Protein AF-0000000085929217 (afdb_homodimer)

Foldseek 3Di:
DEEEEEDLDQLSLLLLQVCLVPHAYEYEEQDPVSQVVSVVRHHYDYDDLVDLVRLLVVQLVGQEYEYDDEQCSQQSNVVSCLSSVHEYEYQYNHPDQNQVCFVSQQVSWYEYEYNLFQQVRVLLLQVLLQCLVQPEFQEKEKEKEKAFPDFDPDQRGADPDDPLVVLCQQAPWAWWAAQQDTDTHRFLPDWDWDDDPPDIWIKTWGNRCRCVVPPHHYNTYTYIYTGHPNNSVVSVVCVVVCCCPPVNNVVSCVPCNVVNDDDGAIKIWMKIKTDDVQKIKIKIKIDTDDDPHGNRSLRTNQSSSLVVVVPVVDPDGGGYDYNSVLSSDPVSVVSSVVSSVVSVIDMDMDIGPD/DEEEEEDLPQLSLLLLQVCLVPHAYEYEEQDPVSQVVSVVRHHYDYDDLVDLVRLLVVQLVGQEYEYDDEQCSQQSNVVSCLSNVHEYEYQYNHPDQNQVCFVSQQVSWYEYEYNLFQQVRVLLLQVLLQCLVQPEFQEKEKEKEKAFPDFDPDQRGADPDDPLVVLCQQAPWAWWAAQQDTDTHHFLPDWDWDDDPPDIWIKTWGNRCRCVVPPHHYNTYTYIYTGHPNNSVVSVVCVVVCCCPPVNNVVSCVPCNVVNDDDGAIKIWMKIKTHDVQKIKIKIKIDTDDDPHGNRSLRTNQSSSLVVVVPVVDPDGGGYDYNSVLSSDPVSVVSSVVSSVVSVMDMDMDIGPD

Sequence (708 aa):
MEILILGAGDVGRLIAFDLSKDYEVFIGDINEKRLKLAEEFGTTLQLDASKLDQLVETMRRFDFVIGALPGRLGFTTLKAAIKAKKDMVDVSFMPEDPLRLDEDAKKVGVSIAVDAGFAPGLSNILMGRIASQLGKLDKGVINVGGLPKNPKPPLYYKVVFSPYDLIEEYTRPARIIKGGRLVTVDPLEEIKEVKIGNFEFESFINDGLRTLLTTIEADNLYENTLRWKGHLEKIKVLKELGFFRKENLDFTMKVILPLMKFESEDFSIMEVYGRSGDQEIKYFMYDEAREGFSSMARSTGYITAITARIMLKYEFEAGIIPPELFGMEEELFKYIVKEVRKRNITLEEYHKGLMEILILGAGDVGRLIAFDLSKDYEVFIGDINEKRLKLAEEFGTTLQLDASKLDQLVETMRRFDFVIGALPGRLGFTTLKAAIKAKKDMVDVSFMPEDPLRLDEDAKKVGVSIAVDAGFAPGLSNILMGRIASQLGKLDKGVINVGGLPKNPKPPLYYKVVFSPYDLIEEYTRPARIIKGGRLVTVDPLEEIKEVKIGNFEFESFINDGLRTLLTTIEADNLYENTLRWKGHLEKIKVLKELGFFRKENLDFTMKVILPLMKFESEDFSIMEVYGRSGDQEIKYFMYDEAREGFSSMARSTGYITAITARIMLKYEFEAGIIPPELFGMEEELFKYIVKEVRKRNITLEEYHKGL

Organism: NCBI:txid2866384

Nearest PDB structures (foldseek):
  3abi-assembly1_A  TM=9.905E-01  e=5.820E-55  Pyrococcus horikoshii
  3abi-assembly1_B  TM=9.768E-01  e=1.521E-53  Pyrococcus horikoshii
  5l78-assembly1_B  TM=8.069E-01  e=2.757E-27  Homo sapiens
  2axq-assembly1_A-2  TM=8.196E-01  e=1.541E-26  Saccharomyces cerevisiae
  1e5q-assembly1_B  TM=8.690E-01  e=4.812E-25  Pyricularia grisea

InterPro domains:
  IPR005097 Saccharopine dehydrogenase, NADP binding domain [PF03435] (3-111)
  IPR032095 Saccharopine dehydrogenase-like, C-terminal [PF16653] (117-344)
  IPR036291 NAD(P)-binding domain superfamily [SSF51735] (2-134)
  IPR051168 Alpha-aminoadipic semialdehyde synthase [PTHR11133] (2-347)

Radius of gyration: 34.04 Å; Cα contacts (8 Å, |Δi|>4): 1626; chains: 2; bounding box: 43×96×80 Å

Structure (mmCIF, N/CA/C/O backbone):
data_AF-0000000085929217-model_v1
#
loop_
_entity.id
_entity.type
_entity.pdbx_description
1 polymer 'Saccharopine dehydrogenase NADP-binding domain-containing protein'
#
loop_
_atom_site.group_PDB
_atom_site.id
_atom_site.type_symbol
_atom_site.label_atom_id
_atom_site.label_alt_id
_atom_site.label_comp_id
_atom_site.label_asym_id
_atom_site.label_entity_id
_atom_site.label_seq_id
_atom_site.pdbx_PDB_ins_code
_atom_site.Cartn_x
_atom_site.Cartn_y
_atom_site.Cartn_z
_atom_site.occupancy
_atom_site.B_iso_or_equiv
_atom_site.auth_seq_id
_atom_site.auth_comp_id
_atom_site.auth_asym_id
_atom_site.auth_atom_id
_atom_site.pdbx_PDB_model_num
ATOM 1 N N . MET A 1 1 ? -10.422 49.969 7.973 1 90.5 1 MET A N 1
ATOM 2 C CA . MET A 1 1 ? -9.242 49.156 7.699 1 90.5 1 MET A CA 1
ATOM 3 C C . MET A 1 1 ? -9.602 47.969 6.805 1 90.5 1 MET A C 1
ATOM 5 O O . MET A 1 1 ? -10.57 47.25 7.07 1 90.5 1 MET A O 1
ATOM 9 N N . GLU A 1 2 ? -8.867 47.875 5.723 1 97.19 2 GLU A N 1
ATOM 10 C CA . GLU A 1 2 ? -9.141 46.812 4.746 1 97.19 2 GLU A CA 1
ATOM 11 C C . GLU A 1 2 ? -8.109 45.719 4.844 1 97.19 2 GLU A C 1
ATOM 13 O O . GLU A 1 2 ? -6.906 45.938 4.711 1 97.19 2 GLU A O 1
ATOM 18 N N . ILE A 1 3 ? -8.625 44.5 5.043 1 98.44 3 ILE A N 1
ATOM 19 C CA . ILE A 1 3 ? -7.758 43.312 5.211 1 98.44 3 ILE A CA 1
ATOM 20 C C . ILE A 1 3 ? -7.906 42.375 4.016 1 98.44 3 ILE A C 1
ATOM 22 O O . ILE A 1 3 ? -9.023 42.062 3.607 1 98.44 3 ILE A O 1
ATOM 26 N N . LEU A 1 4 ? -6.77 41.969 3.475 1 98.69 4 LEU A N 1
ATOM 27 C CA . LEU A 1 4 ? -6.758 41 2.395 1 98.69 4 LEU A CA 1
ATOM 28 C C . LEU A 1 4 ? -6.406 39.594 2.922 1 98.69 4 LEU A C 1
ATOM 30 O O . LEU A 1 4 ? -5.352 39.438 3.531 1 98.69 4 LEU A O 1
ATOM 34 N N . ILE A 1 5 ? -7.281 38.688 2.699 1 98.69 5 ILE A N 1
ATOM 35 C CA . ILE A 1 5 ? -7.027 37.281 3.021 1 98.69 5 ILE A CA 1
ATOM 36 C C . ILE A 1 5 ? -6.734 36.5 1.741 1 98.69 5 ILE A C 1
ATOM 38 O O . ILE A 1 5 ? -7.551 36.469 0.817 1 98.69 5 ILE A O 1
ATOM 42 N N . LEU A 1 6 ? -5.559 35.906 1.718 1 98.44 6 LEU A N 1
ATOM 43 C CA . LEU A 1 6 ? -5.172 35.094 0.569 1 98.44 6 LEU A CA 1
ATOM 44 C C . LEU A 1 6 ? -5.535 33.656 0.793 1 98.44 6 LEU A C 1
ATOM 46 O O . LEU A 1 6 ? -4.938 32.969 1.64 1 98.44 6 LEU A O 1
ATOM 50 N N . GLY A 1 7 ? -6.457 33.156 -0.005 1 96.94 7 GLY A N 1
ATOM 51 C CA . GLY A 1 7 ? -6.957 31.797 0.136 1 96.94 7 GLY A CA 1
ATOM 52 C C . GLY A 1 7 ? -8.391 31.734 0.628 1 96.94 7 GLY A C 1
ATOM 53 O O . GLY A 1 7 ? -8.703 32.219 1.717 1 96.94 7 GLY A O 1
ATOM 54 N N . ALA A 1 8 ? -9.242 31.078 -0.178 1 96.56 8 ALA A N 1
ATOM 55 C CA . ALA A 1 8 ? -10.656 30.969 0.172 1 96.56 8 ALA A CA 1
ATOM 56 C C . ALA A 1 8 ? -11.023 29.531 0.533 1 96.56 8 ALA A C 1
ATOM 58 O O . ALA A 1 8 ? -12.156 29.094 0.323 1 96.56 8 ALA A O 1
ATOM 59 N N . GLY A 1 9 ? -10.031 28.828 1.013 1 93.44 9 GLY A N 1
ATOM 60 C CA . GLY A 1 9 ? -10.312 27.516 1.568 1 93.44 9 GLY A CA 1
ATOM 61 C C . GLY A 1 9 ? -11.023 27.578 2.908 1 93.44 9 GLY A C 1
ATOM 62 O O . GLY A 1 9 ? -11.445 28.641 3.348 1 93.44 9 GLY A O 1
ATOM 63 N N . ASP A 1 10 ? -11.086 26.438 3.561 1 92.38 10 ASP A N 1
ATOM 64 C CA . ASP A 1 10 ? -11.82 26.328 4.816 1 92.38 10 ASP A CA 1
ATOM 65 C C . ASP A 1 10 ? -11.242 27.281 5.871 1 92.38 10 ASP A C 1
ATOM 67 O O . ASP A 1 10 ? -11.984 27.969 6.562 1 92.38 10 ASP A O 1
ATOM 71 N N . VAL A 1 11 ? -9.992 27.297 5.938 1 95.25 11 VAL A N 1
ATOM 72 C CA . VAL A 1 11 ? -9.328 28.141 6.934 1 95.25 11 VAL A CA 1
ATOM 73 C C . VAL A 1 11 ? -9.492 29.609 6.562 1 95.25 11 VAL A C 1
ATOM 75 O O . VAL A 1 11 ? -9.82 30.438 7.418 1 95.25 11 VAL A O 1
ATOM 78 N N . GLY A 1 12 ? -9.258 29.891 5.316 1 96.81 12 GLY A N 1
ATOM 79 C CA . GLY A 1 12 ? -9.438 31.266 4.859 1 96.81 12 GLY A CA 1
ATOM 80 C C . GLY A 1 12 ? -10.844 31.781 5.078 1 96.81 12 GLY A C 1
ATOM 81 O O . GLY A 1 12 ? -11.031 32.938 5.5 1 96.81 12 GLY A O 1
ATOM 82 N N . ARG A 1 13 ? -11.789 31 4.852 1 96.75 13 ARG A N 1
ATOM 83 C CA . ARG A 1 13 ? -13.188 31.391 5.035 1 96.75 13 ARG A CA 1
ATOM 84 C C . ARG A 1 13 ? -13.492 31.625 6.512 1 96.75 13 ARG A C 1
ATOM 86 O O . ARG A 1 13 ? -14.227 32.562 6.852 1 96.75 13 ARG A O 1
ATOM 93 N N . LEU A 1 14 ? -12.961 30.781 7.348 1 97.38 14 LEU A N 1
ATOM 94 C CA . LEU A 1 14 ? -13.164 30.969 8.781 1 97.38 14 LEU A CA 1
ATOM 95 C C . LEU A 1 14 ? -12.562 32.281 9.242 1 97.38 14 LEU A C 1
ATOM 97 O O . LEU A 1 14 ? -13.164 33 10.039 1 97.38 14 LEU A O 1
ATOM 101 N N . ILE A 1 15 ? -11.391 32.562 8.75 1 98.44 15 ILE A N 1
ATOM 102 C CA . ILE A 1 15 ? -10.727 33.812 9.094 1 98.44 15 ILE A CA 1
ATOM 103 C C . ILE A 1 15 ? -11.586 35 8.656 1 98.44 15 ILE A C 1
ATOM 105 O O . ILE A 1 15 ? -11.797 35.938 9.422 1 98.44 15 ILE A O 1
ATOM 109 N N . ALA A 1 16 ? -12.109 34.938 7.465 1 98 16 ALA A N 1
ATOM 110 C CA . ALA A 1 16 ? -12.977 35.969 6.938 1 98 16 ALA A CA 1
ATOM 111 C C . ALA A 1 16 ? -14.234 36.125 7.785 1 98 16 ALA A C 1
ATOM 113 O O . ALA A 1 16 ? -14.633 37.25 8.125 1 98 16 ALA A O 1
ATOM 114 N N . PHE A 1 17 ? -14.805 35.031 8.148 1 97.62 17 PHE A N 1
ATOM 115 C CA . PHE A 1 17 ? -15.992 35 8.992 1 97.62 17 PHE A CA 1
ATOM 116 C C . PHE A 1 17 ? -15.742 35.719 10.312 1 97.62 17 PHE A C 1
ATOM 118 O O . PHE A 1 17 ? -16.547 36.562 10.734 1 97.62 17 PHE A O 1
ATOM 125 N N . ASP A 1 18 ? -14.641 35.406 10.859 1 97.88 18 ASP A N 1
ATOM 126 C CA . ASP A 1 18 ? -14.344 35.938 12.188 1 97.88 18 ASP A CA 1
ATOM 127 C C . ASP A 1 18 ? -13.984 37.438 12.117 1 97.88 18 ASP A C 1
ATOM 129 O O . ASP A 1 18 ? -14.445 38.219 12.938 1 97.88 18 ASP A O 1
ATOM 133 N N . LEU A 1 19 ? -13.195 37.875 11.148 1 98.06 19 LEU A N 1
ATOM 134 C CA . LEU A 1 19 ? -12.672 39.219 11.07 1 98.06 19 LEU A CA 1
ATOM 135 C C . LEU A 1 19 ? -13.711 40.156 10.484 1 98.06 19 LEU A C 1
ATOM 137 O O . LEU A 1 19 ? -13.641 41.375 10.695 1 98.06 19 LEU A O 1
ATOM 141 N N . SER A 1 20 ? -14.641 39.625 9.719 1 97 20 SER A N 1
ATOM 142 C CA . SER A 1 20 ? -15.648 40.469 9.078 1 97 20 SER A CA 1
ATOM 143 C C . SER A 1 20 ? -16.547 41.156 10.117 1 97 20 SER A C 1
ATOM 145 O O . SER A 1 20 ? -17.234 42.125 9.805 1 97 20 SER A O 1
ATOM 147 N N . LYS A 1 21 ? -16.469 40.688 11.273 1 94.5 21 LYS A N 1
ATOM 148 C CA . LYS A 1 21 ? -17.234 41.281 12.359 1 94.5 21 LYS A CA 1
ATOM 149 C C . LYS A 1 21 ? -16.672 42.656 12.75 1 94.5 21 LYS A C 1
ATOM 151 O O . LYS A 1 21 ? -17.406 43.5 13.281 1 94.5 21 LYS A O 1
ATOM 156 N N . ASP A 1 22 ? -15.398 42.906 12.492 1 94.31 22 ASP A N 1
ATOM 157 C CA . ASP A 1 22 ? -14.727 44.094 13 1 94.31 22 ASP A CA 1
ATOM 158 C C . ASP A 1 22 ? -14.07 44.875 11.867 1 94.31 22 ASP A C 1
ATOM 160 O O . ASP A 1 22 ? -13.773 46.062 12.016 1 94.31 22 ASP A O 1
ATOM 164 N N . TYR A 1 23 ? -13.844 44.188 10.75 1 96.88 23 TYR A N 1
ATOM 165 C CA . TYR A 1 23 ? -13.055 44.812 9.695 1 96.88 23 TYR A CA 1
ATOM 166 C C . TYR A 1 23 ? -13.703 44.594 8.336 1 96.88 23 TYR A C 1
ATOM 168 O O . TYR A 1 23 ? -14.617 43.781 8.195 1 96.88 23 TYR A O 1
ATOM 176 N N . GLU A 1 24 ? -13.312 45.469 7.398 1 97.69 24 GLU A N 1
ATOM 177 C CA . GLU A 1 24 ? -13.641 45.188 6.004 1 97.69 24 GLU A CA 1
ATOM 178 C C . GLU A 1 24 ? -12.703 44.125 5.414 1 97.69 24 GLU A C 1
ATOM 180 O O . GLU A 1 24 ? -11.492 44.344 5.344 1 97.69 24 GLU A O 1
ATOM 185 N N . VAL A 1 25 ? -13.297 43.062 4.926 1 98.12 25 VAL A N 1
ATOM 186 C CA . VAL A 1 25 ? -12.477 41.906 4.559 1 98.12 25 VAL A CA 1
ATOM 187 C C . VAL A 1 25 ? -12.602 41.625 3.061 1 98.12 25 VAL A C 1
ATOM 189 O O . VAL A 1 25 ? -13.695 41.719 2.498 1 98.12 25 VAL A O 1
ATOM 192 N N . PHE A 1 26 ? -11.484 41.375 2.461 1 98.44 26 PHE A N 1
ATOM 193 C CA . PHE A 1 26 ? -11.367 40.906 1.089 1 98.44 26 PHE A CA 1
ATOM 194 C C . PHE A 1 26 ? -10.727 39.531 1.055 1 98.44 26 PHE A C 1
ATOM 196 O O . PHE A 1 26 ? -9.789 39.25 1.804 1 98.44 26 PHE A O 1
ATOM 203 N N . ILE A 1 27 ? -11.266 38.656 0.164 1 98.31 27 ILE A N 1
ATOM 204 C CA . ILE A 1 27 ? -10.742 37.281 0.095 1 98.31 27 ILE A CA 1
ATOM 205 C C . ILE A 1 27 ? -10.352 36.969 -1.345 1 98.31 27 ILE A C 1
ATOM 207 O O . ILE A 1 27 ? -11.172 37.062 -2.258 1 98.31 27 ILE A O 1
ATOM 211 N N . GLY A 1 28 ? -9.086 36.562 -1.511 1 97.88 28 GLY A N 1
ATOM 212 C CA . GLY A 1 28 ? -8.57 36.219 -2.83 1 97.88 28 GLY A CA 1
ATOM 213 C C . GLY A 1 28 ? -8.305 34.719 -3 1 97.88 28 GLY A C 1
ATOM 214 O O . GLY A 1 28 ? -7.809 34.062 -2.084 1 97.88 28 GLY A O 1
ATOM 215 N N . ASP A 1 29 ? -8.68 34.219 -4.117 1 97.75 29 ASP A N 1
ATOM 216 C CA . ASP A 1 29 ? -8.422 32.844 -4.504 1 97.75 29 ASP A CA 1
ATOM 217 C C . ASP A 1 29 ? -8.453 32.688 -6.023 1 97.75 29 ASP A C 1
ATOM 219 O O . ASP A 1 29 ? -9.023 33.531 -6.727 1 97.75 29 ASP A O 1
ATOM 223 N N . ILE A 1 30 ? -7.68 31.672 -6.465 1 97.12 30 ILE A N 1
ATOM 224 C CA . ILE A 1 30 ? -7.68 31.422 -7.902 1 97.12 30 ILE A CA 1
ATOM 225 C C . ILE A 1 30 ? -8.953 30.688 -8.305 1 97.12 30 ILE A C 1
ATOM 227 O O . ILE A 1 30 ? -9.422 30.812 -9.438 1 97.12 30 ILE A O 1
ATOM 231 N N . ASN A 1 31 ? -9.586 29.969 -7.41 1 96.12 31 ASN A N 1
ATOM 232 C CA . ASN A 1 31 ? -10.727 29.094 -7.672 1 96.12 31 ASN A CA 1
ATOM 233 C C . ASN A 1 31 ? -12.047 29.844 -7.488 1 96.12 31 ASN A C 1
ATOM 235 O O . ASN A 1 31 ? -12.406 30.219 -6.371 1 96.12 31 ASN A O 1
ATOM 239 N N . GLU A 1 32 ? -12.898 29.812 -8.508 1 95.75 32 GLU A N 1
ATOM 240 C CA . GLU A 1 32 ? -14.148 30.562 -8.484 1 95.75 32 GLU A CA 1
ATOM 241 C C . GLU A 1 32 ? -15.172 29.906 -7.562 1 95.75 32 GLU A C 1
ATOM 243 O O . GLU A 1 32 ? -15.961 30.594 -6.91 1 95.75 32 GLU A O 1
ATOM 248 N N . LYS A 1 33 ? -15.141 28.672 -7.555 1 95.06 33 LYS A N 1
ATOM 249 C CA . LYS A 1 33 ? -16.094 27.953 -6.711 1 95.06 33 LYS A CA 1
ATOM 250 C C . LYS A 1 33 ? -15.844 28.25 -5.234 1 95.06 33 LYS A C 1
ATOM 252 O O . LYS A 1 33 ? -16.781 28.391 -4.457 1 95.06 33 LYS A O 1
ATOM 257 N N . ARG A 1 34 ? -14.617 28.344 -4.859 1 94.81 34 ARG A N 1
ATOM 258 C CA . ARG A 1 34 ? -14.266 28.672 -3.48 1 94.81 34 ARG A CA 1
ATOM 259 C C . ARG A 1 34 ? -14.648 30.125 -3.154 1 94.81 34 ARG A C 1
ATOM 261 O O . ARG A 1 34 ? -15.086 30.406 -2.041 1 94.81 34 ARG A O 1
ATOM 268 N N . LEU A 1 35 ? -14.461 30.969 -4.105 1 96.88 35 LEU A N 1
ATOM 269 C CA . LEU A 1 35 ? -14.797 32.375 -3.912 1 96.88 35 LEU A CA 1
ATOM 270 C C . LEU A 1 35 ? -16.297 32.562 -3.695 1 96.88 35 LEU A C 1
ATOM 272 O O . LEU A 1 35 ? -16.719 33.375 -2.898 1 96.88 35 LEU A O 1
ATOM 276 N N . LYS A 1 36 ? -17.047 31.766 -4.391 1 96.62 36 LYS A N 1
ATOM 277 C CA . LYS A 1 36 ? -18.5 31.844 -4.238 1 96.62 36 LYS A CA 1
ATOM 278 C C . LYS A 1 36 ? -18.922 31.516 -2.809 1 96.62 36 LYS A C 1
ATOM 280 O O . LYS A 1 36 ? -19.797 32.156 -2.246 1 96.62 36 LYS A O 1
ATOM 285 N N . LEU A 1 37 ? -18.266 30.578 -2.271 1 93.88 37 LEU A N 1
ATOM 286 C CA . LEU A 1 37 ? -18.578 30.156 -0.909 1 93.88 37 LEU A CA 1
ATOM 287 C C . LEU A 1 37 ? -18.141 31.219 0.098 1 93.88 37 LEU A C 1
ATOM 289 O O . LEU A 1 37 ? -18.688 31.281 1.206 1 93.88 37 LEU A O 1
ATOM 293 N N . ALA A 1 38 ? -17.203 32.062 -0.267 1 95.62 38 ALA A N 1
ATOM 294 C CA . ALA A 1 38 ? -16.609 33.031 0.641 1 95.62 38 ALA A CA 1
ATOM 295 C C . ALA A 1 38 ? -17.344 34.375 0.557 1 95.62 38 ALA A C 1
ATOM 297 O O . ALA A 1 38 ? -17.172 35.25 1.412 1 95.62 38 ALA A O 1
ATOM 298 N N . GLU A 1 39 ? -18.266 34.531 -0.315 1 95.69 39 GLU A N 1
ATOM 299 C CA . GLU A 1 39 ? -18.938 35.812 -0.592 1 95.69 39 GLU A CA 1
ATOM 300 C C . GLU A 1 39 ? -19.719 36.281 0.626 1 95.69 39 GLU A C 1
ATOM 302 O O . GLU A 1 39 ? -19.906 37.5 0.808 1 95.69 39 GLU A O 1
ATOM 307 N N . GLU A 1 40 ? -20.141 35.406 1.367 1 94.25 40 GLU A N 1
ATOM 308 C CA . GLU A 1 40 ? -20.969 35.781 2.521 1 94.25 40 GLU A CA 1
ATOM 309 C C . GLU A 1 40 ? -20.141 36.438 3.607 1 94.25 40 GLU A C 1
ATOM 311 O O . GLU A 1 40 ? -20.672 37.125 4.477 1 94.25 40 GLU A O 1
ATOM 316 N N . PHE A 1 41 ? -18.812 36.375 3.475 1 95.5 41 PHE A N 1
ATOM 317 C CA . PHE A 1 41 ? -17.984 36.844 4.582 1 95.5 41 PHE A CA 1
ATOM 318 C C . PHE A 1 41 ? -17.172 38.062 4.168 1 95.5 41 PHE A C 1
ATOM 320 O O . PHE A 1 41 ? -16.484 38.656 4.992 1 95.5 41 PHE A O 1
ATOM 327 N N . GLY A 1 42 ? -17.172 38.375 2.912 1 96 42 GLY A N 1
ATOM 328 C CA . GLY A 1 42 ? -16.375 39.5 2.438 1 96 42 GLY A CA 1
ATOM 329 C C . GLY A 1 42 ? -16.406 39.656 0.93 1 96 42 GLY A C 1
ATOM 330 O O . GLY A 1 42 ? -17.062 38.875 0.232 1 96 42 GLY A O 1
ATOM 331 N N . THR A 1 43 ? -15.758 40.719 0.499 1 97.81 43 THR A N 1
ATOM 332 C CA . THR A 1 43 ? -15.617 40.938 -0.935 1 97.81 43 THR A CA 1
ATOM 333 C C . THR A 1 43 ? -14.578 40 -1.535 1 97.81 43 THR A C 1
ATOM 335 O O . THR A 1 43 ? -13.477 39.844 -0.994 1 97.81 43 THR A O 1
ATOM 338 N N . THR A 1 44 ? -14.914 39.375 -2.68 1 98 44 THR A N 1
ATOM 339 C CA . THR A 1 44 ? -14.016 38.375 -3.252 1 98 44 THR A CA 1
ATOM 340 C C . THR A 1 44 ? -13.281 38.938 -4.461 1 98 44 THR A C 1
ATOM 342 O O . THR A 1 44 ? -13.766 39.875 -5.121 1 98 44 THR A O 1
ATOM 345 N N . LEU A 1 45 ? -12.078 38.438 -4.672 1 96.62 45 LEU A N 1
ATOM 346 C CA . LEU A 1 45 ? -11.312 38.781 -5.871 1 96.62 45 LEU A CA 1
ATOM 347 C C . LEU A 1 45 ? -10.523 37.562 -6.363 1 96.62 45 LEU A C 1
ATOM 349 O O . LEU A 1 45 ? -9.984 36.812 -5.562 1 96.62 45 LEU A O 1
ATOM 353 N N . GLN A 1 46 ? -10.562 37.375 -7.66 1 96.94 46 GLN A N 1
ATOM 354 C CA . GLN A 1 46 ? -9.797 36.25 -8.242 1 96.94 46 GLN A CA 1
ATOM 355 C C . GLN A 1 46 ? -8.328 36.625 -8.406 1 96.94 46 GLN A C 1
ATOM 357 O O . GLN A 1 46 ? -8.008 37.688 -8.984 1 96.94 46 GLN A O 1
ATOM 362 N N . LEU A 1 47 ? -7.465 35.781 -7.848 1 95.62 47 LEU A N 1
ATOM 363 C CA . LEU A 1 47 ? -6.039 36.094 -7.812 1 95.62 47 LEU A CA 1
ATOM 364 C C . LEU A 1 47 ? -5.207 34.812 -7.848 1 95.62 47 LEU A C 1
ATOM 366 O O . LEU A 1 47 ? -5.555 33.812 -7.191 1 95.62 47 LEU A O 1
ATOM 370 N N . ASP A 1 48 ? -4.168 34.906 -8.641 1 95.94 48 ASP A N 1
ATOM 371 C CA . ASP A 1 48 ? -3.18 33.844 -8.672 1 95.94 48 ASP A CA 1
ATOM 372 C C . ASP A 1 48 ? -1.961 34.188 -7.82 1 95.94 48 ASP A C 1
ATOM 374 O O . ASP A 1 48 ? -1.062 34.875 -8.281 1 95.94 48 ASP A O 1
ATOM 378 N N . ALA A 1 49 ? -1.857 33.562 -6.672 1 94.81 49 ALA A N 1
ATOM 379 C CA . ALA A 1 49 ? -0.828 33.906 -5.695 1 94.81 49 ALA A CA 1
ATOM 380 C C . ALA A 1 49 ? 0.543 33.406 -6.141 1 94.81 49 ALA A C 1
ATOM 382 O O . ALA A 1 49 ? 1.567 33.812 -5.578 1 94.81 49 ALA A O 1
ATOM 383 N N . SER A 1 50 ? 0.591 32.625 -7.16 1 94.56 50 SER A N 1
ATOM 384 C CA . SER A 1 50 ? 1.875 32.125 -7.656 1 94.56 50 SER A CA 1
ATOM 385 C C . SER A 1 50 ? 2.568 33.188 -8.516 1 94.56 50 SER A C 1
ATOM 387 O O . SER A 1 50 ? 3.762 33.062 -8.805 1 94.56 50 SER A O 1
ATOM 389 N N . LYS A 1 51 ? 1.821 34.188 -8.906 1 95.75 51 LYS A N 1
ATOM 390 C CA . LYS A 1 51 ? 2.381 35.281 -9.68 1 95.75 51 LYS A CA 1
ATOM 391 C C . LYS A 1 51 ? 2.84 36.438 -8.766 1 95.75 51 LYS A C 1
ATOM 393 O O . LYS A 1 51 ? 2.059 37.312 -8.438 1 95.75 51 LYS A O 1
ATOM 398 N N . LEU A 1 52 ? 4.105 36.5 -8.539 1 96.12 52 LEU A N 1
ATOM 399 C CA . LEU A 1 52 ? 4.695 37.344 -7.516 1 96.12 52 LEU A CA 1
ATOM 400 C C . LEU A 1 52 ? 4.359 38.812 -7.773 1 96.12 52 LEU A C 1
ATOM 402 O O . LEU A 1 52 ? 3.887 39.5 -6.879 1 96.12 52 LEU A O 1
ATOM 406 N N . ASP A 1 53 ? 4.57 39.281 -8.977 1 96.19 53 ASP A N 1
ATOM 407 C CA . ASP A 1 53 ? 4.387 40.688 -9.281 1 96.19 53 ASP A CA 1
ATOM 408 C C . ASP A 1 53 ? 2.93 41.094 -9.102 1 96.19 53 ASP A C 1
ATOM 410 O O . ASP A 1 53 ? 2.645 42.156 -8.547 1 96.19 53 ASP A O 1
ATOM 414 N N . GLN A 1 54 ? 2.115 40.281 -9.562 1 96.5 54 GLN A N 1
ATOM 415 C CA . GLN A 1 54 ? 0.691 40.562 -9.406 1 96.5 54 GLN A CA 1
ATOM 416 C C . GLN A 1 54 ? 0.286 40.531 -7.938 1 96.5 54 GLN A C 1
ATOM 418 O O . GLN A 1 54 ? -0.542 41.344 -7.508 1 96.5 54 GLN A O 1
ATOM 423 N N . LEU A 1 55 ? 0.797 39.625 -7.254 1 97.94 55 LEU A N 1
ATOM 424 C CA . LEU A 1 55 ? 0.504 39.531 -5.832 1 97.94 55 LEU A CA 1
ATOM 425 C C . LEU A 1 55 ? 0.973 40.75 -5.078 1 97.94 55 LEU A C 1
ATOM 427 O O . LEU A 1 55 ? 0.251 41.281 -4.227 1 97.94 55 LEU A O 1
ATOM 431 N N . VAL A 1 56 ? 2.158 41.25 -5.395 1 98.38 56 VAL A N 1
ATOM 432 C CA . VAL A 1 56 ? 2.727 42.438 -4.766 1 98.38 56 VAL A CA 1
ATOM 433 C C . VAL A 1 56 ? 1.826 43.656 -5.027 1 98.38 56 VAL A C 1
ATOM 435 O O . VAL A 1 56 ? 1.492 44.375 -4.105 1 98.38 56 VAL A O 1
ATOM 438 N N . GLU A 1 57 ? 1.424 43.781 -6.25 1 97.88 57 GLU A N 1
ATOM 439 C CA . GLU A 1 57 ? 0.57 44.875 -6.625 1 97.88 57 GLU A CA 1
ATOM 440 C C . GLU A 1 57 ? -0.768 44.844 -5.891 1 97.88 57 GLU A C 1
ATOM 442 O O . GLU A 1 57 ? -1.283 45.875 -5.449 1 97.88 57 GLU A O 1
ATOM 447 N N . THR A 1 58 ? -1.265 43.719 -5.816 1 98.06 58 THR A N 1
ATOM 448 C CA . THR A 1 58 ? -2.537 43.531 -5.129 1 98.06 58 THR A CA 1
ATOM 449 C C . THR A 1 58 ? -2.396 43.875 -3.645 1 98.06 58 THR A C 1
ATOM 451 O O . THR A 1 58 ? -3.223 44.594 -3.082 1 98.06 58 THR A O 1
ATOM 454 N N . MET A 1 59 ? -1.395 43.406 -2.982 1 98.38 59 MET A N 1
ATOM 455 C CA . MET A 1 59 ? -1.177 43.594 -1.553 1 98.38 59 MET A CA 1
ATOM 456 C C . MET A 1 59 ? -1.059 45.094 -1.225 1 98.38 59 MET A C 1
ATOM 458 O O . MET A 1 59 ? -1.496 45.531 -0.161 1 98.38 59 MET A O 1
ATOM 462 N N . ARG A 1 60 ? -0.547 45.844 -2.139 1 98.06 60 ARG A N 1
ATOM 463 C CA . ARG A 1 60 ? -0.31 47.281 -1.921 1 98.06 60 ARG A CA 1
ATOM 464 C C . ARG A 1 60 ? -1.622 48.031 -1.722 1 98.06 60 ARG A C 1
ATOM 466 O O . ARG A 1 60 ? -1.643 49.094 -1.128 1 98.06 60 ARG A O 1
ATOM 473 N N . ARG A 1 61 ? -2.68 47.438 -2.127 1 97.75 61 ARG A N 1
ATOM 474 C CA . ARG A 1 61 ? -3.975 48.094 -2.105 1 97.75 61 ARG A CA 1
ATOM 475 C C . ARG A 1 61 ? -4.656 47.938 -0.752 1 97.75 61 ARG A C 1
ATOM 477 O O . ARG A 1 61 ? -5.691 48.562 -0.49 1 97.75 61 ARG A O 1
ATOM 484 N N . PHE A 1 62 ? -4.078 47.219 0.138 1 98.25 62 PHE A N 1
ATOM 485 C CA . PHE A 1 62 ? -4.754 46.906 1.389 1 98.25 62 PHE A CA 1
ATOM 486 C C . PHE A 1 62 ? -3.92 47.344 2.584 1 98.25 62 PHE A C 1
ATOM 488 O O . PHE A 1 62 ? -2.74 47.688 2.439 1 98.25 62 PHE A O 1
ATOM 495 N N . ASP A 1 63 ? -4.574 47.406 3.74 1 97.44 63 ASP A N 1
ATOM 496 C CA . ASP A 1 63 ? -3.902 47.875 4.953 1 97.44 63 ASP A CA 1
ATOM 497 C C . ASP A 1 63 ? -3.145 46.719 5.629 1 97.44 63 ASP A C 1
ATOM 499 O O . ASP A 1 63 ? -2.135 46.969 6.297 1 97.44 63 ASP A O 1
ATOM 503 N N . PHE A 1 64 ? -3.631 45.562 5.484 1 97.94 64 PHE A N 1
ATOM 504 C CA . PHE A 1 64 ? -3.104 44.406 6.164 1 97.94 64 PHE A CA 1
ATOM 505 C C . PHE A 1 64 ? -3.377 43.125 5.352 1 97.94 64 PHE A C 1
ATOM 507 O O . PHE A 1 64 ? -4.375 43.062 4.629 1 97.94 64 PHE A O 1
ATOM 514 N N . VAL A 1 65 ? -2.42 42.156 5.496 1 98.75 65 VAL A N 1
ATOM 515 C CA . VAL A 1 65 ? -2.557 40.969 4.672 1 98.75 65 VAL A CA 1
ATOM 516 C C . VAL A 1 65 ? -2.49 39.719 5.555 1 98.75 65 VAL A C 1
ATOM 518 O O . VAL A 1 65 ? -1.729 39.688 6.527 1 98.75 65 VAL A O 1
ATOM 521 N N . ILE A 1 66 ? -3.34 38.719 5.199 1 98.75 66 ILE A N 1
ATOM 522 C CA . ILE A 1 66 ? -3.322 37.406 5.859 1 98.75 66 ILE A CA 1
ATOM 523 C C . ILE A 1 66 ? -3.143 36.312 4.82 1 98.75 66 ILE A C 1
ATOM 525 O O . ILE A 1 66 ? -3.873 36.25 3.828 1 98.75 66 ILE A O 1
ATOM 529 N N . GLY A 1 67 ? -2.148 35.5 5.074 1 98.19 67 GLY A N 1
ATOM 530 C CA . GLY A 1 67 ? -1.9 34.344 4.191 1 98.19 67 GLY A CA 1
ATOM 531 C C . GLY A 1 67 ? -2.484 33.062 4.703 1 98.19 67 GLY A C 1
ATOM 532 O O . GLY A 1 67 ? -2.127 32.594 5.789 1 98.19 67 GLY A O 1
ATOM 533 N N . ALA A 1 68 ? -3.344 32.438 3.951 1 96.56 68 ALA A N 1
ATOM 534 C CA . ALA A 1 68 ? -3.934 31.125 4.219 1 96.56 68 ALA A CA 1
ATOM 535 C C . ALA A 1 68 ? -3.881 30.234 2.98 1 96.56 68 ALA A C 1
ATOM 537 O O . ALA A 1 68 ? -4.902 29.688 2.559 1 96.56 68 ALA A O 1
ATOM 538 N N . LEU A 1 69 ? -2.672 30.016 2.465 1 94.88 69 LEU A N 1
ATOM 539 C CA . LEU A 1 69 ? -2.416 29.297 1.22 1 94.88 69 LEU A CA 1
ATOM 540 C C . LEU A 1 69 ? -1.691 27.984 1.486 1 94.88 69 LEU A C 1
ATOM 542 O O . LEU A 1 69 ? -1.188 27.766 2.59 1 94.88 69 LEU A O 1
ATOM 546 N N . PRO A 1 70 ? -1.698 27.141 0.474 1 91.06 70 PRO A N 1
ATOM 547 C CA . PRO A 1 70 ? -0.883 25.922 0.622 1 91.06 70 PRO A CA 1
ATOM 548 C C . PRO A 1 70 ? 0.582 26.234 0.922 1 91.06 70 PRO A C 1
ATOM 550 O O . PRO A 1 70 ? 1.094 27.281 0.508 1 91.06 70 PRO A O 1
ATOM 553 N N . GLY A 1 71 ? 1.184 25.312 1.558 1 90.31 71 GLY A N 1
ATOM 554 C CA . GLY A 1 71 ? 2.543 25.484 2.047 1 90.31 71 GLY A CA 1
ATOM 555 C C . GLY A 1 71 ? 3.52 25.891 0.961 1 90.31 71 GLY A C 1
ATOM 556 O O . GLY A 1 71 ? 4.402 26.719 1.193 1 90.31 71 GLY A O 1
ATOM 557 N N . ARG A 1 72 ? 3.34 25.359 -0.212 1 88.62 72 ARG A N 1
ATOM 558 C CA . ARG A 1 72 ? 4.281 25.594 -1.303 1 88.62 72 ARG A CA 1
ATOM 559 C C . ARG A 1 72 ? 4.309 27.062 -1.701 1 88.62 72 ARG A C 1
ATOM 561 O O . ARG A 1 72 ? 5.258 27.531 -2.338 1 88.62 72 ARG A O 1
ATOM 568 N N . LEU A 1 73 ? 3.326 27.828 -1.256 1 93.38 73 LEU A N 1
ATOM 569 C CA . LEU A 1 73 ? 3.229 29.234 -1.636 1 93.38 73 LEU A CA 1
ATOM 570 C C . LEU A 1 73 ? 3.572 30.141 -0.458 1 93.38 73 LEU A C 1
ATOM 572 O O . LEU A 1 73 ? 3.592 31.359 -0.598 1 93.38 73 LEU A O 1
ATOM 576 N N . GLY A 1 74 ? 3.855 29.547 0.655 1 94.25 74 GLY A N 1
ATOM 577 C CA . GLY A 1 74 ? 4.047 30.312 1.874 1 94.25 74 GLY A CA 1
ATOM 578 C C . GLY A 1 74 ? 5.207 31.297 1.787 1 94.25 74 GLY A C 1
ATOM 579 O O . GLY A 1 74 ? 5.031 32.5 2.021 1 94.25 74 GLY A O 1
ATOM 580 N N . PHE A 1 75 ? 6.301 30.797 1.343 1 95.31 75 PHE A N 1
ATOM 581 C CA . PHE A 1 75 ? 7.52 31.609 1.339 1 95.31 75 PHE A CA 1
ATOM 582 C C . PHE A 1 75 ? 7.426 32.719 0.309 1 95.31 75 PHE A C 1
ATOM 584 O O . PHE A 1 75 ? 7.812 33.875 0.586 1 95.31 75 PHE A O 1
ATOM 591 N N . THR A 1 76 ? 6.895 32.406 -0.782 1 95.38 76 THR A N 1
ATOM 592 C CA . THR A 1 76 ? 6.707 33.406 -1.829 1 95.38 76 THR A CA 1
ATOM 593 C C . THR A 1 76 ? 5.746 34.5 -1.37 1 95.38 76 THR A C 1
ATOM 595 O O . THR A 1 76 ? 5.914 35.656 -1.716 1 95.38 76 THR A O 1
ATOM 598 N N . THR A 1 77 ? 4.844 34.125 -0.653 1 97.56 77 THR A N 1
ATOM 599 C CA . THR A 1 77 ? 3.865 35.062 -0.138 1 97.56 77 THR A CA 1
ATOM 600 C C . THR A 1 77 ? 4.516 36.031 0.846 1 97.56 77 THR A C 1
ATOM 602 O O . THR A 1 77 ? 4.219 37.219 0.837 1 97.56 77 THR A O 1
ATOM 605 N N . LEU A 1 78 ? 5.391 35.531 1.684 1 98.19 78 LEU A N 1
ATOM 606 C CA . LEU A 1 78 ? 6.121 36.406 2.604 1 98.19 78 LEU A CA 1
ATOM 607 C C . LEU A 1 78 ? 6.984 37.406 1.841 1 98.19 78 LEU A C 1
ATOM 609 O O . LEU A 1 78 ? 7.016 38.594 2.178 1 98.19 78 LEU A O 1
ATOM 613 N N . LYS A 1 79 ? 7.605 36.906 0.841 1 98.06 79 LYS A N 1
ATOM 614 C CA . LYS A 1 79 ? 8.43 37.781 0.01 1 98.06 79 LYS A CA 1
ATOM 615 C C . LYS A 1 79 ? 7.594 38.875 -0.637 1 98.06 79 LYS A C 1
ATOM 617 O O . LYS A 1 79 ? 8.031 40.031 -0.723 1 98.06 79 LYS A O 1
ATOM 622 N N . ALA A 1 80 ? 6.477 38.469 -1.085 1 98.44 80 ALA A N 1
ATOM 623 C CA . ALA A 1 80 ? 5.574 39.438 -1.702 1 98.44 80 ALA A CA 1
ATOM 624 C C . ALA A 1 80 ? 5.172 40.531 -0.708 1 98.44 80 ALA A C 1
ATOM 626 O O . ALA A 1 80 ? 5.109 41.719 -1.062 1 98.44 80 ALA A O 1
ATOM 627 N N . ALA A 1 81 ? 4.879 40.219 0.499 1 98.62 81 ALA A N 1
ATOM 628 C CA . ALA A 1 81 ? 4.5 41.156 1.533 1 98.62 81 ALA A CA 1
ATOM 629 C C . ALA A 1 81 ? 5.637 42.156 1.812 1 98.62 81 ALA A C 1
ATOM 631 O O . ALA A 1 81 ? 5.402 43.344 1.98 1 98.62 81 ALA A O 1
ATOM 632 N N . ILE A 1 82 ? 6.832 41.625 1.864 1 98.62 82 ILE A N 1
ATOM 633 C CA . ILE A 1 82 ? 8.008 42.469 2.113 1 98.62 82 ILE A CA 1
ATOM 634 C C . ILE A 1 82 ? 8.188 43.469 0.976 1 98.62 82 ILE A C 1
ATOM 636 O O . ILE A 1 82 ? 8.375 44.656 1.219 1 98.62 82 ILE A O 1
ATOM 640 N N . LYS A 1 83 ? 8.055 42.938 -0.2 1 98.44 83 LYS A N 1
ATOM 641 C CA . LYS A 1 83 ? 8.18 43.812 -1.368 1 98.44 83 LYS A CA 1
ATOM 642 C C . LYS A 1 83 ? 7.078 44.844 -1.391 1 98.44 83 LYS A C 1
ATOM 644 O O . LYS A 1 83 ? 7.309 46 -1.812 1 98.44 83 LYS A O 1
ATOM 649 N N . ALA A 1 84 ? 5.926 44.5 -1 1 98.56 84 ALA A N 1
ATOM 650 C CA . ALA A 1 84 ? 4.781 45.406 -0.976 1 98.56 84 ALA A CA 1
ATOM 651 C C . ALA A 1 84 ? 4.824 46.312 0.255 1 98.56 84 ALA A C 1
ATOM 653 O O . ALA A 1 84 ? 4.043 47.281 0.362 1 98.56 84 ALA A O 1
ATOM 654 N N . LYS A 1 85 ? 5.703 46.062 1.191 1 98.25 85 LYS A N 1
ATOM 655 C CA . LYS A 1 85 ? 5.84 46.781 2.461 1 98.25 85 LYS A CA 1
ATOM 656 C C . LYS A 1 85 ? 4.543 46.719 3.264 1 98.25 85 LYS A C 1
ATOM 658 O O . LYS A 1 85 ? 4.043 47.75 3.707 1 98.25 85 LYS A O 1
ATOM 663 N N . LYS A 1 86 ? 4.094 45.531 3.41 1 98.12 86 LYS A N 1
ATOM 664 C CA . LYS A 1 86 ? 2.855 45.312 4.156 1 98.12 86 LYS A CA 1
ATOM 665 C C . LYS A 1 86 ? 3.064 44.312 5.301 1 98.12 86 LYS A C 1
ATOM 667 O O . LYS A 1 86 ? 3.738 43.312 5.133 1 98.12 86 LYS A O 1
ATOM 672 N N . ASP A 1 87 ? 2.535 44.688 6.492 1 98.25 87 ASP A N 1
ATOM 673 C CA . ASP A 1 87 ? 2.479 43.75 7.598 1 98.25 87 ASP A CA 1
ATOM 674 C C . ASP A 1 87 ? 1.586 42.531 7.25 1 98.25 87 ASP A C 1
ATOM 676 O O . ASP A 1 87 ? 0.646 42.688 6.465 1 98.25 87 ASP A O 1
ATOM 680 N N . MET A 1 88 ? 1.94 41.438 7.902 1 98.5 88 MET A N 1
ATOM 681 C CA . MET A 1 88 ? 1.232 40.219 7.484 1 98.5 88 MET A CA 1
ATOM 682 C C . MET A 1 88 ? 1.203 39.219 8.609 1 98.5 88 MET A C 1
ATOM 684 O O . MET A 1 88 ? 2.09 39.188 9.469 1 98.5 88 MET A O 1
ATOM 688 N N . VAL A 1 89 ? 0.146 38.406 8.609 1 98.69 89 VAL A N 1
ATOM 689 C CA . VAL A 1 89 ? 0.068 37.156 9.352 1 98.69 89 VAL A CA 1
ATOM 690 C C . VAL A 1 89 ? -0.082 35.969 8.383 1 98.69 89 VAL A C 1
ATOM 692 O O . VAL A 1 89 ? -0.835 36.062 7.41 1 98.69 89 VAL A O 1
ATOM 695 N N . ASP A 1 90 ? 0.668 34.938 8.633 1 98.44 90 ASP A N 1
ATOM 696 C CA . ASP A 1 90 ? 0.62 33.812 7.707 1 98.44 90 ASP A CA 1
ATOM 697 C C . ASP A 1 90 ? 0.45 32.5 8.461 1 98.44 90 ASP A C 1
ATOM 699 O O . ASP A 1 90 ? 1.075 32.281 9.5 1 98.44 90 ASP A O 1
ATOM 703 N N . VAL A 1 91 ? -0.437 31.656 7.922 1 96.25 91 VAL A N 1
ATOM 704 C CA . VAL A 1 91 ? -0.702 30.391 8.586 1 96.25 91 VAL A CA 1
ATOM 705 C C . VAL A 1 91 ? -0.124 29.234 7.758 1 96.25 91 VAL A C 1
ATOM 707 O O . VAL A 1 91 ? -0.028 28.109 8.234 1 96.25 91 VAL A O 1
ATOM 710 N N . SER A 1 92 ? 0.5 29.469 6.672 1 91.19 92 SER A N 1
ATOM 711 C CA . SER A 1 92 ? 0.977 28.438 5.77 1 91.19 92 SER A CA 1
ATOM 712 C C . SER A 1 92 ? 2.195 27.719 6.344 1 91.19 92 SER A C 1
ATOM 714 O O . SER A 1 92 ? 3.092 28.359 6.898 1 91.19 92 SER A O 1
ATOM 716 N N . PHE A 1 93 ? 2.15 26.375 6.211 1 90.38 93 PHE A N 1
ATOM 717 C CA . PHE A 1 93 ? 3.334 25.609 6.59 1 90.38 93 PHE A CA 1
ATOM 718 C C . PHE A 1 93 ? 4.324 25.531 5.434 1 90.38 93 PHE A C 1
ATOM 720 O O . PHE A 1 93 ? 4.293 24.594 4.641 1 90.38 93 PHE A O 1
ATOM 727 N N . MET A 1 94 ? 5.25 26.406 5.434 1 89.44 94 MET A N 1
ATOM 728 C CA . MET A 1 94 ? 6.219 26.453 4.348 1 89.44 94 MET A CA 1
ATOM 729 C C . MET A 1 94 ? 7.445 25.609 4.684 1 89.44 94 MET A C 1
ATOM 731 O O . MET A 1 94 ? 7.895 25.594 5.828 1 89.44 94 MET A O 1
ATOM 735 N N . PRO A 1 95 ? 7.988 24.953 3.672 1 85.75 95 PRO A N 1
ATOM 736 C CA . PRO A 1 95 ? 9.172 24.125 3.93 1 85.75 95 PRO A CA 1
ATOM 737 C C . PRO A 1 95 ? 10.406 24.953 4.277 1 85.75 95 PRO A C 1
ATOM 739 O O . PRO A 1 95 ? 11.273 24.484 5.02 1 85.75 95 PRO A O 1
ATOM 742 N N . GLU A 1 96 ? 10.43 26.156 3.809 1 91.06 96 GLU A N 1
ATOM 743 C CA . GLU A 1 96 ? 11.562 27.047 4.074 1 91.06 96 GLU A CA 1
ATOM 744 C C . GLU A 1 96 ? 11.508 27.609 5.492 1 91.06 96 GLU A C 1
ATOM 746 O O . GLU A 1 96 ? 10.43 27.688 6.094 1 91.06 96 GLU A O 1
ATOM 751 N N . ASP A 1 97 ? 12.648 27.938 5.969 1 92.56 97 ASP A N 1
ATOM 752 C CA . ASP A 1 97 ? 12.727 28.656 7.242 1 92.56 97 ASP A CA 1
ATOM 753 C C . ASP A 1 97 ? 12.328 30.125 7.074 1 92.56 97 ASP A C 1
ATOM 755 O O . ASP A 1 97 ? 13.031 30.891 6.43 1 92.56 97 ASP A O 1
ATOM 759 N N . PRO A 1 98 ? 11.273 30.469 7.684 1 96.12 98 PRO A N 1
ATOM 760 C CA . PRO A 1 98 ? 10.82 31.844 7.492 1 96.12 98 PRO A CA 1
ATOM 761 C C . PRO A 1 98 ? 11.789 32.875 8.07 1 96.12 98 PRO A C 1
ATOM 763 O O . PRO A 1 98 ? 11.797 34.031 7.641 1 96.12 98 PRO A O 1
ATOM 766 N N . LEU A 1 99 ? 12.594 32.5 8.992 1 96.12 99 LEU A N 1
ATOM 767 C CA . LEU A 1 99 ? 13.531 33.438 9.641 1 96.12 99 LEU A CA 1
ATOM 768 C C . LEU A 1 99 ? 14.578 33.938 8.656 1 96.12 99 LEU A C 1
ATOM 770 O O . LEU A 1 99 ? 15.25 34.938 8.906 1 96.12 99 LEU A O 1
ATOM 774 N N . ARG A 1 100 ? 14.672 33.281 7.586 1 96.75 100 ARG A N 1
ATOM 775 C CA . ARG A 1 100 ? 15.602 33.688 6.539 1 96.75 100 ARG A CA 1
ATOM 776 C C . ARG A 1 100 ? 15.203 35.031 5.961 1 96.75 100 ARG A C 1
ATOM 778 O O . ARG A 1 100 ? 16.016 35.719 5.348 1 96.75 100 ARG A O 1
ATOM 785 N N . LEU A 1 101 ? 14 35.438 6.168 1 97.88 101 LEU A N 1
ATOM 786 C CA . LEU A 1 101 ? 13.5 36.688 5.605 1 97.88 101 LEU A CA 1
ATOM 787 C C . LEU A 1 101 ? 13.469 37.781 6.668 1 97.88 101 LEU A C 1
ATOM 789 O O . LEU A 1 101 ? 12.945 38.875 6.422 1 97.88 101 LEU A O 1
ATOM 793 N N . ASP A 1 102 ? 14.016 37.531 7.832 1 98.06 102 ASP A N 1
ATOM 794 C CA . ASP A 1 102 ? 13.93 38.438 8.961 1 98.06 102 ASP A CA 1
ATOM 795 C C . ASP A 1 102 ? 14.602 39.781 8.633 1 98.06 102 ASP A C 1
ATOM 797 O O . ASP A 1 102 ? 14.016 40.844 8.836 1 98.06 102 ASP A O 1
ATOM 801 N N . GLU A 1 103 ? 15.805 39.75 8.125 1 98.25 103 GLU A N 1
ATOM 802 C CA . GLU A 1 103 ? 16.547 40.969 7.809 1 98.25 103 GLU A CA 1
ATOM 803 C C . GLU A 1 103 ? 15.859 41.75 6.707 1 98.25 103 GLU A C 1
ATOM 805 O O . GLU A 1 103 ? 15.836 43 6.742 1 98.25 103 GLU A O 1
ATOM 810 N N . ASP A 1 104 ? 15.375 41.031 5.754 1 98.44 104 ASP A N 1
ATOM 811 C CA . ASP A 1 104 ? 14.656 41.719 4.672 1 98.44 104 ASP A CA 1
ATOM 812 C C . ASP A 1 104 ? 13.438 42.469 5.199 1 98.44 104 ASP A C 1
ATOM 814 O O . ASP A 1 104 ? 13.148 43.594 4.77 1 98.44 104 ASP A O 1
ATOM 818 N N . ALA A 1 105 ? 12.719 41.812 6.059 1 98.62 105 ALA A N 1
ATOM 819 C CA . ALA A 1 105 ? 11.547 42.469 6.664 1 98.62 105 ALA A CA 1
ATOM 820 C C . ALA A 1 105 ? 11.945 43.688 7.48 1 98.62 105 ALA A C 1
ATOM 822 O O . ALA A 1 105 ? 11.289 44.719 7.402 1 98.62 105 ALA A O 1
ATOM 823 N N . LYS A 1 106 ? 13.008 43.562 8.219 1 98.44 106 LYS A N 1
ATOM 824 C CA . LYS A 1 106 ? 13.5 44.688 9.039 1 98.44 106 LYS A CA 1
ATOM 825 C C . LYS A 1 106 ? 13.906 45.875 8.172 1 98.44 106 LYS A C 1
ATOM 827 O O . LYS A 1 106 ? 13.602 47 8.508 1 98.44 106 LYS A O 1
ATOM 832 N N . LYS A 1 107 ? 14.531 45.594 7.164 1 98.25 107 LYS A N 1
ATOM 833 C CA . LYS A 1 107 ? 15.047 46.625 6.27 1 98.25 107 LYS A CA 1
ATOM 834 C C . LYS A 1 107 ? 13.914 47.5 5.746 1 98.25 107 LYS A C 1
ATOM 836 O O . LYS A 1 107 ? 14.102 48.688 5.543 1 98.25 107 LYS A O 1
ATOM 841 N N . VAL A 1 108 ? 12.812 46.906 5.547 1 97.88 108 VAL A N 1
ATOM 842 C CA . VAL A 1 108 ? 11.742 47.656 4.93 1 97.88 108 VAL A CA 1
ATOM 843 C C . VAL A 1 108 ? 10.719 48.062 5.988 1 97.88 108 VAL A C 1
ATOM 845 O O . VAL A 1 108 ? 9.711 48.719 5.68 1 97.88 108 VAL A O 1
ATOM 848 N N . GLY A 1 109 ? 10.867 47.625 7.219 1 97.62 109 GLY A N 1
ATOM 849 C CA . GLY A 1 109 ? 10.07 48.094 8.344 1 97.62 109 GLY A CA 1
ATOM 850 C C . GLY A 1 109 ? 8.734 47.375 8.461 1 97.62 109 GLY A C 1
ATOM 851 O O . GLY A 1 109 ? 7.734 47.969 8.852 1 97.62 109 GLY A O 1
ATOM 852 N N . VAL A 1 110 ? 8.688 46.156 8.078 1 97.69 110 VAL A N 1
ATOM 853 C CA . VAL A 1 110 ? 7.418 45.438 8.156 1 97.69 110 VAL A CA 1
ATOM 854 C C . VAL A 1 110 ? 7.52 44.312 9.195 1 97.69 110 VAL A C 1
ATOM 856 O O . VAL A 1 110 ? 8.602 43.781 9.438 1 97.69 110 VAL A O 1
ATOM 859 N N . SER A 1 111 ? 6.391 43.969 9.812 1 98.31 111 SER A N 1
ATOM 860 C CA . SER A 1 111 ? 6.266 42.906 10.773 1 98.31 111 SER A CA 1
ATOM 861 C C . SER A 1 111 ? 5.426 41.75 10.211 1 98.31 111 SER A C 1
ATOM 863 O O . SER A 1 111 ? 4.297 41.969 9.766 1 98.31 111 SER A O 1
ATOM 865 N N . ILE A 1 112 ? 6.004 40.594 10.266 1 98.69 112 ILE A N 1
ATOM 866 C CA . ILE A 1 112 ? 5.297 39.438 9.719 1 98.69 112 ILE A CA 1
ATOM 867 C C . ILE A 1 112 ? 5.258 38.312 10.766 1 98.69 112 ILE A C 1
ATOM 869 O O . ILE A 1 112 ? 6.297 37.75 11.133 1 98.69 112 ILE A O 1
ATOM 873 N N . ALA A 1 113 ? 4.059 38 11.234 1 98.56 113 ALA A N 1
ATOM 874 C CA . ALA A 1 113 ? 3.869 36.844 12.094 1 98.56 113 ALA A CA 1
ATOM 875 C C . ALA A 1 113 ? 3.674 35.562 11.273 1 98.56 113 ALA A C 1
ATOM 877 O O . ALA A 1 113 ? 2.781 35.5 10.422 1 98.56 113 ALA A O 1
ATOM 878 N N . VAL A 1 114 ? 4.48 34.594 11.555 1 98.12 114 VAL A N 1
ATOM 879 C CA . VAL A 1 114 ? 4.426 33.375 10.766 1 98.12 114 VAL A CA 1
ATOM 880 C C . VAL A 1 114 ? 3.859 32.25 11.617 1 98.12 114 VAL A C 1
ATOM 882 O O . VAL A 1 114 ? 3.701 32.375 12.836 1 98.12 114 VAL A O 1
ATOM 885 N N . ASP A 1 115 ? 3.486 31.188 11.016 1 97.38 115 ASP A N 1
ATOM 886 C CA . ASP A 1 115 ? 3.027 29.984 11.688 1 97.38 115 ASP A CA 1
ATOM 887 C C . ASP A 1 115 ? 1.914 30.297 12.688 1 97.38 115 ASP A C 1
ATOM 889 O O . ASP A 1 115 ? 1.955 29.844 13.836 1 97.38 115 ASP A O 1
ATOM 893 N N . ALA A 1 116 ? 1.013 31.125 12.18 1 97.75 116 ALA A N 1
ATOM 894 C CA . ALA A 1 116 ? -0.047 31.578 13.07 1 97.75 116 ALA A CA 1
ATOM 895 C C . ALA A 1 116 ? -1.288 30.703 12.961 1 97.75 116 ALA A C 1
ATOM 897 O O . ALA A 1 116 ? -2.395 31.203 12.742 1 97.75 116 ALA A O 1
ATOM 898 N N . GLY A 1 117 ? -1.115 29.422 13.18 1 97.38 117 GLY A N 1
ATOM 899 C CA . GLY A 1 117 ? -2.223 28.484 13.07 1 97.38 117 GLY A CA 1
ATOM 900 C C . GLY A 1 117 ? -2.381 27.609 14.297 1 97.38 117 GLY A C 1
ATOM 901 O O . GLY A 1 117 ? -2.266 28.078 15.43 1 97.38 117 GLY A O 1
ATOM 902 N N . PHE A 1 118 ? -2.828 26.344 13.984 1 97.12 118 PHE A N 1
ATOM 903 C CA . PHE A 1 118 ? -3.055 25.328 15.016 1 97.12 118 PHE A CA 1
ATOM 904 C C . PHE A 1 118 ? -1.733 24.734 15.492 1 97.12 118 PHE A C 1
ATOM 906 O O . PHE A 1 118 ? -1.274 25.031 16.594 1 97.12 118 PHE A O 1
ATOM 913 N N . ALA A 1 119 ? -1.122 24.062 14.641 1 97 119 ALA A N 1
ATOM 914 C CA . ALA A 1 119 ? 0.211 23.484 14.828 1 97 119 ALA A CA 1
ATOM 915 C C . ALA A 1 119 ? 0.963 23.406 13.508 1 97 119 ALA A C 1
ATOM 917 O O . ALA A 1 119 ? 0.711 22.5 12.695 1 97 119 ALA A O 1
ATOM 918 N N . PRO A 1 120 ? 1.918 24.297 13.266 1 96.94 120 PRO A N 1
ATOM 919 C CA . PRO A 1 120 ? 2.43 25.266 14.234 1 96.94 120 PRO A CA 1
ATOM 920 C C . PRO A 1 120 ? 1.459 26.422 14.477 1 96.94 120 PRO A C 1
ATOM 922 O O . PRO A 1 120 ? 0.573 26.672 13.656 1 96.94 120 PRO A O 1
ATOM 925 N N . GLY A 1 121 ? 1.618 27.109 15.523 1 98.31 121 GLY A N 1
ATOM 926 C CA . GLY A 1 121 ? 0.797 28.25 15.922 1 98.31 121 GLY A CA 1
ATOM 927 C C . GLY A 1 121 ? 0.511 28.281 17.406 1 98.31 121 GLY A C 1
ATOM 928 O O . GLY A 1 121 ? 1.361 28.688 18.203 1 98.31 121 GLY A O 1
ATOM 929 N N . LEU A 1 122 ? -0.715 27.797 17.688 1 98.81 122 LEU A N 1
ATOM 930 C CA . LEU A 1 122 ? -1.054 27.719 19.109 1 98.81 122 LEU A CA 1
ATOM 931 C C . LEU A 1 122 ? -0.07 26.812 19.844 1 98.81 122 LEU A C 1
ATOM 933 O O . LEU A 1 122 ? 0.288 27.094 21 1 98.81 122 LEU A O 1
ATOM 937 N N . SER A 1 123 ? 0.345 25.734 19.219 1 98.81 123 SER A N 1
ATOM 938 C CA . SER A 1 123 ? 1.34 24.844 19.797 1 98.81 123 SER A CA 1
ATOM 939 C C . SER A 1 123 ? 2.604 25.594 20.188 1 98.81 123 SER A C 1
ATOM 941 O O . SER A 1 123 ? 3.129 25.406 21.297 1 98.81 123 SER A O 1
ATOM 943 N N . ASN A 1 124 ? 3.059 26.453 19.312 1 98.69 124 ASN A N 1
ATOM 944 C CA . ASN A 1 124 ? 4.246 27.266 19.562 1 98.69 124 ASN A CA 1
ATOM 945 C C . ASN A 1 124 ? 4.02 28.266 20.703 1 98.69 124 ASN A C 1
ATOM 947 O O . ASN A 1 124 ? 4.902 28.469 21.531 1 98.69 124 ASN A O 1
ATOM 951 N N . ILE A 1 125 ? 2.879 28.891 20.656 1 98.81 125 ILE A N 1
ATOM 952 C CA . ILE A 1 125 ? 2.533 29.875 21.688 1 98.81 125 ILE A CA 1
ATOM 953 C C . ILE A 1 125 ? 2.562 29.219 23.062 1 98.81 125 ILE A C 1
ATOM 955 O O . ILE A 1 125 ? 3.162 29.766 24 1 98.81 125 ILE A O 1
ATOM 959 N N . LEU A 1 126 ? 1.955 28.062 23.172 1 98.88 126 LEU A N 1
ATOM 960 C CA . LEU A 1 126 ? 1.9 27.344 24.453 1 98.88 126 LEU A CA 1
ATOM 961 C C . LEU A 1 126 ? 3.295 26.922 24.891 1 98.88 126 LEU A C 1
ATOM 963 O O . LEU A 1 126 ? 3.643 27.047 26.062 1 98.88 126 LEU A O 1
ATOM 967 N N . MET A 1 127 ? 4.09 26.438 23.984 1 98.88 127 MET A N 1
ATOM 968 C CA . MET A 1 127 ? 5.457 26.031 24.312 1 98.88 127 MET A CA 1
ATOM 969 C C . MET A 1 127 ? 6.277 27.25 24.75 1 98.88 127 MET A C 1
ATOM 971 O O . MET A 1 127 ? 7.098 27.141 25.672 1 98.88 127 MET A O 1
ATOM 975 N N . GLY A 1 128 ? 6.105 28.375 24.047 1 98.75 128 GLY A N 1
ATOM 976 C CA . GLY A 1 128 ? 6.75 29.609 24.469 1 98.75 128 GLY A CA 1
ATOM 977 C C . GLY A 1 128 ? 6.406 30.016 25.891 1 98.75 128 GLY A C 1
ATOM 978 O O . GLY A 1 128 ? 7.277 30.438 26.656 1 98.75 128 GLY A O 1
ATOM 979 N N . ARG A 1 129 ? 5.121 29.891 26.219 1 98.62 129 ARG A N 1
ATOM 980 C CA . ARG A 1 129 ? 4.688 30.203 27.578 1 98.62 129 ARG A CA 1
ATOM 981 C C . ARG A 1 129 ? 5.375 29.281 28.594 1 98.62 129 ARG A C 1
ATOM 983 O O . ARG A 1 129 ? 5.855 29.75 29.641 1 98.62 129 ARG A O 1
ATOM 990 N N . ILE A 1 130 ? 5.422 28 28.312 1 98.69 130 ILE A N 1
ATOM 991 C CA . ILE A 1 130 ? 6.051 27.016 29.188 1 98.69 130 ILE A CA 1
ATOM 992 C C . ILE A 1 130 ? 7.523 27.375 29.391 1 98.69 130 ILE A C 1
ATOM 994 O O . ILE A 1 130 ? 8.008 27.422 30.516 1 98.69 130 ILE A O 1
ATOM 998 N N . ALA A 1 131 ? 8.211 27.672 28.344 1 98.31 131 ALA A N 1
ATOM 999 C CA . ALA A 1 131 ? 9.641 27.984 28.391 1 98.31 131 ALA A CA 1
ATOM 1000 C C . ALA A 1 131 ? 9.891 29.266 29.172 1 98.31 131 ALA A C 1
ATOM 1002 O O . ALA A 1 131 ? 10.906 29.391 29.859 1 98.31 131 ALA A O 1
ATOM 1003 N N . SER A 1 132 ? 9 30.219 29.016 1 97.88 132 SER A N 1
ATOM 1004 C CA . SER A 1 132 ? 9.156 31.484 29.734 1 97.88 132 SER A CA 1
ATOM 1005 C C . SER A 1 132 ? 9.055 31.297 31.234 1 97.88 132 SER A C 1
ATOM 1007 O O . SER A 1 132 ? 9.648 32.031 32 1 97.88 132 SER A O 1
ATOM 1009 N N . GLN A 1 133 ? 8.375 30.312 31.656 1 97.31 133 GLN A N 1
ATOM 1010 C CA . GLN A 1 133 ? 8.148 30.078 33.062 1 97.31 133 GLN A CA 1
ATOM 1011 C C . GLN A 1 133 ? 9.195 29.109 33.625 1 97.31 133 GLN A C 1
ATOM 1013 O O . GLN A 1 133 ? 9.656 29.281 34.781 1 97.31 133 GLN A O 1
ATOM 1018 N N . LEU A 1 134 ? 9.609 28.156 32.812 1 97.56 134 LEU A N 1
ATOM 1019 C CA . LEU A 1 134 ? 10.438 27.078 33.344 1 97.56 134 LEU A CA 1
ATOM 1020 C C . LEU A 1 134 ? 11.898 27.266 32.938 1 97.56 134 LEU A C 1
ATOM 1022 O O . LEU A 1 134 ? 12.789 26.641 33.5 1 97.56 134 LEU A O 1
ATOM 1026 N N . GLY A 1 135 ? 12.109 28.141 31.984 1 97 135 GLY A N 1
ATOM 1027 C CA . GLY A 1 135 ? 13.453 28.266 31.438 1 97 135 GLY A CA 1
ATOM 1028 C C . GLY A 1 135 ? 13.82 27.141 30.484 1 97 135 GLY A C 1
ATOM 1029 O O . GLY A 1 135 ? 13.039 26.797 29.594 1 97 135 GLY A O 1
ATOM 1030 N N . LYS A 1 136 ? 15.094 26.719 30.641 1 97.94 136 LYS A N 1
ATOM 1031 C CA . LYS A 1 136 ? 15.539 25.594 29.797 1 97.94 136 LYS A CA 1
ATOM 1032 C C . LYS A 1 136 ? 14.766 24.328 30.125 1 97.94 136 LYS A C 1
ATOM 1034 O O . LYS A 1 136 ? 14.594 23.984 31.297 1 97.94 136 LYS A O 1
ATOM 1039 N N . LEU A 1 137 ? 14.43 23.594 29.078 1 98.69 137 LEU A N 1
ATOM 1040 C CA . LEU A 1 137 ? 13.602 22.406 29.266 1 98.69 137 LEU A CA 1
ATOM 1041 C C . LEU A 1 137 ? 14.445 21.141 29.156 1 98.69 137 LEU A C 1
ATOM 1043 O O . LEU A 1 137 ? 15.305 21.031 28.281 1 98.69 137 LEU A O 1
ATOM 1047 N N . ASP A 1 138 ? 14.156 20.219 30.125 1 98.75 138 ASP A N 1
ATOM 1048 C CA . ASP A 1 138 ? 14.672 18.859 29.906 1 98.75 138 ASP A CA 1
ATOM 1049 C C . ASP A 1 138 ? 13.938 18.172 28.766 1 98.75 138 ASP A C 1
ATOM 1051 O O . ASP A 1 138 ? 14.555 17.469 27.969 1 98.75 138 ASP A O 1
ATOM 1055 N N . LYS A 1 139 ? 12.68 18.406 28.812 1 98.69 139 LYS A N 1
ATOM 1056 C CA . LYS A 1 139 ? 11.836 17.766 27.797 1 98.69 139 LYS A CA 1
ATOM 1057 C C . LYS A 1 139 ? 10.648 18.656 27.438 1 98.69 139 LYS A C 1
ATOM 1059 O O . LYS A 1 139 ? 9.977 19.188 28.328 1 98.69 139 LYS A O 1
ATOM 1064 N N . GLY A 1 140 ? 10.406 18.922 26.188 1 98.81 140 GLY A N 1
ATOM 1065 C CA . GLY A 1 140 ? 9.227 19.562 25.609 1 98.81 140 GLY A CA 1
ATOM 1066 C C . GLY A 1 140 ? 8.562 18.719 24.547 1 98.81 140 GLY A C 1
ATOM 1067 O O . GLY A 1 140 ? 9.219 18.25 23.609 1 98.81 140 GLY A O 1
ATOM 1068 N N . VAL A 1 141 ? 7.246 18.484 24.672 1 98.81 141 VAL A N 1
ATOM 1069 C CA . VAL A 1 141 ? 6.543 17.609 23.75 1 98.81 141 VAL A CA 1
ATOM 1070 C C . VAL A 1 141 ? 5.234 18.266 23.312 1 98.81 141 VAL A C 1
ATOM 1072 O O . VAL A 1 141 ? 4.523 18.859 24.125 1 98.81 141 VAL A O 1
ATOM 1075 N N . ILE A 1 142 ? 5.016 18.234 22.031 1 98.88 142 ILE A N 1
ATOM 1076 C CA . ILE A 1 142 ? 3.74 18.641 21.438 1 98.88 142 ILE A CA 1
ATOM 1077 C C . ILE A 1 142 ? 3.057 17.422 20.812 1 98.88 142 ILE A C 1
ATOM 1079 O O . ILE A 1 142 ? 3.643 16.734 19.984 1 98.88 142 ILE A O 1
ATOM 1083 N N . ASN A 1 143 ? 1.906 17.078 21.266 1 98.75 143 ASN A N 1
ATOM 1084 C CA . ASN A 1 143 ? 1.019 16.109 20.641 1 98.75 143 ASN A CA 1
ATOM 1085 C C . ASN A 1 143 ? -0.182 16.797 19.984 1 98.75 143 ASN A C 1
ATOM 1087 O O . ASN A 1 143 ? -0.942 17.5 20.656 1 98.75 143 ASN A O 1
ATOM 1091 N N . VAL A 1 144 ? -0.336 16.562 18.734 1 98.44 144 VAL A N 1
ATOM 1092 C CA . VAL A 1 144 ? -1.39 17.297 18.047 1 98.44 144 VAL A CA 1
ATOM 1093 C C . VAL A 1 144 ? -2.088 16.375 17.047 1 98.44 144 VAL A C 1
ATOM 1095 O O . VAL A 1 144 ? -1.462 15.484 16.469 1 98.44 144 VAL A O 1
ATOM 1098 N N . GLY A 1 145 ? -3.418 16.609 16.859 1 97.56 145 GLY A N 1
ATOM 1099 C CA . GLY A 1 145 ? -4.152 15.812 15.891 1 97.56 145 GLY A CA 1
ATOM 1100 C C . GLY A 1 145 ? -5.453 16.469 15.453 1 97.56 145 GLY A C 1
ATOM 1101 O O . GLY A 1 145 ? -6.141 17.094 16.266 1 97.56 145 GLY A O 1
ATOM 1102 N N . GLY A 1 146 ? -5.727 16.516 14.242 1 96.88 146 GLY A N 1
ATOM 1103 C CA . GLY A 1 146 ? -7.035 16.703 13.633 1 96.88 146 GLY A CA 1
ATOM 1104 C C . GLY A 1 146 ? -7.609 15.43 13.047 1 96.88 146 GLY A C 1
ATOM 1105 O O . GLY A 1 146 ? -7.074 14.891 12.07 1 96.88 146 GLY A O 1
ATOM 1106 N N . LEU A 1 147 ? -8.695 14.938 13.617 1 97.56 147 LEU A N 1
ATOM 1107 C CA . LEU A 1 147 ? -9.141 13.586 13.312 1 97.56 147 LEU A CA 1
ATOM 1108 C C . LEU A 1 147 ? -10.648 13.547 13.094 1 97.56 147 LEU A C 1
ATOM 1110 O O . LEU A 1 147 ? -11.383 14.383 13.633 1 97.56 147 LEU A O 1
ATOM 1114 N N . PRO A 1 148 ? -11.102 12.57 12.297 1 97.5 148 PRO A N 1
ATOM 1115 C CA . PRO A 1 148 ? -12.555 12.352 12.234 1 97.5 148 PRO A CA 1
ATOM 1116 C C . PRO A 1 148 ? -13.117 11.75 13.516 1 97.5 148 PRO A C 1
ATOM 1118 O O . PRO A 1 148 ? -12.477 10.891 14.133 1 97.5 148 PRO A O 1
ATOM 1121 N N . LYS A 1 149 ? -14.25 12.211 13.883 1 97.06 149 LYS A N 1
ATOM 1122 C CA . LYS A 1 149 ? -14.93 11.641 15.047 1 97.06 149 LYS A CA 1
ATOM 1123 C C . LYS A 1 149 ? -15.328 10.195 14.797 1 97.06 149 LYS A C 1
ATOM 1125 O O . LYS A 1 149 ? -15.336 9.375 15.719 1 97.06 149 LYS A O 1
ATOM 1130 N N . ASN A 1 150 ? -15.703 10.016 13.539 1 96.44 150 ASN A N 1
ATOM 1131 C CA . ASN A 1 150 ? -16.109 8.68 13.117 1 96.44 150 ASN A CA 1
ATOM 1132 C C . ASN A 1 150 ? -15.195 8.125 12.031 1 96.44 150 ASN A C 1
ATOM 1134 O O . ASN A 1 150 ? -15.555 8.117 10.852 1 96.44 150 ASN A O 1
ATOM 1138 N N . PRO A 1 151 ? -14.039 7.566 12.516 1 96.94 151 PRO A N 1
ATOM 1139 C CA . PRO A 1 151 ? -13.117 7.027 11.508 1 96.94 151 PRO A CA 1
ATOM 1140 C C . PRO A 1 151 ? -13.688 5.805 10.789 1 96.94 151 PRO A C 1
ATOM 1142 O O . PRO A 1 151 ? -14.406 5.008 11.383 1 96.94 151 PRO A O 1
ATOM 1145 N N . LYS A 1 152 ? -13.359 5.711 9.539 1 96.81 152 LYS A N 1
ATOM 1146 C CA . LYS A 1 152 ? -13.812 4.586 8.734 1 96.81 152 LYS A CA 1
ATOM 1147 C C . LYS A 1 152 ? -12.641 3.855 8.094 1 96.81 152 LYS A C 1
ATOM 1149 O O . LYS A 1 152 ? -11.672 4.484 7.664 1 96.81 152 LYS A O 1
ATOM 1154 N N . PRO A 1 153 ? -12.789 2.533 8.055 1 95.62 153 PRO A N 1
ATOM 1155 C CA . PRO A 1 153 ? -11.789 1.795 7.273 1 95.62 153 PRO A CA 1
ATOM 1156 C C . PRO A 1 153 ? -11.828 2.137 5.785 1 95.62 153 PRO A C 1
ATOM 1158 O O . PRO A 1 153 ? -12.844 2.635 5.289 1 95.62 153 PRO A O 1
ATOM 1161 N N . PRO A 1 154 ? -10.758 1.974 5.117 1 96.69 154 PRO A N 1
ATOM 1162 C CA . PRO A 1 154 ? -9.547 1.281 5.562 1 96.69 154 PRO A CA 1
ATOM 1163 C C . PRO A 1 154 ? -8.5 2.234 6.133 1 96.69 154 PRO A C 1
ATOM 1165 O O . PRO A 1 154 ? -7.535 1.792 6.766 1 96.69 154 PRO A O 1
ATOM 1168 N N . LEU A 1 155 ? -8.602 3.525 5.988 1 97.69 155 LEU A N 1
ATOM 1169 C CA . LEU A 1 155 ? -7.516 4.426 6.348 1 97.69 155 LEU A CA 1
ATOM 1170 C C . LEU A 1 155 ? -7.801 5.129 7.668 1 97.69 155 LEU A C 1
ATOM 1172 O O . LEU A 1 155 ? -6.902 5.723 8.273 1 97.69 155 LEU A O 1
ATOM 1176 N N . TYR A 1 156 ? -8.992 5.117 8.094 1 97.19 156 TYR A N 1
ATOM 1177 C CA . TYR A 1 156 ? -9.391 5.641 9.391 1 97.19 156 TYR A CA 1
ATOM 1178 C C . TYR A 1 156 ? -9.016 7.113 9.531 1 97.19 156 TYR A C 1
ATOM 1180 O O . TYR A 1 156 ? -8.711 7.582 10.625 1 97.19 156 TYR A O 1
ATOM 1188 N N . TYR A 1 157 ? -8.898 7.805 8.414 1 97.06 157 TYR A N 1
ATOM 1189 C CA . TYR A 1 157 ? -8.578 9.227 8.398 1 97.06 157 TYR A CA 1
ATOM 1190 C C . TYR A 1 157 ? -9.398 9.961 7.348 1 97.06 157 TYR A C 1
ATOM 1192 O O . TYR A 1 157 ? -9.664 9.43 6.27 1 97.06 157 TYR A O 1
ATOM 1200 N N . LYS A 1 158 ? -9.766 11.086 7.75 1 95.56 158 LYS A N 1
ATOM 1201 C CA . LYS A 1 158 ? -10.453 12.008 6.848 1 95.56 158 LYS A CA 1
ATOM 1202 C C . LYS A 1 158 ? -9.625 13.266 6.621 1 95.56 158 LYS A C 1
ATOM 1204 O O . LYS A 1 158 ? -9.133 13.875 7.574 1 95.56 158 LYS A O 1
ATOM 1209 N N . VAL A 1 159 ? -9.531 13.625 5.395 1 90.88 159 VAL A N 1
ATOM 1210 C CA . VAL A 1 159 ? -8.727 14.797 5.078 1 90.88 159 VAL A CA 1
ATOM 1211 C C . VAL A 1 159 ? -9.422 16.062 5.582 1 90.88 159 VAL A C 1
ATOM 1213 O O . VAL A 1 159 ? -10.57 16.344 5.211 1 90.88 159 VAL A O 1
ATOM 1216 N N . VAL A 1 160 ? -8.711 16.719 6.363 1 83.69 160 VAL A N 1
ATOM 1217 C CA . VAL A 1 160 ? -9.312 17.906 6.965 1 83.69 160 VAL A CA 1
ATOM 1218 C C . VAL A 1 160 ? -8.516 19.141 6.559 1 83.69 160 VAL A C 1
ATOM 1220 O O . VAL A 1 160 ? -8.844 20.25 6.969 1 83.69 160 VAL A O 1
ATOM 1223 N N . PHE A 1 161 ? -7.508 18.969 5.832 1 81 161 PHE A N 1
ATOM 1224 C CA . PHE A 1 161 ? -6.699 20.031 5.262 1 81 161 PHE A CA 1
ATOM 1225 C C . PHE A 1 161 ? -6.109 19.609 3.92 1 81 161 PHE A C 1
ATOM 1227 O O . PHE A 1 161 ? -6.656 18.734 3.246 1 81 161 PHE A O 1
ATOM 1234 N N . SER A 1 162 ? -5.027 20.359 3.531 1 80.5 162 SER A N 1
ATOM 1235 C CA . SER A 1 162 ? -4.449 20.047 2.23 1 80.5 162 SER A CA 1
ATOM 1236 C C . SER A 1 162 ? -3.98 18.594 2.178 1 80.5 162 SER A C 1
ATOM 1238 O O . SER A 1 162 ? -3.117 18.188 2.957 1 80.5 162 SER A O 1
ATOM 1240 N N . PRO A 1 163 ? -4.473 17.844 1.129 1 87.81 163 PRO A N 1
ATOM 1241 C CA . PRO A 1 163 ? -4.07 16.438 1.03 1 87.81 163 PRO A CA 1
ATOM 1242 C C . PRO A 1 163 ? -2.58 16.266 0.751 1 87.81 163 PRO A C 1
ATOM 1244 O O . PRO A 1 163 ? -1.964 15.32 1.234 1 87.81 163 PRO A O 1
ATOM 1247 N N . TYR A 1 164 ? -2.047 17.172 0.037 1 86.38 164 TYR A N 1
ATOM 1248 C CA . TYR A 1 164 ? -0.627 17.062 -0.283 1 86.38 164 TYR A CA 1
ATOM 1249 C C . TYR A 1 164 ? 0.232 17.406 0.926 1 86.38 164 TYR A C 1
ATOM 1251 O O . TYR A 1 164 ? 1.271 16.781 1.159 1 86.38 164 TYR A O 1
ATOM 1259 N N . ASP A 1 165 ? -0.225 18.344 1.659 1 88.19 165 ASP A N 1
ATOM 1260 C CA . ASP A 1 165 ? 0.475 18.656 2.9 1 88.19 165 ASP A CA 1
ATOM 1261 C C . ASP A 1 165 ? 0.4 17.5 3.885 1 88.19 165 ASP A C 1
ATOM 1263 O O . ASP A 1 165 ? 1.341 17.25 4.645 1 88.19 165 ASP A O 1
ATOM 1267 N N . LEU A 1 166 ? -0.712 16.828 3.771 1 92.06 166 LEU A N 1
ATOM 1268 C CA . LEU A 1 166 ? -0.899 15.648 4.605 1 92.06 166 LEU A CA 1
ATOM 1269 C C . LEU A 1 166 ? 0.166 14.602 4.309 1 92.06 166 LEU A C 1
ATOM 1271 O O . LEU A 1 166 ? 0.82 14.094 5.223 1 92.06 166 LEU A O 1
ATOM 1275 N N . ILE A 1 167 ? 0.335 14.336 3.041 1 95 167 ILE A N 1
ATOM 1276 C CA . ILE A 1 167 ? 1.308 13.32 2.652 1 95 167 ILE A CA 1
ATOM 1277 C C . ILE A 1 167 ? 2.719 13.805 2.973 1 95 167 ILE A C 1
ATOM 1279 O O . ILE A 1 167 ? 3.576 13.016 3.375 1 95 167 ILE A O 1
ATOM 1283 N N . GLU A 1 168 ? 2.959 15.086 2.844 1 92.44 168 GLU A N 1
ATOM 1284 C CA . GLU A 1 168 ? 4.266 15.656 3.158 1 92.44 168 GLU A CA 1
ATOM 1285 C C . GLU A 1 168 ? 4.613 15.461 4.633 1 92.44 168 GLU A C 1
ATOM 1287 O O . GLU A 1 168 ? 5.781 15.281 4.98 1 92.44 168 GLU A O 1
ATOM 1292 N N . GLU A 1 169 ? 3.645 15.523 5.426 1 93.88 169 GLU A N 1
ATOM 1293 C CA . GLU A 1 169 ? 3.875 15.32 6.852 1 93.88 169 GLU A CA 1
ATOM 1294 C C . GLU A 1 169 ? 4.473 13.938 7.121 1 93.88 169 GLU A C 1
ATOM 1296 O O . GLU A 1 169 ? 5.27 13.773 8.039 1 93.88 169 GLU A O 1
ATOM 1301 N N . TYR A 1 170 ? 4.062 12.977 6.297 1 97.12 170 TYR A N 1
ATOM 1302 C CA . TYR A 1 170 ? 4.508 11.602 6.484 1 97.12 170 TYR A CA 1
ATOM 1303 C C . TYR A 1 170 ? 5.895 11.391 5.883 1 97.12 170 TYR A C 1
ATOM 1305 O O . TYR A 1 170 ? 6.574 10.414 6.199 1 97.12 170 TYR A O 1
ATOM 1313 N N . THR A 1 171 ? 6.289 12.266 4.961 1 96 171 THR A N 1
ATOM 1314 C CA . THR A 1 171 ? 7.453 11.938 4.145 1 96 171 THR A CA 1
ATOM 1315 C C . THR A 1 171 ? 8.602 12.891 4.438 1 96 171 THR A C 1
ATOM 1317 O O . THR A 1 171 ? 9.773 12.523 4.312 1 96 171 THR A O 1
ATOM 1320 N N . ARG A 1 172 ? 8.32 14.094 4.852 1 93.56 172 ARG A N 1
ATOM 1321 C CA . ARG A 1 172 ? 9.359 15.078 5.141 1 93.56 172 ARG A CA 1
ATOM 1322 C C . ARG A 1 172 ? 10.141 14.695 6.395 1 93.56 172 ARG A C 1
ATOM 1324 O O . ARG A 1 172 ? 9.555 14.445 7.445 1 93.56 172 ARG A O 1
ATOM 1331 N N . PRO A 1 173 ? 11.492 14.633 6.238 1 96.31 173 PRO A N 1
ATOM 1332 C CA . PRO A 1 173 ? 12.266 14.391 7.457 1 96.31 173 PRO A CA 1
ATOM 1333 C C . PRO A 1 173 ? 11.945 15.391 8.57 1 96.31 173 PRO A C 1
ATOM 1335 O O . PRO A 1 173 ? 11.797 16.578 8.297 1 96.31 173 PRO A O 1
ATOM 1338 N N . ALA A 1 174 ? 11.844 14.883 9.734 1 97.38 174 ALA A N 1
ATOM 1339 C CA . ALA A 1 174 ? 11.445 15.711 10.867 1 97.38 174 ALA A CA 1
ATOM 1340 C C . ALA A 1 174 ? 12.664 16.219 11.625 1 97.38 174 ALA A C 1
ATOM 1342 O O . ALA A 1 174 ? 13.539 15.445 12.016 1 97.38 174 ALA A O 1
ATOM 1343 N N . ARG A 1 175 ? 12.781 17.547 11.82 1 97.62 175 ARG A N 1
ATOM 1344 C CA . ARG A 1 175 ? 13.828 18.156 12.633 1 97.62 175 ARG A CA 1
ATOM 1345 C C . ARG A 1 175 ? 13.391 18.281 14.086 1 97.62 175 ARG A C 1
ATOM 1347 O O . ARG A 1 175 ? 12.344 18.859 14.383 1 97.62 175 ARG A O 1
ATOM 1354 N N . ILE A 1 176 ? 14.234 17.719 15.008 1 98.38 176 ILE A N 1
ATOM 1355 C CA . ILE A 1 176 ? 13.914 17.734 16.438 1 98.38 176 ILE A CA 1
ATOM 1356 C C . ILE A 1 176 ? 15.18 18 17.25 1 98.38 176 ILE A C 1
ATOM 1358 O O . ILE A 1 176 ? 16.281 18.062 16.688 1 98.38 176 ILE A O 1
ATOM 1362 N N . ILE A 1 177 ? 14.969 18.297 18.531 1 98.62 177 ILE A N 1
ATOM 1363 C CA . ILE A 1 177 ? 16.109 18.391 19.438 1 98.62 177 ILE A CA 1
ATOM 1364 C C . ILE A 1 177 ? 16.203 17.125 20.281 1 98.62 177 ILE A C 1
ATOM 1366 O O . ILE A 1 177 ? 15.234 16.75 20.953 1 98.62 177 ILE A O 1
ATOM 1370 N N . LYS A 1 178 ? 17.25 16.453 20.172 1 98.25 178 LYS A N 1
ATOM 1371 C CA . LYS A 1 178 ? 17.562 15.266 20.969 1 98.25 178 LYS A CA 1
ATOM 1372 C C . LYS A 1 178 ? 18.922 15.391 21.641 1 98.25 178 LYS A C 1
ATOM 1374 O O . LYS A 1 178 ? 19.938 15.555 20.969 1 98.25 178 LYS A O 1
ATOM 1379 N N . GLY A 1 179 ? 18.984 15.289 22.953 1 97.75 179 GLY A N 1
ATOM 1380 C CA . GLY A 1 179 ? 20.234 15.469 23.672 1 97.75 179 GLY A CA 1
ATOM 1381 C C . GLY A 1 179 ? 20.844 16.844 23.469 1 97.75 179 GLY A C 1
ATOM 1382 O O . GLY A 1 179 ? 22.062 16.969 23.344 1 97.75 179 GLY A O 1
ATOM 1383 N N . GLY A 1 180 ? 20.078 17.703 23.281 1 97.62 180 GLY A N 1
ATOM 1384 C CA . GLY A 1 180 ? 20.531 19.078 23.125 1 97.62 180 GLY A CA 1
ATOM 1385 C C . GLY A 1 180 ? 21.031 19.391 21.734 1 97.62 180 GLY A C 1
ATOM 1386 O O . GLY A 1 180 ? 21.516 20.5 21.469 1 97.62 180 GLY A O 1
ATOM 1387 N N . ARG A 1 181 ? 20.859 18.438 20.875 1 97.75 181 ARG A N 1
ATOM 1388 C CA . ARG A 1 181 ? 21.359 18.625 19.516 1 97.75 181 ARG A CA 1
ATOM 1389 C C . ARG A 1 181 ? 20.234 18.531 18.484 1 97.75 181 ARG A C 1
ATOM 1391 O O . ARG A 1 181 ? 19.312 17.734 18.656 1 97.75 181 ARG A O 1
ATOM 1398 N N . LEU A 1 182 ? 20.328 19.312 17.438 1 97.81 182 LEU A N 1
ATOM 1399 C CA . LEU A 1 182 ? 19.406 19.234 16.312 1 97.81 182 LEU A CA 1
ATOM 1400 C C . LEU A 1 182 ? 19.641 17.953 15.516 1 97.81 182 LEU A C 1
ATOM 1402 O O . LEU A 1 182 ? 20.75 17.688 15.062 1 97.81 182 LEU A O 1
ATOM 1406 N N . VAL A 1 183 ? 18.625 17.125 15.422 1 97.81 183 VAL A N 1
ATOM 1407 C CA . VAL A 1 183 ? 18.719 15.883 14.664 1 97.81 183 VAL A CA 1
ATOM 1408 C C . VAL A 1 183 ? 17.547 15.781 13.695 1 97.81 183 VAL A C 1
ATOM 1410 O O . VAL A 1 183 ? 16.5 16.375 13.922 1 97.81 183 VAL A O 1
ATOM 1413 N N . THR A 1 184 ? 17.781 15.109 12.641 1 97.75 184 THR A N 1
ATOM 1414 C CA . THR A 1 184 ? 16.734 14.82 11.656 1 97.75 184 THR A CA 1
ATOM 1415 C C . THR A 1 184 ? 16.359 13.344 11.695 1 97.75 184 THR A C 1
ATOM 1417 O O . THR A 1 184 ? 17.219 12.469 11.695 1 97.75 184 THR A O 1
ATOM 1420 N N . VAL A 1 185 ? 15.016 13.062 11.75 1 97.69 185 VAL A N 1
ATOM 1421 C CA . VAL A 1 185 ? 14.57 11.68 11.836 1 97.69 185 VAL A CA 1
ATOM 1422 C C . VAL A 1 185 ? 13.516 11.406 10.766 1 97.69 185 VAL A C 1
ATOM 1424 O O . VAL A 1 185 ? 12.891 12.344 10.25 1 97.69 185 VAL A O 1
ATOM 1427 N N . ASP A 1 186 ? 13.352 10.133 10.422 1 97.25 186 ASP A N 1
ATOM 1428 C CA . ASP A 1 186 ? 12.25 9.703 9.57 1 97.25 186 ASP A CA 1
ATOM 1429 C C . ASP A 1 186 ? 10.938 9.656 10.352 1 97.25 186 ASP A C 1
ATOM 1431 O O . ASP A 1 186 ? 10.836 8.945 11.359 1 97.25 186 ASP A O 1
ATOM 1435 N N . PRO A 1 187 ? 9.953 10.336 9.898 1 97.44 187 PRO A N 1
ATOM 1436 C CA . PRO A 1 187 ? 8.703 10.43 10.656 1 97.44 187 PRO A CA 1
ATOM 1437 C C . PRO A 1 187 ? 8.102 9.062 10.961 1 97.44 187 PRO A C 1
ATOM 1439 O O . PRO A 1 187 ? 7.516 8.867 12.031 1 97.44 187 PRO A O 1
ATOM 1442 N N . LEU A 1 188 ? 8.234 8.102 10.102 1 96.94 188 LEU A N 1
ATOM 1443 C CA . LEU A 1 188 ? 7.535 6.832 10.281 1 96.94 188 LEU A CA 1
ATOM 1444 C C . LEU A 1 188 ? 8.492 5.746 10.766 1 96.94 188 LEU A C 1
ATOM 1446 O O . LEU A 1 188 ? 8.148 4.562 10.758 1 96.94 188 LEU A O 1
ATOM 1450 N N . GLU A 1 189 ? 9.641 6.203 11.164 1 93.69 189 GLU A N 1
ATOM 1451 C CA . GLU A 1 189 ? 10.594 5.234 11.695 1 93.69 189 GLU A CA 1
ATOM 1452 C C . GLU A 1 189 ? 10.078 4.598 12.984 1 93.69 189 GLU A C 1
ATOM 1454 O O . GLU A 1 189 ? 10.219 3.391 13.188 1 93.69 189 GLU A O 1
ATOM 1459 N N . GLU A 1 190 ? 9.508 5.422 13.805 1 93.56 190 GLU A N 1
ATOM 1460 C CA . GLU A 1 190 ? 8.945 4.934 15.062 1 93.56 190 GLU A CA 1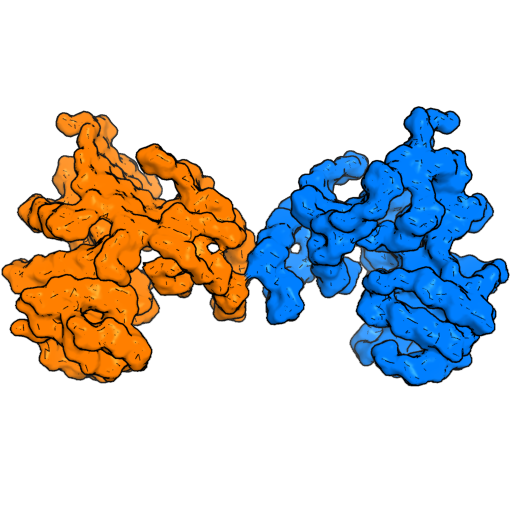
ATOM 1461 C C . GLU A 1 190 ? 7.496 5.379 15.234 1 93.56 190 GLU A C 1
ATOM 1463 O O . GLU A 1 190 ? 7.203 6.574 15.195 1 93.56 190 GLU A O 1
ATOM 1468 N N . ILE A 1 191 ? 6.59 4.395 15.344 1 97.06 191 ILE A N 1
ATOM 1469 C CA . ILE A 1 191 ? 5.18 4.637 15.641 1 97.06 191 ILE A CA 1
ATOM 1470 C C . ILE A 1 191 ? 4.898 4.285 17.094 1 97.06 191 ILE A C 1
ATOM 1472 O O . ILE A 1 191 ? 5.25 3.197 17.562 1 97.06 191 ILE A O 1
ATOM 1476 N N . LYS A 1 192 ? 4.324 5.242 17.812 1 97.5 192 LYS A N 1
ATOM 1477 C CA . LYS A 1 192 ? 4.074 5.027 19.234 1 97.5 192 LYS A CA 1
ATOM 1478 C C . LYS A 1 192 ? 2.594 5.184 19.562 1 97.5 192 LYS A C 1
ATOM 1480 O O . LYS A 1 192 ? 1.89 5.969 18.922 1 97.5 192 LYS A O 1
ATOM 1485 N N . GLU A 1 193 ? 2.17 4.418 20.562 1 97.62 193 GLU A N 1
ATOM 1486 C CA . GLU A 1 193 ? 0.833 4.613 21.125 1 97.62 193 GLU A CA 1
ATOM 1487 C C . GLU A 1 193 ? 0.815 5.75 22.141 1 97.62 193 GLU A C 1
ATOM 1489 O O . GLU A 1 193 ? 1.749 5.895 22.922 1 97.62 193 GLU A O 1
ATOM 1494 N N . VAL A 1 194 ? -0.197 6.57 22.062 1 97.5 194 VAL A N 1
ATOM 1495 C CA . VAL A 1 194 ? -0.332 7.715 22.969 1 97.5 194 VAL A CA 1
ATOM 1496 C C . VAL A 1 194 ? -1.755 7.773 23.516 1 97.5 194 VAL A C 1
ATOM 1498 O O . VAL A 1 194 ? -2.725 7.633 22.766 1 97.5 194 VAL A O 1
ATOM 1501 N N . LYS A 1 195 ? -1.771 7.949 24.766 1 97.06 195 LYS A N 1
ATOM 1502 C CA . LYS A 1 195 ? -3.064 8.133 25.422 1 97.06 195 LYS A CA 1
ATOM 1503 C C . LYS A 1 195 ? -3.236 9.57 25.906 1 97.06 195 LYS A C 1
ATOM 1505 O O . LYS A 1 195 ? -2.361 10.109 26.594 1 97.06 195 LYS A O 1
ATOM 1510 N N . ILE A 1 196 ? -4.285 10.258 25.547 1 96.88 196 ILE A N 1
ATOM 1511 C CA . ILE A 1 196 ? -4.664 11.586 26 1 96.88 196 ILE A CA 1
ATOM 1512 C C . ILE A 1 196 ? -6.105 11.562 26.516 1 96.88 196 ILE A C 1
ATOM 1514 O O . ILE A 1 196 ? -7.047 11.484 25.719 1 96.88 196 ILE A O 1
ATOM 1518 N N . GLY A 1 197 ? -6.242 11.711 27.766 1 93.44 197 GLY A N 1
ATOM 1519 C CA . GLY A 1 197 ? -7.562 11.5 28.328 1 93.44 197 GLY A CA 1
ATOM 1520 C C . GLY A 1 197 ? -8.133 10.125 28.047 1 93.44 197 GLY A C 1
ATOM 1521 O O . GLY A 1 197 ? -7.488 9.109 28.312 1 93.44 197 GLY A O 1
ATOM 1522 N N . ASN A 1 198 ? -9.281 10.133 27.328 1 94.12 198 ASN A N 1
ATOM 1523 C CA . ASN A 1 198 ? -9.938 8.875 27 1 94.12 198 ASN A CA 1
ATOM 1524 C C . ASN A 1 198 ? -9.641 8.438 25.578 1 94.12 198 ASN A C 1
ATOM 1526 O O . ASN A 1 198 ? -10.188 7.445 25.094 1 94.12 198 ASN A O 1
ATOM 1530 N N . PHE A 1 199 ? -8.734 9.164 25 1 97.06 199 PHE A N 1
ATOM 1531 C CA . PHE A 1 199 ? -8.406 8.844 23.625 1 97.06 199 PHE A CA 1
ATOM 1532 C C . PHE A 1 199 ? -7.145 7.992 23.547 1 97.06 199 PHE A C 1
ATOM 1534 O O . PHE A 1 199 ? -6.203 8.203 24.312 1 97.06 199 PHE A O 1
ATOM 1541 N N . GLU A 1 200 ? -7.199 7.004 22.688 1 97.81 200 GLU A N 1
ATOM 1542 C CA . GLU A 1 200 ? -6.023 6.207 22.359 1 97.81 200 GLU A CA 1
ATOM 1543 C C . GLU A 1 200 ? -5.633 6.391 20.891 1 97.81 200 GLU A C 1
ATOM 1545 O O . GLU A 1 200 ? -6.402 6.055 19.984 1 97.81 200 GLU A O 1
ATOM 1550 N N . PHE A 1 201 ? -4.402 6.891 20.703 1 98.5 201 PHE A N 1
ATOM 1551 C CA . PHE A 1 201 ? -3.934 7.215 19.359 1 98.5 201 PHE A CA 1
ATOM 1552 C C . PHE A 1 201 ? -2.639 6.477 19.047 1 98.5 201 PHE A C 1
ATOM 1554 O O . PHE A 1 201 ? -2.004 5.918 19.938 1 98.5 201 PHE A O 1
ATOM 1561 N N . GLU A 1 202 ? -2.359 6.328 17.797 1 98.56 202 GLU A N 1
ATOM 1562 C CA . GLU A 1 202 ? -0.977 6.18 17.344 1 98.56 202 GLU A CA 1
ATOM 1563 C C . GLU A 1 202 ? -0.383 7.52 16.922 1 98.56 202 GLU A C 1
ATOM 1565 O O . GLU A 1 202 ? -1.118 8.461 16.609 1 98.56 202 GLU A O 1
ATOM 1570 N N . SER A 1 203 ? 0.929 7.578 17.047 1 98.56 203 SER A N 1
ATOM 1571 C CA . SER A 1 203 ? 1.565 8.859 16.766 1 98.56 203 SER A CA 1
ATOM 1572 C C . SER A 1 203 ? 2.881 8.672 16.016 1 98.56 203 SER A C 1
ATOM 1574 O O . SER A 1 203 ? 3.434 7.57 15.992 1 98.56 203 SER A O 1
ATOM 1576 N N . PHE A 1 204 ? 3.27 9.711 15.312 1 98.44 204 PHE A N 1
ATOM 1577 C CA . PHE A 1 204 ? 4.566 9.789 14.656 1 98.44 204 PHE A CA 1
ATOM 1578 C C . PHE A 1 204 ? 5.164 11.18 14.797 1 98.44 204 PHE A C 1
ATOM 1580 O O . PHE A 1 204 ? 4.434 12.164 14.945 1 98.44 204 PHE A O 1
ATOM 1587 N N . ILE A 1 205 ? 6.531 11.289 14.797 1 98.31 205 ILE A N 1
ATOM 1588 C CA . ILE A 1 205 ? 7.242 12.562 14.922 1 98.31 205 ILE A CA 1
ATOM 1589 C C . ILE A 1 205 ? 7.168 13.328 13.602 1 98.31 205 ILE A C 1
ATOM 1591 O O . ILE A 1 205 ? 7.445 12.773 12.539 1 98.31 205 ILE A O 1
ATOM 1595 N N . ASN A 1 206 ? 6.727 14.562 13.695 1 97.12 206 ASN A N 1
ATOM 1596 C CA . ASN A 1 206 ? 6.641 15.375 12.492 1 97.12 206 ASN A CA 1
ATOM 1597 C C . ASN A 1 206 ? 7.598 16.562 12.539 1 97.12 206 ASN A C 1
ATOM 1599 O O . ASN A 1 206 ? 8.336 16.734 13.516 1 97.12 206 ASN A O 1
ATOM 1603 N N . ASP A 1 207 ? 7.668 17.359 11.492 1 96.56 207 ASP A N 1
ATOM 1604 C CA . ASP A 1 207 ? 8.586 18.484 11.367 1 96.56 207 ASP A CA 1
ATOM 1605 C C . ASP A 1 207 ? 7.906 19.781 11.789 1 96.56 207 ASP A C 1
ATOM 1607 O O . ASP A 1 207 ? 8.203 20.859 11.242 1 96.56 207 ASP A O 1
ATOM 1611 N N . GLY A 1 208 ? 7.066 19.781 12.758 1 96.25 208 GLY A N 1
ATOM 1612 C CA . GLY A 1 208 ? 6.188 20.891 13.062 1 96.25 208 GLY A CA 1
ATOM 1613 C C . GLY A 1 208 ? 6.793 21.875 14.047 1 96.25 208 GLY A C 1
ATOM 1614 O O . GLY A 1 208 ? 6.199 22.922 14.336 1 96.25 208 GLY A O 1
ATOM 1615 N N . LEU A 1 209 ? 8 21.641 14.531 1 97.25 209 LEU A N 1
ATOM 1616 C CA . LEU A 1 209 ? 8.578 22.516 15.547 1 97.25 209 LEU A CA 1
ATOM 1617 C C . LEU A 1 209 ? 8.906 23.891 14.953 1 97.25 209 LEU A C 1
ATOM 1619 O O . LEU A 1 209 ? 8.812 24.906 15.641 1 97.25 209 LEU A O 1
ATOM 1623 N N . ARG A 1 210 ? 9.391 23.922 13.742 1 95.44 210 ARG A N 1
ATOM 1624 C CA . ARG A 1 210 ? 9.648 25.156 13.008 1 95.44 210 ARG A CA 1
ATOM 1625 C C . ARG A 1 210 ? 10.547 26.094 13.82 1 95.44 210 ARG A C 1
ATOM 1627 O O . ARG A 1 210 ? 11.688 25.75 14.133 1 95.44 210 ARG A O 1
ATOM 1634 N N . THR A 1 211 ? 10.094 27.234 14.133 1 96.5 211 THR A N 1
ATOM 1635 C CA . THR A 1 211 ? 10.898 28.266 14.781 1 96.5 211 THR A CA 1
ATOM 1636 C C . THR A 1 211 ? 11.297 27.828 16.188 1 96.5 211 THR A C 1
ATOM 1638 O O . THR A 1 211 ? 12.258 28.344 16.766 1 96.5 211 THR A O 1
ATOM 1641 N N . LEU A 1 212 ? 10.625 26.906 16.781 1 97.88 212 LEU A N 1
ATOM 1642 C CA . LEU A 1 212 ? 10.93 26.438 18.125 1 97.88 212 LEU A CA 1
ATOM 1643 C C . LEU A 1 212 ? 12.328 25.828 18.188 1 97.88 212 LEU A C 1
ATOM 1645 O O . LEU A 1 212 ? 12.953 25.812 19.25 1 97.88 212 LEU A O 1
ATOM 1649 N N . LEU A 1 213 ? 12.773 25.344 17.094 1 97.19 213 LEU A N 1
ATOM 1650 C CA . LEU A 1 213 ? 14.094 24.734 17.016 1 97.19 213 LEU A CA 1
ATOM 1651 C C . LEU A 1 213 ? 15.188 25.734 17.375 1 97.19 213 LEU A C 1
ATOM 1653 O O . LEU A 1 213 ? 16.234 25.359 17.906 1 97.19 213 LEU A O 1
ATOM 1657 N N . THR A 1 214 ? 14.883 26.984 17.109 1 95.06 214 THR A N 1
ATOM 1658 C CA . THR A 1 214 ? 15.867 28.047 17.297 1 95.06 214 THR A CA 1
ATOM 1659 C C . THR A 1 214 ? 15.57 28.844 18.547 1 95.06 214 THR A C 1
ATOM 1661 O O . THR A 1 214 ? 16.484 29.344 19.219 1 95.06 214 THR A O 1
ATOM 1664 N N . THR A 1 215 ? 14.328 28.922 18.984 1 96.19 215 THR A N 1
ATOM 1665 C CA . THR A 1 215 ? 13.93 29.891 19.984 1 96.19 215 THR A CA 1
ATOM 1666 C C . THR A 1 215 ? 13.836 29.25 21.359 1 96.19 215 THR A C 1
ATOM 1668 O O . THR A 1 215 ? 13.812 29.938 22.375 1 96.19 215 THR A O 1
ATOM 1671 N N . ILE A 1 216 ? 13.711 27.953 21.406 1 97.69 216 ILE A N 1
ATOM 1672 C CA . ILE A 1 216 ? 13.523 27.266 22.688 1 97.69 216 ILE A CA 1
ATOM 1673 C C . ILE A 1 216 ? 14.766 26.438 23.016 1 97.69 216 ILE A C 1
ATOM 1675 O O . ILE A 1 216 ? 15.242 25.656 22.203 1 97.69 216 ILE A O 1
ATOM 1679 N N . GLU A 1 217 ? 15.312 26.688 24.188 1 97.94 217 GLU A N 1
ATOM 1680 C CA . GLU A 1 217 ? 16.406 25.859 24.672 1 97.94 217 GLU A CA 1
ATOM 1681 C C . GLU A 1 217 ? 15.875 24.594 25.359 1 97.94 217 GLU A C 1
ATOM 1683 O O . GLU A 1 217 ? 15.141 24.672 26.344 1 97.94 217 GLU A O 1
ATOM 1688 N N . ALA A 1 218 ? 16.203 23.406 24.812 1 98.62 218 ALA A N 1
ATOM 1689 C CA . ALA A 1 218 ? 15.727 22.141 25.375 1 98.62 218 ALA A CA 1
ATOM 1690 C C . ALA A 1 218 ? 16.703 21.016 25.094 1 98.62 218 ALA A C 1
ATOM 1692 O O . ALA A 1 218 ? 17.422 21.031 24.094 1 98.62 218 ALA A O 1
ATOM 1693 N N . ASP A 1 219 ? 16.734 20.047 25.969 1 98.75 219 ASP A N 1
ATOM 1694 C CA . ASP A 1 219 ? 17.516 18.828 25.719 1 98.75 219 ASP A CA 1
ATOM 1695 C C . ASP A 1 219 ? 16.781 17.891 24.766 1 98.75 219 ASP A C 1
ATOM 1697 O O . ASP A 1 219 ? 17.406 17.25 23.922 1 98.75 219 ASP A O 1
ATOM 1701 N N . ASN A 1 220 ? 15.516 17.797 24.969 1 98.75 220 ASN A N 1
ATOM 1702 C CA . ASN A 1 220 ? 14.648 17.016 24.094 1 98.75 220 ASN A CA 1
ATOM 1703 C C . ASN A 1 220 ? 13.391 17.797 23.719 1 98.75 220 ASN A C 1
ATOM 1705 O O . ASN A 1 220 ? 12.633 18.219 24.594 1 98.75 220 ASN A O 1
ATOM 1709 N N . LEU A 1 221 ? 13.164 18 22.453 1 98.88 221 LEU A N 1
ATOM 1710 C CA . LEU A 1 221 ? 12.023 18.75 21.938 1 98.88 221 LEU A CA 1
ATOM 1711 C C . LEU A 1 221 ? 11.508 18.125 20.641 1 98.88 221 LEU A C 1
ATOM 1713 O O . LEU A 1 221 ? 12.258 17.969 19.672 1 98.88 221 LEU A O 1
ATOM 1717 N N . TYR A 1 222 ? 10.211 17.703 20.641 1 98.62 222 TYR A N 1
ATOM 1718 C CA . TYR A 1 222 ? 9.664 17.125 19.422 1 98.62 222 TYR A CA 1
ATOM 1719 C C . TYR A 1 222 ? 8.148 17.266 19.375 1 98.62 222 TYR A C 1
ATOM 1721 O O . TYR A 1 222 ? 7.523 17.594 20.391 1 98.62 222 TYR A O 1
ATOM 1729 N N . GLU A 1 223 ? 7.613 17.156 18.219 1 98.62 223 GLU A N 1
ATOM 1730 C CA . GLU A 1 223 ? 6.172 17.203 17.984 1 98.62 223 GLU A CA 1
ATOM 1731 C C . GLU A 1 223 ? 5.672 15.906 17.359 1 98.62 223 GLU A C 1
ATOM 1733 O O . GLU A 1 223 ? 6.301 15.375 16.438 1 98.62 223 GLU A O 1
ATOM 1738 N N . ASN A 1 224 ? 4.594 15.414 17.938 1 98.5 224 ASN A N 1
ATOM 1739 C CA . ASN A 1 224 ? 3.938 14.227 17.422 1 98.5 224 ASN A CA 1
ATOM 1740 C C . ASN A 1 224 ? 2.592 14.555 16.781 1 98.5 224 ASN A C 1
ATOM 1742 O O . ASN A 1 224 ? 1.818 15.344 17.328 1 98.5 224 ASN A O 1
ATOM 1746 N N . THR A 1 225 ? 2.395 13.914 15.617 1 98.31 225 THR A N 1
ATOM 1747 C CA . THR A 1 225 ? 1.055 13.93 15.039 1 98.31 225 THR A CA 1
ATOM 1748 C C . THR A 1 225 ? 0.269 12.695 15.469 1 98.31 225 THR A C 1
ATOM 1750 O O . THR A 1 225 ? 0.794 11.578 15.438 1 98.31 225 THR A O 1
ATOM 1753 N N . LEU A 1 226 ? -0.967 12.93 15.844 1 98.5 226 LEU A N 1
ATOM 1754 C CA . LEU A 1 226 ? -1.829 11.852 16.328 1 98.5 226 LEU A CA 1
ATOM 1755 C C . LEU A 1 226 ? -2.705 11.312 15.195 1 98.5 226 LEU A C 1
ATOM 1757 O O . LEU A 1 226 ? -3.207 12.086 14.375 1 98.5 226 LEU A O 1
ATOM 1761 N N . ARG A 1 227 ? -2.869 10 15.172 1 98.5 227 ARG A N 1
ATOM 1762 C CA . ARG A 1 227 ? -3.752 9.305 14.234 1 98.5 227 ARG A CA 1
ATOM 1763 C C . ARG A 1 227 ? -4.52 8.188 14.938 1 98.5 227 ARG A C 1
ATOM 1765 O O . ARG A 1 227 ? -4.098 7.703 15.984 1 98.5 227 ARG A O 1
ATOM 1772 N N . TRP A 1 228 ? -5.723 7.895 14.359 1 98.12 228 TRP A N 1
ATOM 1773 C CA . TRP A 1 228 ? -6.41 6.699 14.836 1 98.12 228 TRP A CA 1
ATOM 1774 C C . TRP A 1 228 ? -5.594 5.445 14.531 1 98.12 228 TRP A C 1
ATOM 1776 O O . TRP A 1 228 ? -4.906 5.375 13.516 1 98.12 228 TRP A O 1
ATOM 1786 N N . LYS A 1 229 ? -5.758 4.504 15.445 1 97.25 229 LYS A N 1
ATOM 1787 C CA . LYS A 1 229 ? -5.027 3.25 15.281 1 97.25 229 LYS A CA 1
ATOM 1788 C C . LYS A 1 229 ? -5.355 2.596 13.938 1 97.25 229 LYS A C 1
ATOM 1790 O O . LYS A 1 229 ? -6.516 2.553 13.531 1 97.25 229 LYS A O 1
ATOM 1795 N N . GLY A 1 230 ? -4.305 2.102 13.266 1 96.19 230 GLY A N 1
ATOM 1796 C CA . GLY A 1 230 ? -4.488 1.397 12.008 1 96.19 230 GLY A CA 1
ATOM 1797 C C . GLY A 1 230 ? -4.152 2.246 10.797 1 96.19 230 GLY A C 1
ATOM 1798 O O . GLY A 1 230 ? -3.963 1.722 9.695 1 96.19 230 GLY A O 1
ATOM 1799 N N . HIS A 1 231 ? -4.059 3.508 10.961 1 98.12 231 HIS A N 1
ATOM 1800 C CA . HIS A 1 231 ? -3.781 4.418 9.852 1 98.12 231 HIS A CA 1
ATOM 1801 C C . HIS A 1 231 ? -2.311 4.371 9.453 1 98.12 231 HIS A C 1
ATOM 1803 O O . HIS A 1 231 ? -1.985 4.223 8.273 1 98.12 231 HIS A O 1
ATOM 1809 N N . LEU A 1 232 ? -1.44 4.434 10.367 1 98.25 232 LEU A N 1
ATOM 1810 C CA . LEU A 1 232 ? -0.031 4.688 10.094 1 98.25 232 LEU A CA 1
ATOM 1811 C C . LEU A 1 232 ? 0.634 3.455 9.492 1 98.25 232 LEU A C 1
ATOM 1813 O O . LEU A 1 232 ? 1.571 3.576 8.695 1 98.25 232 LEU A O 1
ATOM 1817 N N . GLU A 1 233 ? 0.141 2.32 9.844 1 96.38 233 GLU A N 1
ATOM 1818 C CA . GLU A 1 233 ? 0.69 1.109 9.242 1 96.38 233 GLU A CA 1
ATOM 1819 C C . GLU A 1 233 ? 0.499 1.111 7.727 1 96.38 233 GLU A C 1
ATOM 1821 O O . GLU A 1 233 ? 1.401 0.724 6.98 1 96.38 233 GLU A O 1
ATOM 1826 N N . LYS A 1 234 ? -0.647 1.486 7.316 1 97.88 234 LYS A N 1
ATOM 1827 C CA . LYS A 1 234 ? -0.952 1.521 5.887 1 97.88 234 LYS A CA 1
ATOM 1828 C C . LYS A 1 234 ? -0.126 2.588 5.176 1 97.88 234 LYS A C 1
ATOM 1830 O O . LYS A 1 234 ? 0.404 2.348 4.09 1 97.88 234 LYS A O 1
ATOM 1835 N N . ILE A 1 235 ? -0.006 3.691 5.832 1 98.31 235 ILE A N 1
ATOM 1836 C CA . ILE A 1 235 ? 0.762 4.789 5.254 1 98.31 235 ILE A CA 1
ATOM 1837 C C . ILE A 1 235 ? 2.232 4.391 5.152 1 98.31 235 ILE A C 1
ATOM 1839 O O . ILE A 1 235 ? 2.904 4.715 4.168 1 98.31 235 ILE A O 1
ATOM 1843 N N . LYS A 1 236 ? 2.699 3.754 6.145 1 97.81 236 LYS A N 1
ATOM 1844 C CA . LYS A 1 236 ? 4.09 3.303 6.156 1 97.81 236 LYS A CA 1
ATOM 1845 C C . LYS A 1 236 ? 4.367 2.355 4.992 1 97.81 236 LYS A C 1
ATOM 1847 O O . LYS A 1 236 ? 5.398 2.469 4.328 1 97.81 236 LYS A O 1
ATOM 1852 N N . VAL A 1 237 ? 3.457 1.488 4.723 1 97.81 237 VAL A N 1
ATOM 1853 C CA . VAL A 1 237 ? 3.607 0.541 3.623 1 97.81 237 VAL A CA 1
ATOM 1854 C C . VAL A 1 237 ? 3.678 1.294 2.297 1 97.81 237 VAL A C 1
ATOM 1856 O O . VAL A 1 237 ? 4.555 1.03 1.472 1 97.81 237 VAL A O 1
ATOM 1859 N N . LEU A 1 238 ? 2.781 2.205 2.086 1 98.5 238 LEU A N 1
ATOM 1860 C CA . LEU A 1 238 ? 2.768 2.982 0.851 1 98.5 238 LEU A CA 1
ATOM 1861 C C . LEU A 1 238 ? 4.074 3.75 0.678 1 98.5 238 LEU A C 1
ATOM 1863 O O . LEU A 1 238 ? 4.621 3.812 -0.425 1 98.5 238 LEU A O 1
ATOM 1867 N N . LYS A 1 239 ? 4.535 4.289 1.77 1 98 239 LYS A N 1
ATOM 1868 C CA . LYS A 1 239 ? 5.793 5.027 1.727 1 98 239 LYS A CA 1
ATOM 1869 C C . LYS A 1 239 ? 6.957 4.109 1.366 1 98 239 LYS A C 1
ATOM 1871 O O . LYS A 1 239 ? 7.75 4.426 0.477 1 98 239 LYS A O 1
ATOM 1876 N N . GLU A 1 240 ? 7.039 2.986 1.996 1 96.94 240 GLU A N 1
ATOM 1877 C CA . GLU A 1 240 ? 8.133 2.037 1.799 1 96.94 240 GLU A CA 1
ATOM 1878 C C . GLU A 1 240 ? 8.164 1.528 0.361 1 96.94 240 GLU A C 1
ATOM 1880 O O . GLU A 1 240 ? 9.242 1.296 -0.194 1 96.94 240 GLU A O 1
ATOM 1885 N N . LEU A 1 241 ? 7.02 1.384 -0.228 1 98.12 241 LEU A N 1
ATOM 1886 C CA . LEU A 1 241 ? 6.938 0.797 -1.562 1 98.12 241 LEU A CA 1
ATOM 1887 C C . LEU A 1 241 ? 7.141 1.86 -2.635 1 98.12 241 LEU A C 1
ATOM 1889 O O . LEU A 1 241 ? 7.199 1.543 -3.826 1 98.12 241 LEU A O 1
ATOM 1893 N N . GLY A 1 242 ? 7.156 3.123 -2.24 1 97.44 242 GLY A N 1
ATOM 1894 C CA . GLY A 1 242 ? 7.5 4.176 -3.184 1 97.44 242 GLY A CA 1
ATOM 1895 C C . GLY A 1 242 ? 6.289 4.883 -3.758 1 97.44 242 GLY A C 1
ATOM 1896 O O . GLY A 1 242 ? 6.402 5.641 -4.723 1 97.44 242 GLY A O 1
ATOM 1897 N N . PHE A 1 243 ? 5.176 4.656 -3.17 1 98.31 243 PHE A N 1
ATOM 1898 C CA . PHE A 1 243 ? 3.947 5.238 -3.705 1 98.31 243 PHE A CA 1
ATOM 1899 C C . PHE A 1 243 ? 3.912 6.742 -3.473 1 98.31 243 PHE A C 1
ATOM 1901 O O . PHE A 1 243 ? 3.156 7.461 -4.133 1 98.31 243 PHE A O 1
ATOM 1908 N N . PHE A 1 244 ? 4.746 7.27 -2.541 1 97.75 244 PHE A N 1
ATOM 1909 C CA . PHE A 1 244 ? 4.727 8.703 -2.248 1 97.75 244 PHE A CA 1
ATOM 1910 C C . PHE A 1 244 ? 5.883 9.414 -2.939 1 97.75 244 PHE A C 1
ATOM 1912 O O . PHE A 1 244 ? 6.113 10.602 -2.713 1 97.75 244 PHE A O 1
ATOM 1919 N N . ARG A 1 245 ? 6.621 8.703 -3.748 1 96.5 245 ARG A N 1
ATOM 1920 C CA . ARG A 1 245 ? 7.617 9.367 -4.578 1 96.5 245 ARG A CA 1
ATOM 1921 C C . ARG A 1 245 ? 6.961 10.344 -5.551 1 96.5 245 ARG A C 1
ATOM 1923 O O . ARG A 1 245 ? 5.82 10.141 -5.969 1 96.5 245 ARG A O 1
ATOM 1930 N N . LYS A 1 246 ? 7.68 11.359 -5.898 1 94.81 246 LYS A N 1
ATOM 1931 C CA . LYS A 1 246 ? 7.156 12.461 -6.707 1 94.81 246 LYS A CA 1
ATOM 1932 C C . LYS A 1 246 ? 6.5 11.938 -7.98 1 94.81 246 LYS A C 1
ATOM 1934 O O . LYS A 1 246 ? 5.402 12.367 -8.336 1 94.81 246 LYS A O 1
ATOM 1939 N N . GLU A 1 247 ? 7.098 10.969 -8.641 1 96.31 247 GLU A N 1
ATOM 1940 C CA . GLU A 1 247 ? 6.633 10.453 -9.922 1 96.31 247 GLU A CA 1
ATOM 1941 C C . GLU A 1 247 ? 5.367 9.617 -9.758 1 96.31 247 GLU A C 1
ATOM 1943 O O . GLU A 1 247 ? 4.641 9.383 -10.727 1 96.31 247 GLU A O 1
ATOM 1948 N N . ASN A 1 248 ? 5.082 9.172 -8.539 1 97.62 248 ASN A N 1
ATOM 1949 C CA . ASN A 1 248 ? 3.953 8.273 -8.305 1 97.62 248 ASN A CA 1
ATOM 1950 C C . ASN A 1 248 ? 2.85 8.961 -7.5 1 97.62 248 ASN A C 1
ATOM 1952 O O . ASN A 1 248 ? 1.741 8.438 -7.387 1 97.62 248 ASN A O 1
ATOM 1956 N N . LEU A 1 249 ? 3.076 10.125 -7.012 1 96.88 249 LEU A N 1
ATOM 1957 C CA . LEU A 1 249 ? 2.26 10.75 -5.977 1 96.88 249 LEU A CA 1
ATOM 1958 C C . LEU A 1 249 ? 0.863 11.062 -6.504 1 96.88 249 LEU A C 1
ATOM 1960 O O . LEU A 1 249 ? -0.134 10.766 -5.844 1 96.88 249 LEU A O 1
ATOM 1964 N N . ASP A 1 250 ? 0.768 11.648 -7.605 1 96.06 250 ASP A N 1
ATOM 1965 C CA . ASP A 1 250 ? -0.529 12.055 -8.141 1 96.06 250 ASP A CA 1
ATOM 1966 C C . ASP A 1 250 ? -1.456 10.852 -8.305 1 96.06 250 ASP A C 1
ATOM 1968 O O . ASP A 1 250 ? -2.631 10.914 -7.934 1 96.06 250 ASP A O 1
ATOM 1972 N N . PHE A 1 251 ? -0.96 9.805 -8.82 1 96.31 251 PHE A N 1
ATOM 1973 C CA . PHE A 1 251 ? -1.774 8.609 -8.992 1 96.31 251 PHE A CA 1
ATOM 1974 C C . PHE A 1 251 ? -2.139 8 -7.645 1 96.31 251 PHE A C 1
ATOM 1976 O O . PHE A 1 251 ? -3.268 7.555 -7.441 1 96.31 251 PHE A O 1
ATOM 1983 N N . THR A 1 252 ? -1.142 7.957 -6.836 1 97.75 252 THR A N 1
ATOM 1984 C CA . THR A 1 252 ? -1.406 7.441 -5.5 1 97.75 252 THR A CA 1
ATOM 1985 C C . THR A 1 252 ? -2.559 8.195 -4.844 1 97.75 252 THR A C 1
ATOM 1987 O O . THR A 1 252 ? -3.459 7.59 -4.266 1 97.75 252 THR A O 1
ATOM 1990 N N . MET A 1 253 ? -2.504 9.477 -5.023 1 96.75 253 MET A N 1
ATOM 1991 C CA . MET A 1 253 ? -3.545 10.312 -4.434 1 96.75 253 MET A CA 1
ATOM 1992 C C . MET A 1 253 ? -4.902 10.016 -5.066 1 96.75 253 MET A C 1
ATOM 1994 O O . MET A 1 253 ? -5.93 10.055 -4.387 1 96.75 253 MET A O 1
ATOM 1998 N N . LYS A 1 254 ? -4.914 9.742 -6.293 1 96.12 254 LYS A N 1
ATOM 1999 C CA . LYS A 1 254 ? -6.156 9.383 -6.973 1 96.12 254 LYS A CA 1
ATOM 2000 C C . LYS A 1 254 ? -6.781 8.141 -6.348 1 96.12 254 LYS A C 1
ATOM 2002 O O . LYS A 1 254 ? -8.008 8.023 -6.277 1 96.12 254 LYS A O 1
ATOM 2007 N N . VAL A 1 255 ? -5.965 7.289 -5.906 1 97.31 255 VAL A N 1
ATOM 2008 C CA . VAL A 1 255 ? -6.445 6.02 -5.367 1 97.31 255 VAL A CA 1
ATOM 2009 C C . VAL A 1 255 ? -6.891 6.207 -3.918 1 97.31 255 VAL A C 1
ATOM 2011 O O . VAL A 1 255 ? -7.961 5.734 -3.525 1 97.31 255 VAL A O 1
ATOM 2014 N N . ILE A 1 256 ? -6.137 6.973 -3.096 1 97.44 256 ILE A N 1
ATOM 2015 C CA . ILE A 1 256 ? -6.383 6.895 -1.659 1 97.44 256 ILE A CA 1
ATOM 2016 C C . ILE A 1 256 ? -7.238 8.078 -1.217 1 97.44 256 ILE A C 1
ATOM 2018 O O . ILE A 1 256 ? -7.871 8.031 -0.16 1 97.44 256 ILE A O 1
ATOM 2022 N N . LEU A 1 257 ? -7.293 9.156 -1.96 1 96.75 257 LEU A N 1
ATOM 2023 C CA . LEU A 1 257 ? -8.023 10.344 -1.52 1 96.75 257 LEU A CA 1
ATOM 2024 C C . LEU A 1 257 ? -9.508 10.039 -1.354 1 96.75 257 LEU A C 1
ATOM 2026 O O . LEU A 1 257 ? -10.125 10.445 -0.366 1 96.75 257 LEU A O 1
ATOM 2030 N N . PRO A 1 258 ? -10.125 9.258 -2.33 1 96.19 258 PRO A N 1
ATOM 2031 C CA . PRO A 1 258 ? -11.547 8.93 -2.158 1 96.19 258 PRO A CA 1
ATOM 2032 C C . PRO A 1 258 ? -11.82 8.156 -0.872 1 96.19 258 PRO A C 1
ATOM 2034 O O . PRO A 1 258 ? -12.906 8.258 -0.303 1 96.19 258 PRO A O 1
ATOM 2037 N N . LEU A 1 259 ? -10.844 7.465 -0.403 1 97.19 259 LEU A N 1
ATOM 2038 C CA . LEU A 1 259 ? -10.992 6.668 0.81 1 97.19 259 LEU A CA 1
ATOM 2039 C C . LEU A 1 259 ? -11 7.555 2.049 1 97.19 259 LEU A C 1
ATOM 2041 O O . LEU A 1 259 ? -11.391 7.117 3.131 1 97.19 259 LEU A O 1
ATOM 2045 N N . MET A 1 260 ? -10.562 8.789 1.853 1 96.88 260 MET A N 1
ATOM 2046 C CA . MET A 1 260 ? -10.453 9.719 2.973 1 96.88 260 MET A CA 1
ATOM 2047 C C . MET A 1 260 ? -11.469 10.852 2.842 1 96.88 260 MET A C 1
ATOM 2049 O O . MET A 1 260 ? -11.305 11.914 3.447 1 96.88 260 MET A O 1
ATOM 2053 N N . LYS A 1 261 ? -12.398 10.633 1.956 1 94 261 LYS A N 1
ATOM 2054 C CA . LYS A 1 261 ? -13.523 11.555 1.793 1 94 261 LYS A CA 1
ATOM 2055 C C . LYS A 1 261 ? -14.836 10.891 2.184 1 94 261 LYS A C 1
ATOM 2057 O O . LYS A 1 261 ? -15.438 10.164 1.385 1 94 261 LYS A O 1
ATOM 2062 N N . PHE A 1 262 ? -15.258 11.078 3.361 1 93.69 262 PHE A N 1
ATOM 2063 C CA . PHE A 1 262 ? -16.5 10.516 3.875 1 93.69 262 PHE A CA 1
ATOM 2064 C C . PHE A 1 262 ? -17.141 11.445 4.902 1 93.69 262 PHE A C 1
ATOM 2066 O O . PHE A 1 262 ? -16.516 12.422 5.328 1 93.69 262 PHE A O 1
ATOM 2073 N N . GLU A 1 263 ? -18.344 11.195 5.195 1 92.06 263 GLU A N 1
ATOM 2074 C CA . GLU A 1 263 ? -19.078 12.055 6.125 1 92.06 263 GLU A CA 1
ATOM 2075 C C . GLU A 1 263 ? -18.688 11.758 7.57 1 92.06 263 GLU A C 1
ATOM 2077 O O . GLU A 1 263 ? -18.859 10.641 8.055 1 92.06 263 GLU A O 1
ATOM 2082 N N . SER A 1 264 ? -18.125 12.766 8.172 1 93.44 264 SER A N 1
ATOM 2083 C CA . SER A 1 264 ? -17.766 12.758 9.586 1 93.44 264 SER A CA 1
ATOM 2084 C C . SER A 1 264 ? -17.375 14.148 10.062 1 93.44 264 SER A C 1
ATOM 2086 O O . SER A 1 264 ? -16.656 14.867 9.367 1 93.44 264 SER A O 1
ATOM 2088 N N . GLU A 1 265 ? -17.875 14.477 11.18 1 95.5 265 GLU A N 1
ATOM 2089 C CA . GLU A 1 265 ? -17.297 15.656 11.82 1 95.5 265 GLU A CA 1
ATOM 2090 C C . GLU A 1 265 ? -15.883 15.383 12.297 1 95.5 265 GLU A C 1
ATOM 2092 O O . GLU A 1 265 ? -15.477 14.227 12.438 1 95.5 265 GLU A O 1
ATOM 2097 N N . ASP A 1 266 ? -15.211 16.469 12.391 1 97.25 266 ASP A N 1
ATOM 2098 C CA . ASP A 1 266 ? -13.844 16.312 12.891 1 97.25 266 ASP A CA 1
ATOM 2099 C C . ASP A 1 266 ? -13.695 16.953 14.266 1 97.25 266 ASP A C 1
ATOM 2101 O O . ASP A 1 266 ? -14.586 17.672 14.727 1 97.25 266 ASP A O 1
ATOM 2105 N N . PHE A 1 267 ? -12.641 16.531 14.922 1 98 267 PHE A N 1
ATOM 2106 C CA . PHE A 1 267 ? -12.219 17.219 16.141 1 98 267 PHE A CA 1
ATOM 2107 C C . PHE A 1 267 ? -10.719 17.484 16.125 1 98 267 PHE A C 1
ATOM 2109 O O . PHE A 1 267 ? -9.969 16.828 15.398 1 98 267 PHE A O 1
ATOM 2116 N N . SER A 1 268 ? -10.359 18.531 16.797 1 98.19 268 SER A N 1
ATOM 2117 C CA . SER A 1 268 ? -8.953 18.891 16.969 1 98.19 268 SER A CA 1
ATOM 2118 C C . SER A 1 268 ? -8.523 18.75 18.438 1 98.19 268 SER A C 1
ATOM 2120 O O . SER A 1 268 ? -9.258 19.125 19.344 1 98.19 268 SER A O 1
ATOM 2122 N N . ILE A 1 269 ? -7.371 18.141 18.609 1 98.62 269 ILE A N 1
ATOM 2123 C CA . ILE A 1 269 ? -6.875 17.859 19.953 1 98.62 269 ILE A CA 1
ATOM 2124 C C . ILE A 1 269 ? -5.387 18.188 20.031 1 98.62 269 ILE A C 1
ATOM 2126 O O . ILE A 1 269 ? -4.641 17.969 19.078 1 98.62 269 ILE A O 1
ATOM 2130 N N . MET A 1 270 ? -4.969 18.781 21.156 1 98.69 270 MET A N 1
ATOM 2131 C CA . MET A 1 270 ? -3.572 19.156 21.344 1 98.69 270 MET A CA 1
ATOM 2132 C C . MET A 1 270 ? -3.182 19.047 22.812 1 98.69 270 MET A C 1
ATOM 2134 O O . MET A 1 270 ? -3.957 19.406 23.703 1 98.69 270 MET A O 1
ATOM 2138 N N . GLU A 1 271 ? -2.104 18.438 23.031 1 98.81 271 GLU A N 1
ATOM 2139 C CA . GLU A 1 271 ? -1.449 18.453 24.328 1 98.81 271 GLU A CA 1
ATOM 2140 C C . GLU A 1 271 ? -0.01 18.953 24.219 1 98.81 271 GLU A C 1
ATOM 2142 O O . GLU A 1 271 ? 0.78 18.406 23.453 1 98.81 271 GLU A O 1
ATOM 2147 N N . VAL A 1 272 ? 0.328 20.031 24.922 1 98.81 272 VAL A N 1
ATOM 2148 C CA . VAL A 1 272 ? 1.684 20.578 24.969 1 98.81 272 VAL A CA 1
ATOM 2149 C C . VAL A 1 272 ? 2.209 20.531 26.406 1 98.81 272 VAL A C 1
ATOM 2151 O O . VAL A 1 272 ? 1.567 21.047 27.328 1 98.81 272 VAL A O 1
ATOM 2154 N N . TYR A 1 273 ? 3.391 19.922 26.578 1 98.38 273 TYR A N 1
ATOM 2155 C CA . TYR A 1 273 ? 3.922 19.938 27.938 1 98.38 273 TYR A CA 1
ATOM 2156 C C . TYR A 1 273 ? 5.438 20.109 27.922 1 98.38 273 TYR A C 1
ATOM 2158 O O . TYR A 1 273 ? 6.094 19.797 26.922 1 98.38 273 TYR A O 1
ATOM 2166 N N . GLY A 1 274 ? 5.945 20.703 28.969 1 98.56 274 GLY A N 1
ATOM 2167 C CA . GLY A 1 274 ? 7.363 20.906 29.219 1 98.56 274 GLY A CA 1
ATOM 2168 C C . GLY A 1 274 ? 7.758 20.578 30.656 1 98.56 274 GLY A C 1
ATOM 2169 O O . GLY A 1 274 ? 6.977 20.781 31.578 1 98.56 274 GLY A O 1
ATOM 2170 N N . ARG A 1 275 ? 8.961 20 30.719 1 98.38 275 ARG A N 1
ATOM 2171 C CA . ARG A 1 275 ? 9.5 19.625 32.031 1 98.38 275 ARG A CA 1
ATOM 2172 C C . ARG A 1 275 ? 10.891 20.234 32.25 1 98.38 275 ARG A C 1
ATOM 2174 O O . ARG A 1 275 ? 11.688 20.297 31.297 1 98.38 275 ARG A O 1
ATOM 2181 N N . SER A 1 276 ? 11.156 20.703 33.375 1 97.88 276 SER A N 1
ATOM 2182 C CA . SER A 1 276 ? 12.453 21.141 33.875 1 97.88 276 SER A CA 1
ATOM 2183 C C . SER A 1 276 ? 12.656 20.719 35.344 1 97.88 276 SER A C 1
ATOM 2185 O O . SER A 1 276 ? 11.977 21.234 36.25 1 97.88 276 SER A O 1
ATOM 2187 N N . GLY A 1 277 ? 13.586 19.797 35.594 1 96.38 277 GLY A N 1
ATOM 2188 C CA . GLY A 1 277 ? 13.672 19.219 36.938 1 96.38 277 GLY A CA 1
ATOM 2189 C C . GLY A 1 277 ? 12.391 18.531 37.375 1 96.38 277 GLY A C 1
ATOM 2190 O O . GLY A 1 277 ? 11.859 17.688 36.656 1 96.38 277 GLY A O 1
ATOM 2191 N N . ASP A 1 278 ? 11.898 18.984 38.531 1 96 278 ASP A N 1
ATOM 2192 C CA . ASP A 1 278 ? 10.688 18.375 39.094 1 96 278 ASP A CA 1
ATOM 2193 C C . ASP A 1 278 ? 9.445 19.156 38.688 1 96 278 ASP A C 1
ATOM 2195 O O . ASP A 1 278 ? 8.328 18.781 39.031 1 96 278 ASP A O 1
ATOM 2199 N N . GLN A 1 279 ? 9.609 20.156 37.844 1 97.81 279 GLN A N 1
ATOM 2200 C CA . GLN A 1 279 ? 8.492 21 37.438 1 97.81 279 GLN A CA 1
ATOM 2201 C C . GLN A 1 279 ? 7.957 20.594 36.062 1 97.81 279 GLN A C 1
ATOM 2203 O O . GLN A 1 279 ? 8.727 20.203 35.188 1 97.81 279 GLN A O 1
ATOM 2208 N N . GLU A 1 280 ? 6.676 20.578 35.969 1 98.19 280 GLU A N 1
ATOM 2209 C CA . GLU A 1 280 ? 6.008 20.297 34.719 1 98.19 280 GLU A CA 1
ATOM 2210 C C . GLU A 1 280 ? 4.816 21.234 34.5 1 98.19 280 GLU A C 1
ATOM 2212 O O . GLU A 1 280 ? 4.059 21.5 35.438 1 98.19 280 GLU A O 1
ATOM 2217 N N . ILE A 1 281 ? 4.711 21.797 33.312 1 98.56 281 ILE A N 1
ATOM 2218 C CA . ILE A 1 281 ? 3.531 22.531 32.875 1 98.56 281 ILE A CA 1
ATOM 2219 C C . ILE A 1 281 ? 2.92 21.844 31.656 1 98.56 281 ILE A C 1
ATOM 2221 O O . ILE A 1 281 ? 3.637 21.438 30.734 1 98.56 281 ILE A O 1
ATOM 2225 N N . LYS A 1 282 ? 1.586 21.672 31.656 1 98.38 282 LYS A N 1
ATOM 2226 C CA . LYS A 1 282 ? 0.868 21.016 30.562 1 98.38 282 LYS A CA 1
ATOM 2227 C C . LYS A 1 282 ? -0.366 21.812 30.156 1 98.38 282 LYS A C 1
ATOM 2229 O O . LYS A 1 282 ? -1.094 22.328 31.016 1 98.38 282 LYS A O 1
ATOM 2234 N N . TYR A 1 283 ? -0.509 21.953 28.859 1 98.62 283 TYR A N 1
ATOM 2235 C CA . TYR A 1 283 ? -1.717 22.547 28.281 1 98.62 283 TYR A CA 1
ATOM 2236 C C . TYR A 1 283 ? -2.482 21.516 27.453 1 98.62 283 TYR A C 1
ATOM 2238 O O . TYR A 1 283 ? -1.88 20.688 26.781 1 98.62 283 TYR A O 1
ATOM 2246 N N . PHE A 1 284 ? -3.805 21.594 27.578 1 98.56 284 PHE A N 1
ATOM 2247 C CA . PHE A 1 284 ? -4.703 20.734 26.828 1 98.56 284 PHE A CA 1
ATOM 2248 C C . PHE A 1 284 ? -5.715 21.562 26.031 1 98.56 284 PHE A C 1
ATOM 2250 O O . PHE A 1 284 ? -6.371 22.438 26.594 1 98.56 284 PHE A O 1
ATOM 2257 N N . MET A 1 285 ? -5.844 21.297 24.75 1 98.62 285 MET A N 1
ATOM 2258 C CA . MET A 1 285 ? -6.797 21.984 23.875 1 98.62 285 MET A CA 1
ATOM 2259 C C . MET A 1 285 ? -7.691 20.984 23.156 1 98.62 285 MET A C 1
ATOM 2261 O O . MET A 1 285 ? -7.215 19.953 22.688 1 98.62 285 MET A O 1
ATOM 2265 N N . TYR A 1 286 ? -8.953 21.25 23.047 1 98.56 286 TYR A N 1
ATO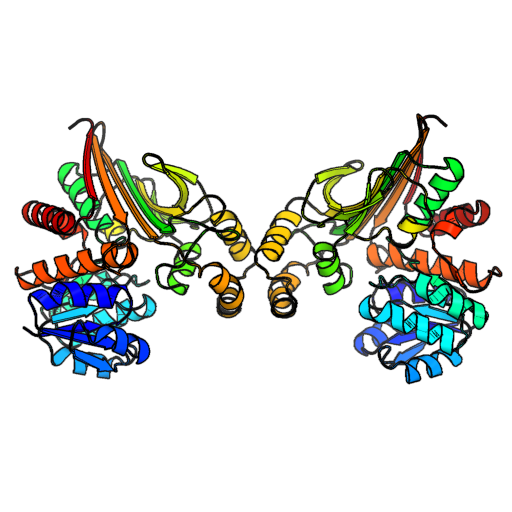M 2266 C CA . TYR A 1 286 ? -9.922 20.406 22.359 1 98.56 286 TYR A CA 1
ATOM 2267 C C . TYR A 1 286 ? -10.992 21.234 21.672 1 98.56 286 TYR A C 1
ATOM 2269 O O . TYR A 1 286 ? -11.484 22.219 22.25 1 98.56 286 TYR A O 1
ATOM 2277 N N . ASP A 1 287 ? -11.25 20.922 20.453 1 98.44 287 ASP A N 1
ATOM 2278 C CA . ASP A 1 287 ? -12.305 21.594 19.703 1 98.44 287 ASP A CA 1
ATOM 2279 C C . ASP A 1 287 ? -13.062 20.625 18.812 1 98.44 287 ASP A C 1
ATOM 2281 O O . ASP A 1 287 ? -12.516 19.578 18.422 1 98.44 287 ASP A O 1
ATOM 2285 N N . GLU A 1 288 ? -14.297 20.938 18.562 1 98.06 288 GLU A N 1
ATOM 2286 C CA . GLU A 1 288 ? -15.125 20.188 17.625 1 98.06 288 GLU A CA 1
ATOM 2287 C C . GLU A 1 288 ? -15.734 21.109 16.562 1 98.06 288 GLU A C 1
ATOM 2289 O O . GLU A 1 288 ? -15.758 22.328 16.734 1 98.06 288 GLU A O 1
ATOM 2294 N N . ALA A 1 289 ? -16.203 20.453 15.523 1 97 289 ALA A N 1
ATOM 2295 C CA . ALA A 1 289 ? -16.891 21.219 14.477 1 97 289 ALA A CA 1
ATOM 2296 C C . ALA A 1 289 ? -18.109 21.938 15.031 1 97 289 ALA A C 1
ATOM 2298 O O . ALA A 1 289 ? -18.828 21.391 15.867 1 97 289 ALA A O 1
ATOM 2299 N N . ARG A 1 290 ? -18.25 23.156 14.547 1 95.12 290 ARG A N 1
ATOM 2300 C CA . ARG A 1 290 ? -19.359 23.984 15.008 1 95.12 290 ARG A CA 1
ATOM 2301 C C . ARG A 1 290 ? -19.703 25.062 13.984 1 95.12 290 ARG A C 1
ATOM 2303 O O . ARG A 1 290 ? -18.828 25.562 13.289 1 95.12 290 ARG A O 1
ATOM 2310 N N . GLU A 1 291 ? -20.953 25.391 13.867 1 90.62 291 GLU A N 1
ATOM 2311 C CA . GLU A 1 291 ? -21.453 26.531 13.094 1 90.62 291 GLU A CA 1
ATOM 2312 C C . GLU A 1 291 ? -21.078 26.406 11.625 1 90.62 291 GLU A C 1
ATOM 2314 O O . GLU A 1 291 ? -20.719 27.391 10.984 1 90.62 291 GLU A O 1
ATOM 2319 N N . GLY A 1 292 ? -20.969 25.25 11.164 1 91 292 GLY A N 1
ATOM 2320 C CA . GLY A 1 292 ? -20.734 25.016 9.742 1 91 292 GLY A CA 1
ATOM 2321 C C . GLY A 1 292 ? -19.266 24.938 9.391 1 91 292 GLY A C 1
ATOM 2322 O O . GLY A 1 292 ? -18.906 24.766 8.227 1 91 292 GLY A O 1
ATOM 2323 N N . PHE A 1 293 ? -18.406 25.078 10.398 1 95.06 293 PHE A N 1
ATOM 2324 C CA . PHE A 1 293 ? -16.969 24.984 10.164 1 95.06 293 PHE A CA 1
ATOM 2325 C C . PHE A 1 293 ? -16.391 23.734 10.805 1 95.06 293 PHE A C 1
ATOM 2327 O O . PHE A 1 293 ? -16.828 23.328 11.891 1 95.06 293 PHE A O 1
ATOM 2334 N N . SER A 1 294 ? -15.43 23.109 10.117 1 96.19 294 SER A N 1
ATOM 2335 C CA . SER A 1 294 ? -14.695 22 10.711 1 96.19 294 SER A CA 1
ATOM 2336 C C . SER A 1 294 ? -13.891 22.438 11.93 1 96.19 294 SER A C 1
ATOM 2338 O O . SER A 1 294 ? -13.609 23.625 12.086 1 96.19 294 SER A O 1
ATOM 2340 N N . SER A 1 295 ? -13.625 21.5 12.789 1 97.62 295 SER A N 1
ATOM 2341 C CA . SER A 1 295 ? -12.773 21.797 13.938 1 97.62 295 SER A CA 1
ATOM 2342 C C . SER A 1 295 ? -11.406 22.312 13.492 1 97.62 295 SER A C 1
ATOM 2344 O O . SER A 1 295 ? -10.852 23.234 14.094 1 97.62 295 SER A O 1
ATOM 2346 N N . MET A 1 296 ? -10.922 21.703 12.477 1 96.25 296 MET A N 1
ATOM 2347 C CA . MET A 1 296 ? -9.617 22.109 11.969 1 96.25 296 MET A CA 1
ATOM 2348 C C . MET A 1 296 ? -9.641 23.562 11.5 1 96.25 296 MET A C 1
ATOM 2350 O O . MET A 1 296 ? -8.734 24.328 11.812 1 96.25 296 MET A O 1
ATOM 2354 N N . ALA A 1 297 ? -10.641 23.906 10.742 1 96.25 297 ALA A N 1
ATOM 2355 C CA . ALA A 1 297 ? -10.781 25.281 10.312 1 96.25 297 ALA A CA 1
ATOM 2356 C C . ALA A 1 297 ? -10.883 26.234 11.508 1 96.25 297 ALA A C 1
ATOM 2358 O O . ALA A 1 297 ? -10.266 27.297 11.516 1 96.25 297 ALA A O 1
ATOM 2359 N N . ARG A 1 298 ? -11.594 25.812 12.5 1 98.06 298 ARG A N 1
ATOM 2360 C CA . ARG A 1 298 ? -11.781 26.625 13.703 1 98.06 298 ARG A CA 1
ATOM 2361 C C . ARG A 1 298 ? -10.477 26.781 14.469 1 98.06 298 ARG A C 1
ATOM 2363 O O . ARG A 1 298 ? -10.047 27.891 14.766 1 98.06 298 ARG A O 1
ATOM 2370 N N . SER A 1 299 ? -9.859 25.656 14.727 1 97.88 299 SER A N 1
ATOM 2371 C CA . SER A 1 299 ? -8.648 25.641 15.555 1 97.88 299 SER A CA 1
ATOM 2372 C C . SER A 1 299 ? -7.512 26.406 14.875 1 97.88 299 SER A C 1
ATOM 2374 O O . SER A 1 299 ? -6.664 26.984 15.555 1 97.88 299 SER A O 1
ATOM 2376 N N . THR A 1 300 ? -7.484 26.391 13.586 1 97.56 300 THR A N 1
ATOM 2377 C CA . THR A 1 300 ? -6.445 27.078 12.828 1 97.56 300 THR A CA 1
ATOM 2378 C C . THR A 1 300 ? -6.832 28.547 12.586 1 97.56 300 THR A C 1
ATOM 2380 O O . THR A 1 300 ? -6.098 29.453 12.977 1 97.56 300 THR A O 1
ATOM 2383 N N . GLY A 1 301 ? -7.992 28.75 12.086 1 97.94 301 GLY A N 1
ATOM 2384 C CA . GLY A 1 301 ? -8.43 30.062 11.648 1 97.94 301 GLY A CA 1
ATOM 2385 C C . GLY A 1 301 ? -8.586 31.047 12.789 1 97.94 301 GLY A C 1
ATOM 2386 O O . GLY A 1 301 ? -8.266 32.219 12.641 1 97.94 301 GLY A O 1
ATOM 2387 N N . TYR A 1 302 ? -9.109 30.641 13.875 1 98.56 302 TYR A N 1
ATOM 2388 C CA . TYR A 1 302 ? -9.305 31.547 15 1 98.56 302 TYR A CA 1
ATOM 2389 C C . TYR A 1 302 ? -7.977 32.031 15.555 1 98.56 302 TYR A C 1
ATOM 2391 O O . TYR A 1 302 ? -7.848 33.188 15.969 1 98.56 302 TYR A O 1
ATOM 2399 N N . ILE A 1 303 ? -7.016 31.125 15.57 1 98.62 303 ILE A N 1
ATOM 2400 C CA . ILE A 1 303 ? -5.703 31.547 16.047 1 98.62 303 ILE A CA 1
ATOM 2401 C C . ILE A 1 303 ? -5.113 32.594 15.109 1 98.62 303 ILE A C 1
ATOM 2403 O O . ILE A 1 303 ? -4.523 33.562 15.562 1 98.62 303 ILE A O 1
ATOM 2407 N N . THR A 1 304 ? -5.277 32.344 13.852 1 98.69 304 THR A N 1
ATOM 2408 C CA . THR A 1 304 ? -4.801 33.312 12.859 1 98.69 304 THR A CA 1
ATOM 2409 C C . THR A 1 304 ? -5.488 34.656 13.031 1 98.69 304 THR A C 1
ATOM 2411 O O . THR A 1 304 ? -4.828 35.688 13.031 1 98.69 304 THR A O 1
ATOM 2414 N N . ALA A 1 305 ? -6.762 34.688 13.195 1 98.69 305 ALA A N 1
ATOM 2415 C CA . ALA A 1 305 ? -7.543 35.906 13.352 1 98.69 305 ALA A CA 1
ATOM 2416 C C . ALA A 1 305 ? -7.16 36.625 14.633 1 98.69 305 ALA A C 1
ATOM 2418 O O . ALA A 1 305 ? -7.043 37.875 14.641 1 98.69 305 ALA A O 1
ATOM 2419 N N . ILE A 1 306 ? -7 35.875 15.68 1 98.56 306 ILE A N 1
ATOM 2420 C CA . ILE A 1 306 ? -6.598 36.469 16.953 1 98.56 306 ILE A CA 1
ATOM 2421 C C . ILE A 1 306 ? -5.227 37.125 16.812 1 98.56 306 ILE A C 1
ATOM 2423 O O . ILE A 1 306 ? -5.02 38.25 17.281 1 98.56 306 ILE A O 1
ATOM 2427 N N . THR A 1 307 ? -4.324 36.406 16.156 1 98.5 307 THR A N 1
ATOM 2428 C CA . THR A 1 307 ? -2.986 36.938 15.914 1 98.5 307 THR A CA 1
ATOM 2429 C C . THR A 1 307 ? -3.055 38.219 15.07 1 98.5 307 THR A C 1
ATOM 2431 O O . THR A 1 307 ? -2.342 39.188 15.336 1 98.5 307 THR A O 1
ATOM 2434 N N . ALA A 1 308 ? -3.883 38.25 14.086 1 98.31 308 ALA A N 1
ATOM 2435 C CA . ALA A 1 308 ? -4.066 39.438 13.258 1 98.31 308 ALA A CA 1
ATOM 2436 C C . ALA A 1 308 ? -4.555 40.594 14.086 1 98.31 308 ALA A C 1
ATOM 2438 O O . ALA A 1 308 ? -4.047 41.719 13.945 1 98.31 308 ALA A O 1
ATOM 2439 N N . ARG A 1 309 ? -5.508 40.406 14.992 1 97.88 309 ARG A N 1
ATOM 2440 C CA . ARG A 1 309 ? -6.016 41.469 15.859 1 97.88 309 ARG A CA 1
ATOM 2441 C C . ARG A 1 309 ? -4.914 42 16.766 1 97.88 309 ARG A C 1
ATOM 2443 O O . ARG A 1 309 ? -4.844 43.219 16.984 1 97.88 309 ARG A O 1
ATOM 2450 N N . ILE A 1 310 ? -4.098 41.094 17.219 1 97.81 310 ILE A N 1
ATOM 2451 C CA . ILE A 1 310 ? -2.984 41.531 18.062 1 97.81 310 ILE A CA 1
ATOM 2452 C C . ILE A 1 310 ? -2.029 42.406 17.266 1 97.81 310 ILE A C 1
ATOM 2454 O O . ILE A 1 310 ? -1.615 43.469 17.734 1 97.81 310 ILE A O 1
ATOM 2458 N N . MET A 1 311 ? -1.729 42 16.078 1 97.06 311 MET A N 1
ATOM 2459 C CA . MET A 1 311 ? -0.79 42.75 15.234 1 97.06 311 MET A CA 1
ATOM 2460 C C . MET A 1 311 ? -1.358 44.094 14.844 1 97.06 311 MET A C 1
ATOM 2462 O O . MET A 1 311 ? -0.608 45.062 14.641 1 97.06 311 MET A O 1
ATOM 2466 N N . LEU A 1 312 ? -2.668 44.188 14.734 1 95.88 312 LEU A N 1
ATOM 2467 C CA . LEU A 1 312 ? -3.332 45.438 14.352 1 95.88 312 LEU A CA 1
ATOM 2468 C C . LEU A 1 312 ? -3.471 46.375 15.547 1 95.88 312 LEU A C 1
ATOM 2470 O O . LEU A 1 312 ? -3.537 47.594 15.383 1 95.88 312 LEU A O 1
ATOM 2474 N N . LYS A 1 313 ? -3.504 45.812 16.703 1 94.81 313 LYS A N 1
ATOM 2475 C CA . LYS A 1 313 ? -3.729 46.562 17.922 1 94.81 313 LYS A CA 1
ATOM 2476 C C . LYS A 1 313 ? -2.416 47.094 18.484 1 94.81 313 LYS A C 1
ATOM 2478 O O . LYS A 1 313 ? -2.375 48.219 19.031 1 94.81 313 LYS A O 1
ATOM 2483 N N . TYR A 1 314 ? -1.387 46.281 18.359 1 93.5 314 TYR A N 1
ATOM 2484 C CA . TYR A 1 314 ? -0.117 46.625 18.984 1 93.5 314 TYR A CA 1
ATOM 2485 C C . TYR A 1 314 ? 0.957 46.875 17.938 1 93.5 314 TYR A C 1
ATOM 2487 O O . TYR A 1 314 ? 0.84 46.406 16.797 1 93.5 314 TYR A O 1
ATOM 2495 N N . GLU A 1 315 ? 1.925 47.688 18.375 1 90.81 315 GLU A N 1
ATOM 2496 C CA . GLU A 1 315 ? 3.092 47.906 17.516 1 90.81 315 GLU A CA 1
ATOM 2497 C C . GLU A 1 315 ? 4.18 46.875 17.812 1 90.81 315 GLU A C 1
ATOM 2499 O O . GLU A 1 315 ? 4.504 46.625 18.969 1 90.81 315 GLU A O 1
ATOM 2504 N N . PHE A 1 316 ? 4.641 46.25 16.781 1 94.44 316 PHE A N 1
ATOM 2505 C CA . PHE A 1 316 ? 5.723 45.281 16.906 1 94.44 316 PHE A CA 1
ATOM 2506 C C . PHE A 1 316 ? 6.969 45.781 16.172 1 94.44 316 PHE A C 1
ATOM 2508 O O . PHE A 1 316 ? 6.871 46.562 15.227 1 94.44 316 PHE A O 1
ATOM 2515 N N . GLU A 1 317 ? 8.086 45.312 16.672 1 95.06 317 GLU A N 1
ATOM 2516 C CA . GLU A 1 317 ? 9.312 45.562 15.922 1 95.06 317 GLU A CA 1
ATOM 2517 C C . GLU A 1 317 ? 9.289 44.875 14.57 1 95.06 317 GLU A C 1
ATOM 2519 O O . GLU A 1 317 ? 8.773 43.75 14.445 1 95.06 317 GLU A O 1
ATOM 2524 N N . ALA A 1 318 ? 9.93 45.562 13.602 1 97.88 318 ALA A N 1
ATOM 2525 C CA . ALA A 1 318 ? 9.977 45 12.258 1 97.88 318 ALA A CA 1
ATOM 2526 C C . ALA A 1 318 ? 10.758 43.688 12.25 1 97.88 318 ALA A C 1
ATOM 2528 O O . ALA A 1 318 ? 11.734 43.531 12.992 1 97.88 318 ALA A O 1
ATOM 2529 N N . GLY A 1 319 ? 10.328 42.719 11.375 1 98.44 319 GLY A N 1
ATOM 2530 C CA . GLY A 1 319 ? 10.961 41.406 11.258 1 98.44 319 GLY A CA 1
ATOM 2531 C C . GLY A 1 319 ? 9.969 40.281 11.258 1 98.44 319 GLY A C 1
ATOM 2532 O O . GLY A 1 319 ? 8.758 40.5 11.18 1 98.44 319 GLY A O 1
ATOM 2533 N N . ILE A 1 320 ? 10.531 39.094 11.227 1 98.38 320 ILE A N 1
ATOM 2534 C CA . ILE A 1 320 ? 9.719 37.906 11.359 1 98.38 320 ILE A CA 1
ATOM 2535 C C . ILE A 1 320 ? 9.398 37.656 12.828 1 98.38 320 ILE A C 1
ATOM 2537 O O . ILE A 1 320 ? 10.289 37.688 13.68 1 98.38 320 ILE A O 1
ATOM 2541 N N . ILE A 1 321 ? 8.133 37.469 13.094 1 98.25 321 ILE A N 1
ATOM 2542 C CA . ILE A 1 321 ? 7.691 37.25 14.469 1 98.25 321 ILE A CA 1
ATOM 2543 C C . ILE A 1 321 ? 7.258 35.812 14.664 1 98.25 321 ILE A C 1
ATOM 2545 O O . ILE A 1 321 ? 6.16 35.438 14.25 1 98.25 321 ILE A O 1
ATOM 2549 N N . PRO A 1 322 ? 8.047 35.031 15.383 1 97.81 322 PRO A N 1
ATOM 2550 C CA . PRO A 1 322 ? 7.637 33.656 15.719 1 97.81 322 PRO A CA 1
ATOM 2551 C C . PRO A 1 322 ? 6.484 33.625 16.719 1 97.81 322 PRO A C 1
ATOM 2553 O O . PRO A 1 322 ? 6.418 34.469 17.625 1 97.81 322 PRO A O 1
ATOM 2556 N N . PRO A 1 323 ? 5.645 32.594 16.562 1 97.94 323 PRO A N 1
ATOM 2557 C CA . PRO A 1 323 ? 4.449 32.562 17.406 1 97.94 323 PRO A CA 1
ATOM 2558 C C . PRO A 1 323 ? 4.781 32.406 18.891 1 97.94 323 PRO A C 1
ATOM 2560 O O . PRO A 1 323 ? 4.039 32.906 19.75 1 97.94 323 PRO A O 1
ATOM 2563 N N . GLU A 1 324 ? 5.891 31.75 19.219 1 98.19 324 GLU A N 1
ATOM 2564 C CA . GLU A 1 324 ? 6.219 31.516 20.625 1 98.19 324 GLU A CA 1
ATOM 2565 C C . GLU A 1 324 ? 6.5 32.844 21.344 1 98.19 324 GLU A C 1
ATOM 2567 O O . GLU A 1 324 ? 6.391 32.906 22.578 1 98.19 324 GLU A O 1
ATOM 2572 N N . LEU A 1 325 ? 6.805 33.875 20.625 1 97 325 LEU A N 1
ATOM 2573 C CA . LEU A 1 325 ? 7.039 35.156 21.25 1 97 325 LEU A CA 1
ATOM 2574 C C . LEU A 1 325 ? 5.754 35.688 21.875 1 97 325 LEU A C 1
ATOM 2576 O O . LEU A 1 325 ? 5.801 36.375 22.906 1 97 325 LEU A O 1
ATOM 2580 N N . PHE A 1 326 ? 4.645 35.406 21.281 1 97.88 326 PHE A N 1
ATOM 2581 C CA . PHE A 1 326 ? 3.365 35.812 21.859 1 97.88 326 PHE A CA 1
ATOM 2582 C C . PHE A 1 326 ? 3.129 35.094 23.172 1 97.88 326 PHE A C 1
ATOM 2584 O O . PHE A 1 326 ? 2.531 35.656 24.094 1 97.88 326 PHE A O 1
ATOM 2591 N N . GLY A 1 327 ? 3.564 33.875 23.312 1 97.88 327 GLY A N 1
ATOM 2592 C CA . GLY A 1 327 ? 3.422 33.094 24.516 1 97.88 327 GLY A CA 1
ATOM 2593 C C . GLY A 1 327 ? 4.348 33.531 25.641 1 97.88 327 GLY A C 1
ATOM 2594 O O . GLY A 1 327 ? 4.02 33.406 26.812 1 97.88 327 GLY A O 1
ATOM 2595 N N . MET A 1 328 ? 5.469 34.125 25.266 1 97.5 328 MET A N 1
ATOM 2596 C CA . MET A 1 328 ? 6.48 34.531 26.234 1 97.5 328 MET A CA 1
ATOM 2597 C C . MET A 1 328 ? 6.082 35.812 26.922 1 97.5 328 MET A C 1
ATOM 2599 O O . MET A 1 328 ? 6.57 36.125 28.016 1 97.5 328 MET A O 1
ATOM 2603 N N . GLU A 1 329 ? 5.219 36.562 26.266 1 96.81 329 GLU A N 1
ATOM 2604 C CA . GLU A 1 329 ? 4.676 37.781 26.859 1 96.81 329 GLU A CA 1
ATOM 2605 C C . GLU A 1 329 ? 3.375 37.5 27.609 1 96.81 329 GLU A C 1
ATOM 2607 O O . GLU A 1 329 ? 2.35 37.188 26.984 1 96.81 329 GLU A O 1
ATOM 2612 N N . GLU A 1 330 ? 3.367 37.688 28.828 1 97 330 GLU A N 1
ATOM 2613 C CA . GLU A 1 330 ? 2.303 37.219 29.719 1 97 330 GLU A CA 1
ATOM 2614 C C . GLU A 1 330 ? 0.961 37.844 29.344 1 97 330 GLU A C 1
ATOM 2616 O O . GLU A 1 330 ? -0.058 37.156 29.297 1 97 330 GLU A O 1
ATOM 2621 N N . GLU A 1 331 ? 0.926 39.094 29.141 1 96.62 331 GLU A N 1
ATOM 2622 C CA . GLU A 1 331 ? -0.331 39.781 28.844 1 96.62 331 GLU A CA 1
ATOM 2623 C C . GLU A 1 331 ? -0.906 39.344 27.5 1 96.62 331 GLU A C 1
ATOM 2625 O O . GLU A 1 331 ? -2.119 39.156 27.375 1 96.62 331 GLU A O 1
ATOM 2630 N N . LEU A 1 332 ? -0.026 39.219 26.562 1 97.5 332 LEU A N 1
ATOM 2631 C CA . LEU A 1 332 ? -0.474 38.719 25.266 1 97.5 332 LEU A CA 1
ATOM 2632 C C . LEU A 1 332 ? -1 37.281 25.375 1 97.5 332 LEU A C 1
ATOM 2634 O O . LEU A 1 332 ? -2.018 36.969 24.766 1 97.5 332 LEU A O 1
ATOM 2638 N N . PHE A 1 333 ? -0.292 36.5 26.109 1 98.06 333 PHE A N 1
ATOM 2639 C CA . PHE A 1 333 ? -0.703 35.125 26.297 1 98.06 333 PHE A CA 1
ATOM 2640 C C . PHE A 1 333 ? -2.088 35.031 26.938 1 98.06 333 PHE A C 1
ATOM 2642 O O . PHE A 1 333 ? -2.951 34.281 26.469 1 98.06 333 PHE A O 1
ATOM 2649 N N . LYS A 1 334 ? -2.266 35.781 27.984 1 97.94 334 LYS A N 1
ATOM 2650 C CA . LYS A 1 334 ? -3.557 35.781 28.672 1 97.94 334 LYS A CA 1
ATOM 2651 C C . LYS A 1 334 ? -4.668 36.219 27.719 1 97.94 334 LYS A C 1
ATOM 2653 O O . LYS A 1 334 ? -5.773 35.688 27.766 1 97.94 334 LYS A O 1
ATOM 2658 N N . TYR A 1 335 ? -4.355 37.219 26.938 1 98 335 TYR A N 1
ATOM 2659 C CA . TYR A 1 335 ? -5.32 37.688 25.953 1 98 335 TYR A CA 1
ATOM 2660 C C . TYR A 1 335 ? -5.684 36.594 24.969 1 98 335 TYR A C 1
ATOM 2662 O O . TYR A 1 335 ? -6.859 36.375 24.672 1 98 335 TYR A O 1
ATOM 2670 N N . ILE A 1 336 ? -4.715 35.875 24.453 1 98.5 336 ILE A N 1
ATOM 2671 C CA . ILE A 1 336 ? -4.93 34.812 23.484 1 98.5 336 ILE A CA 1
ATOM 2672 C C . ILE A 1 336 ? -5.785 33.719 24.094 1 98.5 336 ILE A C 1
ATOM 2674 O O . ILE A 1 336 ? -6.754 33.25 23.484 1 98.5 336 ILE A O 1
ATOM 2678 N N . VAL A 1 337 ? -5.473 33.281 25.312 1 98.56 337 VAL A N 1
ATOM 2679 C CA . VAL A 1 337 ? -6.219 32.25 26.016 1 98.56 337 VAL A CA 1
ATOM 2680 C C . VAL A 1 337 ? -7.68 32.656 26.156 1 98.56 337 VAL A C 1
ATOM 2682 O O . VAL A 1 337 ? -8.594 31.875 25.891 1 98.56 337 VAL A O 1
ATOM 2685 N N . LYS A 1 338 ? -7.84 33.875 26.562 1 98.38 338 LYS A N 1
ATOM 2686 C CA . LYS A 1 338 ? -9.188 34.406 26.734 1 98.38 338 LYS A CA 1
ATOM 2687 C C . LYS A 1 338 ? -9.969 34.375 25.422 1 98.38 338 LYS A C 1
ATOM 2689 O O . LYS A 1 338 ? -11.125 33.938 25.391 1 98.38 338 LYS A O 1
ATOM 2694 N N . GLU A 1 339 ? -9.398 34.875 24.344 1 98.25 339 GLU A N 1
ATOM 2695 C CA . GLU A 1 339 ? -10.062 34.938 23.047 1 98.25 339 GLU A CA 1
ATOM 2696 C C . GLU A 1 339 ? -10.359 33.531 22.5 1 98.25 339 GLU A C 1
ATOM 2698 O O . GLU A 1 339 ? -11.383 33.344 21.859 1 98.25 339 GLU A O 1
ATOM 2703 N N . VAL A 1 340 ? -9.414 32.594 22.734 1 98.5 340 VAL A N 1
ATOM 2704 C CA . VAL A 1 340 ? -9.625 31.219 22.312 1 98.5 340 VAL A CA 1
ATOM 2705 C C . VAL A 1 340 ? -10.836 30.625 23.031 1 98.5 340 VAL A C 1
ATOM 2707 O O . VAL A 1 340 ? -11.711 30.031 22.391 1 98.5 340 VAL A O 1
ATOM 2710 N N . ARG A 1 341 ? -10.914 30.828 24.297 1 98.25 341 ARG A N 1
ATOM 2711 C CA . ARG A 1 341 ? -12.016 30.312 25.109 1 98.25 341 ARG A CA 1
ATOM 2712 C C . ARG A 1 341 ? -13.336 30.969 24.719 1 98.25 341 ARG A C 1
ATOM 2714 O O . ARG A 1 341 ? -14.375 30.312 24.703 1 98.25 341 ARG A O 1
ATOM 2721 N N . LYS A 1 342 ? -13.289 32.188 24.391 1 97.69 342 LYS A N 1
ATOM 2722 C CA . LYS A 1 342 ? -14.484 32.938 23.969 1 97.69 342 LYS A CA 1
ATOM 2723 C C . LYS A 1 342 ? -15.102 32.312 22.719 1 97.69 342 LYS A C 1
ATOM 2725 O O . LYS A 1 342 ? -16.297 32.469 22.484 1 97.69 342 LYS A O 1
ATOM 2730 N N . ARG A 1 343 ? -14.359 31.641 22.016 1 97.44 343 ARG A N 1
ATOM 2731 C CA . ARG A 1 343 ? -14.805 31.031 20.766 1 97.44 343 ARG A CA 1
ATOM 2732 C C . ARG A 1 343 ? -15.172 29.562 20.984 1 97.44 343 ARG A C 1
ATOM 2734 O O . ARG A 1 343 ? -15.266 28.797 20.031 1 97.44 343 ARG A O 1
ATOM 2741 N N . ASN A 1 344 ? -15.312 29.172 22.172 1 97.31 344 ASN A N 1
ATOM 2742 C CA . ASN A 1 344 ? -15.789 27.875 22.625 1 97.31 344 ASN A CA 1
ATOM 2743 C C . ASN A 1 344 ? -14.789 26.766 22.297 1 97.31 344 ASN A C 1
ATOM 2745 O O . ASN A 1 344 ? -15.172 25.656 21.906 1 97.31 344 ASN A O 1
ATOM 2749 N N . ILE A 1 345 ? -13.586 27.062 22.297 1 98.44 345 ILE A N 1
ATOM 2750 C CA . ILE A 1 345 ? -12.508 26.078 22.234 1 98.44 345 ILE A CA 1
ATOM 2751 C C . ILE A 1 345 ? -11.953 25.844 23.641 1 98.44 345 ILE A C 1
ATOM 2753 O O . ILE A 1 345 ? -11.633 26.797 24.359 1 98.44 345 ILE A O 1
ATOM 2757 N N . THR A 1 346 ? -11.953 24.562 23.969 1 98.31 346 THR A N 1
ATOM 2758 C CA . THR A 1 346 ? -11.43 24.203 25.281 1 98.31 346 THR A CA 1
ATOM 2759 C C . THR A 1 346 ? -9.914 24.406 25.344 1 98.31 346 THR A C 1
ATOM 2761 O O . THR A 1 346 ? -9.188 23.953 24.453 1 98.31 346 THR A O 1
ATOM 2764 N N . LEU A 1 347 ? -9.414 25.109 26.328 1 98.5 347 LEU A N 1
ATOM 2765 C CA . LEU A 1 347 ? -7.996 25.297 26.609 1 98.5 347 LEU A CA 1
ATOM 2766 C C . LEU A 1 347 ? -7.734 25.281 28.109 1 98.5 347 LEU A C 1
ATOM 2768 O O . LEU A 1 347 ? -8.094 26.234 28.812 1 98.5 347 LEU A O 1
ATOM 2772 N N . GLU A 1 348 ? -7.094 24.203 28.562 1 97.88 348 GLU A N 1
ATOM 2773 C CA . GLU A 1 348 ? -6.879 24 29.984 1 97.88 348 GLU A CA 1
ATOM 2774 C C . GLU A 1 348 ? -5.391 23.953 30.328 1 97.88 348 GLU A C 1
ATOM 2776 O O . GLU A 1 348 ? -4.562 23.641 29.453 1 97.88 348 GLU A O 1
ATOM 2781 N N . GLU A 1 349 ? -5.105 24.312 31.531 1 97.19 349 GLU A N 1
ATOM 2782 C CA . GLU A 1 349 ? -3.73 24.359 32.031 1 97.19 349 GLU A CA 1
ATOM 2783 C C . GLU A 1 349 ? -3.562 23.516 33.281 1 97.19 349 GLU A C 1
ATOM 2785 O O . GLU A 1 349 ? -4.43 23.516 34.156 1 97.19 349 GLU A O 1
ATOM 2790 N N . TYR A 1 350 ? -2.447 22.703 33.25 1 95.94 350 TYR A N 1
ATOM 2791 C CA . TYR A 1 350 ? -2.088 21.891 34.375 1 95.94 350 TYR A CA 1
ATOM 2792 C C . TYR A 1 350 ? -0.643 22.125 34.812 1 95.94 350 TYR A C 1
ATOM 2794 O O . TYR A 1 350 ? 0.219 22.391 33.969 1 95.94 350 TYR A O 1
ATOM 2802 N N . HIS A 1 351 ? -0.368 22.047 36.125 1 94.19 351 HIS A N 1
ATOM 2803 C CA . HIS A 1 351 ? 0.973 22.25 36.688 1 94.19 351 HIS A CA 1
ATOM 2804 C C . HIS A 1 351 ? 1.348 21.125 37.656 1 94.19 351 HIS A C 1
ATOM 2806 O O . HIS A 1 351 ? 0.489 20.609 38.344 1 94.19 351 HIS A O 1
ATOM 2812 N N . LYS A 1 352 ? 2.543 20.766 37.59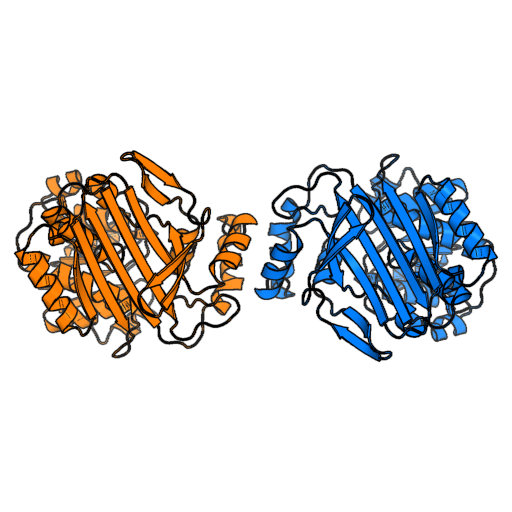4 1 86.31 352 LYS A N 1
ATOM 2813 C CA . LYS A 1 352 ? 3.125 19.875 38.562 1 86.31 352 LYS A CA 1
ATOM 2814 C C . LYS A 1 352 ? 4.465 20.406 39.062 1 86.31 352 LYS A C 1
ATOM 2816 O O . LYS A 1 352 ? 5.344 20.734 38.281 1 86.31 352 LYS A O 1
ATOM 2821 N N . GLY A 1 353 ? 4.586 20.438 40.406 1 78.81 353 GLY A N 1
ATOM 2822 C CA . GLY A 1 353 ? 5.836 20.812 41.031 1 78.81 353 GLY A CA 1
ATOM 2823 C C . GLY A 1 353 ? 6.082 22.312 41 1 78.81 353 GLY A C 1
ATOM 2824 O O . GLY A 1 353 ? 7.234 22.75 40.969 1 78.81 353 GLY A O 1
ATOM 2825 N N . LEU A 1 354 ? 5.191 23.078 40.688 1 72.81 354 LEU A N 1
ATOM 2826 C CA . LEU A 1 354 ? 5.379 24.516 40.688 1 72.81 354 LEU A CA 1
ATOM 2827 C C . LEU A 1 354 ? 5.008 25.125 42.062 1 72.81 354 LEU A C 1
ATOM 2829 O O . LEU A 1 354 ? 4.148 24.594 42.75 1 72.81 354 LEU A O 1
ATOM 2833 N N . MET B 1 1 ? 7.305 -36.719 -35.562 1 90.56 1 MET B N 1
ATOM 2834 C CA . MET B 1 1 ? 6.18 -36.094 -34.875 1 90.56 1 MET B CA 1
ATOM 2835 C C . MET B 1 1 ? 6.488 -34.625 -34.562 1 90.56 1 MET B C 1
ATOM 2837 O O . MET B 1 1 ? 7.555 -34.312 -34.031 1 90.56 1 MET B O 1
ATOM 2841 N N . GLU B 1 2 ? 5.578 -33.781 -35.031 1 97.25 2 GLU B N 1
ATOM 2842 C CA . GLU B 1 2 ? 5.777 -32.344 -34.875 1 97.25 2 GLU B CA 1
ATOM 2843 C C . GLU B 1 2 ? 4.895 -31.781 -33.75 1 97.25 2 GLU B C 1
ATOM 2845 O O . GLU B 1 2 ? 3.668 -31.922 -33.812 1 97.25 2 GLU B O 1
ATOM 2850 N N . ILE B 1 3 ? 5.57 -31.141 -32.781 1 98.44 3 ILE B N 1
ATOM 2851 C CA . ILE B 1 3 ? 4.867 -30.609 -31.625 1 98.44 3 ILE B CA 1
ATOM 2852 C C . ILE B 1 3 ? 4.898 -29.078 -31.672 1 98.44 3 ILE B C 1
ATOM 2854 O O . ILE B 1 3 ? 5.961 -28.484 -31.859 1 98.44 3 ILE B O 1
ATOM 2858 N N . LEU B 1 4 ? 3.725 -28.469 -31.484 1 98.69 4 LEU B N 1
ATOM 2859 C CA . LEU B 1 4 ? 3.625 -27.016 -31.391 1 98.69 4 LEU B CA 1
ATOM 2860 C C . LEU B 1 4 ? 3.5 -26.578 -29.938 1 98.69 4 LEU B C 1
ATOM 2862 O O . LEU B 1 4 ? 2.582 -27 -29.234 1 98.69 4 LEU B O 1
ATOM 2866 N N . ILE B 1 5 ? 4.434 -25.766 -29.5 1 98.69 5 ILE B N 1
ATOM 2867 C CA . ILE B 1 5 ? 4.375 -25.156 -28.188 1 98.69 5 ILE B CA 1
ATOM 2868 C C . ILE B 1 5 ? 3.941 -23.688 -28.312 1 98.69 5 ILE B C 1
ATOM 2870 O O . ILE B 1 5 ? 4.582 -22.906 -29.016 1 98.69 5 ILE B O 1
ATOM 2874 N N . LEU B 1 6 ? 2.834 -23.375 -27.656 1 98.38 6 LEU B N 1
ATOM 2875 C CA . LEU B 1 6 ? 2.334 -22 -27.656 1 98.38 6 LEU B CA 1
ATOM 2876 C C . LEU B 1 6 ? 2.867 -21.234 -26.453 1 98.38 6 LEU B C 1
ATOM 2878 O O . LEU B 1 6 ? 2.502 -21.516 -25.312 1 98.38 6 LEU B O 1
ATOM 2882 N N . GLY B 1 7 ? 3.67 -20.234 -26.734 1 96.94 7 GLY B N 1
ATOM 2883 C CA . GLY B 1 7 ? 4.309 -19.453 -25.703 1 96.94 7 GLY B CA 1
ATOM 2884 C C . GLY B 1 7 ? 5.805 -19.688 -25.609 1 96.94 7 GLY B C 1
ATOM 2885 O O . GLY B 1 7 ? 6.25 -20.812 -25.375 1 96.94 7 GLY B O 1
ATOM 2886 N N . ALA B 1 8 ? 6.574 -18.594 -25.75 1 96.5 8 ALA B N 1
ATOM 2887 C CA . ALA B 1 8 ? 8.031 -18.688 -25.703 1 96.5 8 ALA B CA 1
ATOM 2888 C C . ALA B 1 8 ? 8.586 -18.031 -24.453 1 96.5 8 ALA B C 1
ATOM 2890 O O . ALA B 1 8 ? 9.695 -17.5 -24.453 1 96.5 8 ALA B O 1
ATOM 2891 N N . GLY B 1 9 ? 7.77 -18.016 -23.422 1 93.38 9 GLY B N 1
ATOM 2892 C CA . GLY B 1 9 ? 8.266 -17.594 -22.125 1 93.38 9 GLY B CA 1
ATOM 2893 C C . GLY B 1 9 ? 9.18 -18.609 -21.484 1 93.38 9 GLY B C 1
ATOM 2894 O O . GLY B 1 9 ? 9.578 -19.594 -22.109 1 93.38 9 GLY B O 1
ATOM 2895 N N . ASP B 1 10 ? 9.453 -18.406 -20.219 1 92.25 10 ASP B N 1
ATOM 2896 C CA . ASP B 1 10 ? 10.398 -19.25 -19.5 1 92.25 10 ASP B CA 1
ATOM 2897 C C . ASP B 1 10 ? 9.93 -20.703 -19.484 1 92.25 10 ASP B C 1
ATOM 2899 O O . ASP B 1 10 ? 10.711 -21.625 -19.734 1 92.25 10 ASP B O 1
ATOM 2903 N N . VAL B 1 11 ? 8.719 -20.875 -19.234 1 95.19 11 VAL B N 1
ATOM 2904 C CA . VAL B 1 11 ? 8.156 -22.219 -19.156 1 95.19 11 VAL B CA 1
ATOM 2905 C C . VAL B 1 11 ? 8.117 -22.844 -20.547 1 95.19 11 VAL B C 1
ATOM 2907 O O . VAL B 1 11 ? 8.516 -24 -20.719 1 95.19 11 VAL B O 1
ATOM 2910 N N . GLY B 1 12 ? 7.637 -22.078 -21.484 1 96.81 12 GLY B N 1
ATOM 2911 C CA . GLY B 1 12 ? 7.605 -22.578 -22.844 1 96.81 12 GLY B CA 1
ATOM 2912 C C . GLY B 1 12 ? 8.977 -22.969 -23.375 1 96.81 12 GLY B C 1
ATOM 2913 O O . GLY B 1 12 ? 9.125 -24 -24.016 1 96.81 12 GLY B O 1
ATOM 2914 N N . ARG B 1 13 ? 9.945 -22.234 -23.078 1 96.75 13 ARG B N 1
ATOM 2915 C CA . ARG B 1 13 ? 11.305 -22.516 -23.516 1 96.75 13 ARG B CA 1
ATOM 2916 C C . ARG B 1 13 ? 11.836 -23.781 -22.859 1 96.75 13 ARG B C 1
ATOM 2918 O O . ARG B 1 13 ? 12.531 -24.578 -23.5 1 96.75 13 ARG B O 1
ATOM 2925 N N . LEU B 1 14 ? 11.531 -23.938 -21.594 1 97.38 14 LEU B N 1
ATOM 2926 C CA . LEU B 1 14 ? 11.953 -25.156 -20.891 1 97.38 14 LEU B CA 1
ATOM 2927 C C . LEU B 1 14 ? 11.312 -26.391 -21.531 1 97.38 14 LEU B C 1
ATOM 2929 O O . LEU B 1 14 ? 11.977 -27.422 -21.703 1 97.38 14 LEU B O 1
ATOM 2933 N N . ILE B 1 15 ? 10.039 -26.281 -21.844 1 98.38 15 ILE B N 1
ATOM 2934 C CA . ILE B 1 15 ? 9.328 -27.391 -22.469 1 98.38 15 ILE B CA 1
ATOM 2935 C C . ILE B 1 15 ? 9.984 -27.734 -23.812 1 98.38 15 ILE B C 1
ATOM 2937 O O . ILE B 1 15 ? 10.234 -28.906 -24.109 1 98.38 15 ILE B O 1
ATOM 2941 N N . ALA B 1 16 ? 10.305 -26.703 -24.562 1 98 16 ALA B N 1
ATOM 2942 C CA . ALA B 1 16 ? 10.969 -26.891 -25.859 1 98 16 ALA B CA 1
ATOM 2943 C C . ALA B 1 16 ? 12.328 -27.547 -25.688 1 98 16 ALA B C 1
ATOM 2945 O O . ALA B 1 16 ? 12.664 -28.484 -26.406 1 98 16 ALA B O 1
ATOM 2946 N N . PHE B 1 17 ? 13.07 -27.094 -24.719 1 97.56 17 PHE B N 1
ATOM 2947 C CA . PHE B 1 17 ? 14.383 -27.641 -24.406 1 97.56 17 PHE B CA 1
ATOM 2948 C C . PHE B 1 17 ? 14.289 -29.141 -24.094 1 97.56 17 PHE B C 1
ATOM 2950 O O . PHE B 1 17 ? 15.062 -29.938 -24.625 1 97.56 17 PHE B O 1
ATOM 2957 N N . ASP B 1 18 ? 13.336 -29.469 -23.328 1 97.88 18 ASP B N 1
ATOM 2958 C CA . ASP B 1 18 ? 13.211 -30.859 -22.875 1 97.88 18 ASP B CA 1
ATOM 2959 C C . ASP B 1 18 ? 12.703 -31.766 -24 1 97.88 18 ASP B C 1
ATOM 2961 O O . ASP B 1 18 ? 13.227 -32.875 -24.203 1 97.88 18 ASP B O 1
ATOM 2965 N N . LEU B 1 19 ? 11.727 -31.344 -24.781 1 98.06 19 LEU B N 1
ATOM 2966 C CA . LEU B 1 19 ? 11.07 -32.188 -25.781 1 98.06 19 LEU B CA 1
ATOM 2967 C C . LEU B 1 19 ? 11.898 -32.25 -27.062 1 98.06 19 LEU B C 1
ATOM 2969 O O . LEU B 1 19 ? 11.742 -33.188 -27.844 1 98.06 19 LEU B O 1
ATOM 2973 N N . SER B 1 20 ? 12.727 -31.25 -27.281 1 97 20 SER B N 1
ATOM 2974 C CA . SER B 1 20 ? 13.531 -31.219 -28.5 1 97 20 SER B CA 1
ATOM 2975 C C . SER B 1 20 ? 14.516 -32.375 -28.547 1 97 20 SER B C 1
ATOM 2977 O O . SER B 1 20 ? 15.047 -32.688 -29.609 1 97 20 SER B O 1
ATOM 2979 N N . LYS B 1 21 ? 14.688 -33 -27.484 1 94.56 21 LYS B N 1
ATOM 2980 C CA . LYS B 1 21 ? 15.578 -34.156 -27.406 1 94.56 21 LYS B CA 1
ATOM 2981 C C . LYS B 1 21 ? 14.969 -35.344 -28.125 1 94.56 21 LYS B C 1
ATOM 2983 O O . LYS B 1 21 ? 15.688 -36.25 -28.578 1 94.56 21 LYS B O 1
ATOM 2988 N N . ASP B 1 22 ? 13.625 -35.406 -28.234 1 94.25 22 ASP B N 1
ATOM 2989 C CA . ASP B 1 22 ? 12.945 -36.594 -28.719 1 94.25 22 ASP B CA 1
ATOM 2990 C C . ASP B 1 22 ? 12.023 -36.25 -29.891 1 94.25 22 ASP B C 1
ATOM 2992 O O . ASP B 1 22 ? 11.648 -37.125 -30.672 1 94.25 22 ASP B O 1
ATOM 2996 N N . TYR B 1 23 ? 11.688 -35 -30.031 1 96.88 23 TYR B N 1
ATOM 2997 C CA . TYR B 1 23 ? 10.672 -34.625 -31 1 96.88 23 TYR B CA 1
ATOM 2998 C C . TYR B 1 23 ? 11.102 -33.375 -31.797 1 96.88 23 TYR B C 1
ATOM 3000 O O . TYR B 1 23 ? 12.039 -32.688 -31.406 1 96.88 23 TYR B O 1
ATOM 3008 N N . GLU B 1 24 ? 10.469 -33.219 -32.969 1 97.69 24 GLU B N 1
ATOM 3009 C CA . GLU B 1 24 ? 10.578 -31.938 -33.656 1 97.69 24 GLU B CA 1
ATOM 3010 C C . GLU B 1 24 ? 9.656 -30.891 -33.031 1 97.69 24 GLU B C 1
ATOM 3012 O O . GLU B 1 24 ? 8.438 -31.062 -33.031 1 97.69 24 GLU B O 1
ATOM 3017 N N . VAL B 1 25 ? 10.273 -29.797 -32.594 1 98.12 25 VAL B N 1
ATOM 3018 C CA . VAL B 1 25 ? 9.523 -28.859 -31.781 1 98.12 25 VAL B CA 1
ATOM 3019 C C . VAL B 1 25 ? 9.414 -27.516 -32.531 1 98.12 25 VAL B C 1
ATOM 3021 O O . VAL B 1 25 ? 10.383 -27.062 -33.125 1 98.12 25 VAL B O 1
ATOM 3024 N N . PHE B 1 26 ? 8.242 -26.969 -32.5 1 98.44 26 PHE B N 1
ATOM 3025 C CA . PHE B 1 26 ? 7.938 -25.609 -32.938 1 98.44 26 PHE B CA 1
ATOM 3026 C C . PHE B 1 26 ? 7.438 -24.766 -31.781 1 98.44 26 PHE B C 1
ATOM 3028 O O . PHE B 1 26 ? 6.672 -25.234 -30.953 1 98.44 26 PHE B O 1
ATOM 3035 N N . ILE B 1 27 ? 7.906 -23.5 -31.75 1 98.25 27 ILE B N 1
ATOM 3036 C CA . ILE B 1 27 ? 7.5 -22.625 -30.641 1 98.25 27 ILE B CA 1
ATOM 3037 C C . ILE B 1 27 ? 6.91 -21.344 -31.203 1 98.25 27 ILE B C 1
ATOM 3039 O O . ILE B 1 27 ? 7.547 -20.641 -32 1 98.25 27 ILE B O 1
ATOM 3043 N N . GLY B 1 28 ? 5.684 -21.031 -30.766 1 97.81 28 GLY B N 1
ATOM 3044 C CA . GLY B 1 28 ? 4.996 -19.828 -31.219 1 97.81 28 GLY B CA 1
ATOM 3045 C C . GLY B 1 28 ? 4.844 -18.781 -30.125 1 97.81 28 GLY B C 1
ATOM 3046 O O . GLY B 1 28 ? 4.574 -19.109 -28.969 1 97.81 28 GLY B O 1
ATOM 3047 N N . ASP B 1 29 ? 5.062 -17.578 -30.484 1 97.69 29 ASP B N 1
ATOM 3048 C CA . ASP B 1 29 ? 4.875 -16.422 -29.609 1 97.69 29 ASP B CA 1
ATOM 3049 C C . ASP B 1 29 ? 4.656 -15.148 -30.422 1 97.69 29 ASP B C 1
ATOM 3051 O O . ASP B 1 29 ? 5.02 -15.086 -31.594 1 97.69 29 ASP B O 1
ATOM 3055 N N . ILE B 1 30 ? 3.928 -14.211 -29.766 1 97.06 30 ILE B N 1
ATOM 3056 C CA . ILE B 1 30 ? 3.705 -12.945 -30.453 1 97.06 30 ILE B CA 1
ATOM 3057 C C . ILE B 1 30 ? 4.953 -12.078 -30.359 1 97.06 30 ILE B C 1
ATOM 3059 O O . ILE B 1 30 ? 5.211 -11.242 -31.219 1 97.06 30 ILE B O 1
ATOM 3063 N N . ASN B 1 31 ? 5.785 -12.273 -29.359 1 96.06 31 ASN B N 1
ATOM 3064 C CA . 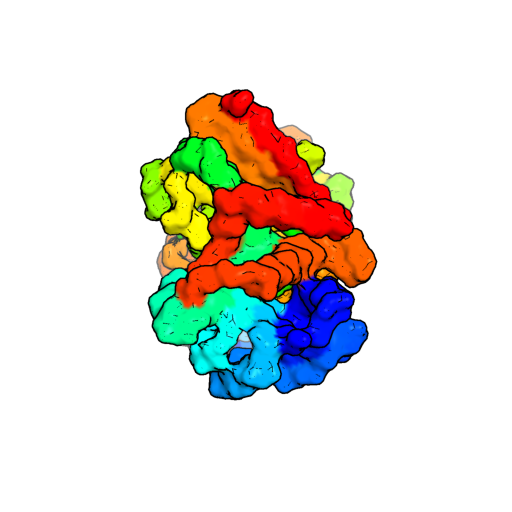ASN B 1 31 ? 6.945 -11.445 -29.062 1 96.06 31 ASN B CA 1
ATOM 3065 C C . ASN B 1 31 ? 8.203 -11.961 -29.766 1 96.06 31 ASN B C 1
ATOM 3067 O O . ASN B 1 31 ? 8.703 -13.039 -29.438 1 96.06 31 ASN B O 1
ATOM 3071 N N . GLU B 1 32 ? 8.852 -11.094 -30.547 1 95.75 32 GLU B N 1
ATOM 3072 C CA . GLU B 1 32 ? 10.008 -11.484 -31.328 1 95.75 32 GLU B CA 1
ATOM 3073 C C . GLU B 1 32 ? 11.227 -11.711 -30.438 1 95.75 32 GLU B C 1
ATOM 3075 O O . GLU B 1 32 ? 12.047 -12.594 -30.719 1 95.75 32 GLU B O 1
ATOM 3080 N N . LYS B 1 33 ? 11.32 -10.922 -29.453 1 94.88 33 LYS B N 1
ATOM 3081 C CA . LYS B 1 33 ? 12.461 -11.055 -28.562 1 94.88 33 LYS B CA 1
ATOM 3082 C C . LYS B 1 33 ? 12.445 -12.398 -27.844 1 94.88 33 LYS B C 1
ATOM 3084 O O . LYS B 1 33 ? 13.492 -13.023 -27.672 1 94.88 33 LYS B O 1
ATOM 3089 N N . ARG B 1 34 ? 11.297 -12.852 -27.484 1 94.81 34 ARG B N 1
ATOM 3090 C CA . ARG B 1 34 ? 11.156 -14.148 -26.828 1 94.81 34 ARG B CA 1
ATOM 3091 C C . ARG B 1 34 ? 11.445 -15.281 -27.812 1 94.81 34 ARG B C 1
ATOM 3093 O O . ARG B 1 34 ? 12.039 -16.297 -27.438 1 94.81 34 ARG B O 1
ATOM 3100 N N . LEU B 1 35 ? 11.008 -15.102 -29.016 1 96.81 35 LEU B N 1
ATOM 3101 C CA . LEU B 1 35 ? 11.242 -16.109 -30.047 1 96.81 35 LEU B CA 1
ATOM 3102 C C . LEU B 1 35 ? 12.727 -16.281 -30.312 1 96.81 35 LEU B C 1
ATOM 3104 O O . LEU B 1 35 ? 13.203 -17.391 -30.562 1 96.81 35 LEU B O 1
ATOM 3108 N N . LYS B 1 36 ? 13.43 -15.195 -30.266 1 96.56 36 LYS B N 1
ATOM 3109 C CA . LYS B 1 36 ? 14.867 -15.25 -30.484 1 96.56 36 LYS B CA 1
ATOM 3110 C C . LYS B 1 36 ? 15.555 -16.109 -29.438 1 96.56 36 LYS B C 1
ATOM 3112 O O . LYS B 1 36 ? 16.453 -16.891 -29.75 1 96.56 36 LYS B O 1
ATOM 3117 N N . LEU B 1 37 ? 15.094 -15.992 -28.266 1 93.88 37 LEU B N 1
ATOM 3118 C CA . LEU B 1 37 ? 15.664 -16.766 -27.172 1 93.88 37 LEU B CA 1
ATOM 3119 C C . LEU B 1 37 ? 15.312 -18.234 -27.297 1 93.88 37 LEU B C 1
ATOM 3121 O O . LEU B 1 37 ? 16.016 -19.094 -26.766 1 93.88 37 LEU B O 1
ATOM 3125 N N . ALA B 1 38 ? 14.242 -18.547 -28 1 95.62 38 ALA B N 1
ATOM 3126 C CA . ALA B 1 38 ? 13.727 -19.922 -28.094 1 95.62 38 ALA B CA 1
ATOM 3127 C C . ALA B 1 38 ? 14.312 -20.641 -29.312 1 95.62 38 ALA B C 1
ATOM 3129 O O . ALA B 1 38 ? 14.188 -21.859 -29.438 1 95.62 38 ALA B O 1
ATOM 3130 N N . GLU B 1 39 ? 15.047 -20 -30.141 1 95.75 39 GLU B N 1
ATOM 3131 C CA . GLU B 1 39 ? 15.547 -20.531 -31.406 1 95.75 39 GLU B CA 1
ATOM 3132 C C . GLU B 1 39 ? 16.484 -21.719 -31.188 1 95.75 39 GLU B C 1
ATOM 3134 O O . GLU B 1 39 ? 16.578 -22.609 -32.031 1 95.75 39 GLU B O 1
ATOM 3139 N N . GLU B 1 40 ? 17.094 -21.719 -30.125 1 94.12 40 GLU B N 1
ATOM 3140 C CA . GLU B 1 40 ? 18.062 -22.781 -29.828 1 94.12 40 GLU B CA 1
ATOM 3141 C C . GLU B 1 40 ? 17.375 -24.109 -29.531 1 94.12 40 GLU B C 1
ATOM 3143 O O . GLU B 1 40 ? 17.984 -25.172 -29.625 1 94.12 40 GLU B O 1
ATOM 3148 N N . PHE B 1 41 ? 16.062 -24.062 -29.328 1 95.44 41 PHE B N 1
ATOM 3149 C CA . PHE B 1 41 ? 15.391 -25.266 -28.859 1 95.44 41 PHE B CA 1
ATOM 3150 C C . PHE B 1 41 ? 14.391 -25.766 -29.906 1 95.44 41 PHE B C 1
ATOM 3152 O O . PHE B 1 41 ? 13.805 -26.844 -29.734 1 95.44 41 PHE B O 1
ATOM 3159 N N . GLY B 1 42 ? 14.148 -25.016 -30.938 1 95.94 42 GLY B N 1
ATOM 3160 C CA . GLY B 1 42 ? 13.188 -25.406 -31.953 1 95.94 42 GLY B CA 1
ATOM 3161 C C . GLY B 1 42 ? 12.953 -24.344 -33 1 95.94 42 GLY B C 1
ATOM 3162 O O . GLY B 1 42 ? 13.539 -23.266 -32.938 1 95.94 42 GLY B O 1
ATOM 3163 N N . THR B 1 43 ? 12.148 -24.703 -33.969 1 97.81 43 THR B N 1
ATOM 3164 C CA . THR B 1 43 ? 11.75 -23.75 -34.969 1 97.81 43 THR B CA 1
ATOM 3165 C C . THR B 1 43 ? 10.711 -22.781 -34.438 1 97.81 43 THR B C 1
ATOM 3167 O O . THR B 1 43 ? 9.742 -23.188 -33.812 1 97.81 43 THR B O 1
ATOM 3170 N N . THR B 1 44 ? 10.914 -21.469 -34.719 1 98 44 THR B N 1
ATOM 3171 C CA . THR B 1 44 ? 10.039 -20.469 -34.156 1 98 44 THR B CA 1
ATOM 3172 C C . THR B 1 44 ? 9.047 -19.953 -35.188 1 98 44 THR B C 1
ATOM 3174 O O . THR B 1 44 ? 9.328 -19.984 -36.375 1 98 44 THR B O 1
ATOM 3177 N N . LEU B 1 45 ? 7.879 -19.562 -34.719 1 96.56 45 LEU B N 1
ATOM 3178 C CA . LEU B 1 45 ? 6.891 -18.906 -35.562 1 96.56 45 LEU B CA 1
ATOM 3179 C C . LEU B 1 45 ? 6.148 -17.812 -34.781 1 96.56 45 LEU B C 1
ATOM 3181 O O . LEU B 1 45 ? 5.828 -17.984 -33.594 1 96.56 45 LEU B O 1
ATOM 3185 N N . GLN B 1 46 ? 5.992 -16.672 -35.406 1 96.88 46 GLN B N 1
ATOM 3186 C CA . GLN B 1 46 ? 5.25 -15.586 -34.781 1 96.88 46 GLN B CA 1
ATOM 3187 C C . GLN B 1 46 ? 3.746 -15.797 -34.906 1 96.88 46 GLN B C 1
ATOM 3189 O O . GLN B 1 46 ? 3.23 -16.031 -36 1 96.88 46 GLN B O 1
ATOM 3194 N N . LEU B 1 47 ? 3.08 -15.773 -33.75 1 95.5 47 LEU B N 1
ATOM 3195 C CA . LEU B 1 47 ? 1.657 -16.094 -33.719 1 95.5 47 LEU B CA 1
ATOM 3196 C C . LEU B 1 47 ? 0.962 -15.328 -32.594 1 95.5 47 LEU B C 1
ATOM 3198 O O . LEU B 1 47 ? 1.508 -15.188 -31.5 1 95.5 47 LEU B O 1
ATOM 3202 N N . ASP B 1 48 ? -0.204 -14.836 -32.969 1 95.88 48 ASP B N 1
ATOM 3203 C CA . ASP B 1 48 ? -1.076 -14.211 -31.969 1 95.88 48 ASP B CA 1
ATOM 3204 C C . ASP B 1 48 ? -2.16 -15.188 -31.516 1 95.88 48 ASP B 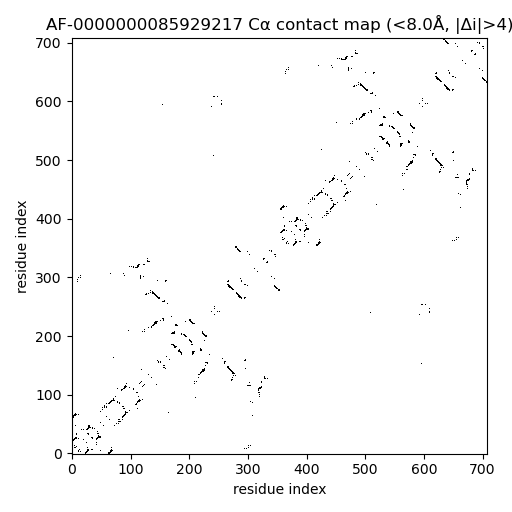C 1
ATOM 3206 O O . ASP B 1 48 ? -3.191 -15.336 -32.156 1 95.88 48 ASP B O 1
ATOM 3210 N N . ALA B 1 49 ? -1.985 -15.703 -30.297 1 94.69 49 ALA B N 1
ATOM 3211 C CA . ALA B 1 49 ? -2.861 -16.75 -29.781 1 94.69 49 ALA B CA 1
ATOM 3212 C C . ALA B 1 49 ? -4.234 -16.188 -29.422 1 94.69 49 ALA B C 1
ATOM 3214 O O . ALA B 1 49 ? -5.184 -16.953 -29.203 1 94.69 49 ALA B O 1
ATOM 3215 N N . SER B 1 50 ? -4.379 -14.898 -29.422 1 94.44 50 SER B N 1
ATOM 3216 C CA . SER B 1 50 ? -5.676 -14.305 -29.125 1 94.44 50 SER B CA 1
ATOM 3217 C C . SER B 1 50 ? -6.602 -14.352 -30.328 1 94.44 50 SER B C 1
ATOM 3219 O O . SER B 1 50 ? -7.809 -14.141 -30.203 1 94.44 50 SER B O 1
ATOM 3221 N N . LYS B 1 51 ? -6.035 -14.625 -31.5 1 95.5 51 LYS B N 1
ATOM 3222 C CA . LYS B 1 51 ? -6.82 -14.766 -32.719 1 95.5 51 LYS B CA 1
ATOM 3223 C C . LYS B 1 51 ? -7.227 -16.219 -32.969 1 95.5 51 LYS B C 1
ATOM 3225 O O . LYS B 1 51 ? -6.484 -16.984 -33.562 1 95.5 51 LYS B O 1
ATOM 3230 N N . LEU B 1 52 ? -8.445 -16.531 -32.594 1 96.12 52 LEU B N 1
ATOM 3231 C CA . LEU B 1 52 ? -8.93 -17.906 -32.531 1 96.12 52 LEU B CA 1
ATOM 3232 C C . LEU B 1 52 ? -8.789 -18.609 -33.875 1 96.12 52 LEU B C 1
ATOM 3234 O O . LEU B 1 52 ? -8.242 -19.703 -33.969 1 96.12 52 LEU B O 1
ATOM 3238 N N . ASP B 1 53 ? -9.234 -17.969 -34.938 1 96.19 53 ASP B N 1
ATOM 3239 C CA . ASP B 1 53 ? -9.242 -18.625 -36.25 1 96.19 53 ASP B CA 1
ATOM 3240 C C . ASP B 1 53 ? -7.824 -18.922 -36.719 1 96.19 53 ASP B C 1
ATOM 3242 O O . ASP B 1 53 ? -7.551 -19.984 -37.281 1 96.19 53 ASP B O 1
ATOM 3246 N N . GLN B 1 54 ? -7.02 -17.969 -36.531 1 96.44 54 GLN B N 1
ATOM 3247 C CA . GLN B 1 54 ? -5.621 -18.156 -36.906 1 96.44 54 GLN B CA 1
ATOM 3248 C C . GLN B 1 54 ? -4.969 -19.266 -36.062 1 96.44 54 GLN B C 1
ATOM 3250 O O . GLN B 1 54 ? -4.16 -20.047 -36.562 1 96.44 54 GLN B O 1
ATOM 3255 N N . LEU B 1 55 ? -5.285 -19.266 -34.844 1 97.94 55 LEU B N 1
ATOM 3256 C CA . LEU B 1 55 ? -4.742 -20.281 -33.938 1 97.94 55 LEU B CA 1
ATOM 3257 C C . LEU B 1 55 ? -5.191 -21.672 -34.375 1 97.94 55 LEU B C 1
ATOM 3259 O O . LEU B 1 55 ? -4.391 -22.609 -34.375 1 97.94 55 LEU B O 1
ATOM 3263 N N . VAL B 1 56 ? -6.469 -21.828 -34.719 1 98.38 56 VAL B N 1
ATOM 3264 C CA . VAL B 1 56 ? -7.031 -23.094 -35.156 1 98.38 56 VAL B CA 1
ATOM 3265 C C . VAL B 1 56 ? -6.309 -23.594 -36.406 1 98.38 56 VAL B C 1
ATOM 3267 O O . VAL B 1 56 ? -5.895 -24.75 -36.469 1 98.38 56 VAL B O 1
ATOM 3270 N N . GLU B 1 57 ? -6.125 -22.688 -37.312 1 97.94 57 GLU B N 1
ATOM 3271 C CA . GLU B 1 57 ? -5.461 -23.031 -38.562 1 97.94 57 GLU B CA 1
ATOM 3272 C C . GLU B 1 57 ? -4.016 -23.469 -38.312 1 97.94 57 GLU B C 1
ATOM 3274 O O . GLU B 1 57 ? -3.535 -24.422 -38.938 1 97.94 57 GLU B O 1
ATOM 3279 N N . THR B 1 58 ? -3.414 -22.781 -37.5 1 98.06 58 THR B N 1
ATOM 3280 C CA . THR B 1 58 ? -2.031 -23.109 -37.156 1 98.06 58 THR B CA 1
ATOM 3281 C C . THR B 1 58 ? -1.947 -24.484 -36.5 1 98.06 58 THR B C 1
ATOM 3283 O O . THR B 1 58 ? -1.113 -25.312 -36.875 1 98.06 58 THR B O 1
ATOM 3286 N N . MET B 1 59 ? -2.781 -24.781 -35.562 1 98.38 59 MET B N 1
ATOM 3287 C CA . MET B 1 59 ? -2.77 -26.031 -34.781 1 98.38 59 MET B CA 1
ATOM 3288 C C . MET B 1 59 ? -2.971 -27.219 -35.719 1 98.38 59 MET B C 1
ATOM 3290 O O . MET B 1 59 ? -2.4 -28.297 -35.469 1 98.38 59 MET B O 1
ATOM 3294 N N . ARG B 1 60 ? -3.705 -27.031 -36.781 1 98.06 60 ARG B N 1
ATOM 3295 C CA . ARG B 1 60 ? -4.039 -28.109 -37.688 1 98.06 60 ARG B CA 1
ATOM 3296 C C . ARG B 1 60 ? -2.789 -28.641 -38.375 1 98.06 60 ARG B C 1
ATOM 3298 O O . ARG B 1 60 ? -2.771 -29.781 -38.875 1 98.06 60 ARG B O 1
ATOM 3305 N N . ARG B 1 61 ? -1.76 -27.891 -38.375 1 97.75 61 ARG B N 1
ATOM 3306 C CA . ARG B 1 61 ? -0.551 -28.234 -39.094 1 97.75 61 ARG B CA 1
ATOM 3307 C C . ARG B 1 61 ? 0.369 -29.109 -38.281 1 97.75 61 ARG B C 1
ATOM 3309 O O . ARG B 1 61 ? 1.367 -29.641 -38.781 1 97.75 61 ARG B O 1
ATOM 3316 N N . PHE B 1 62 ? 0.027 -29.406 -37.094 1 98.25 62 PHE B N 1
ATOM 3317 C CA . PHE B 1 62 ? 0.935 -30.125 -36.188 1 98.25 62 PHE B CA 1
ATOM 3318 C C . PHE B 1 62 ? 0.282 -31.391 -35.656 1 98.25 62 PHE B C 1
ATOM 3320 O O . PHE B 1 62 ? -0.93 -31.578 -35.781 1 98.25 62 PHE B O 1
ATOM 3327 N N . ASP B 1 63 ? 1.111 -32.281 -35.094 1 97.38 63 ASP B N 1
ATOM 3328 C CA . ASP B 1 63 ? 0.618 -33.562 -34.594 1 97.38 63 ASP B CA 1
ATOM 3329 C C . ASP B 1 63 ? 0.1 -33.406 -33.156 1 97.38 63 ASP B C 1
ATOM 3331 O O . ASP B 1 63 ? -0.795 -34.156 -32.75 1 97.38 63 ASP B O 1
ATOM 3335 N N . PHE B 1 64 ? 0.65 -32.531 -32.469 1 98 64 PHE B N 1
ATOM 3336 C CA . PHE B 1 64 ? 0.366 -32.375 -31.047 1 98 64 PHE B CA 1
ATOM 3337 C C . PHE B 1 64 ? 0.616 -30.922 -30.609 1 98 64 PHE B C 1
ATOM 3339 O O . PHE B 1 64 ? 1.479 -30.25 -31.172 1 98 64 PHE B O 1
ATOM 3346 N N . VAL B 1 65 ? -0.204 -30.484 -29.609 1 98.75 65 VAL B N 1
ATOM 3347 C CA . VAL B 1 65 ? -0.095 -29.078 -29.219 1 98.75 65 VAL B CA 1
ATOM 3348 C C . VAL B 1 65 ? 0.108 -28.984 -27.703 1 98.75 65 VAL B C 1
ATOM 3350 O O . VAL B 1 65 ? -0.471 -29.766 -26.938 1 98.75 65 VAL B O 1
ATOM 3353 N N . ILE B 1 66 ? 0.986 -28.016 -27.281 1 98.75 66 ILE B N 1
ATOM 3354 C CA . ILE B 1 66 ? 1.205 -27.719 -25.875 1 98.75 66 ILE B CA 1
ATOM 3355 C C . ILE B 1 66 ? 0.953 -26.219 -25.625 1 98.75 66 ILE B C 1
ATOM 3357 O O . ILE B 1 66 ? 1.496 -25.375 -26.328 1 98.75 66 ILE B O 1
ATOM 3361 N N . GLY B 1 67 ? 0.092 -25.969 -24.656 1 98.25 67 GLY B N 1
ATOM 3362 C CA . GLY B 1 67 ? -0.199 -24.594 -24.281 1 98.25 67 GLY B CA 1
ATOM 3363 C C . GLY B 1 67 ? 0.583 -24.125 -23.078 1 98.25 67 GLY B C 1
ATOM 3364 O O . GLY B 1 67 ? 0.46 -24.688 -21.984 1 98.25 67 GLY B O 1
ATOM 3365 N N . ALA B 1 68 ? 1.382 -23.094 -23.219 1 96.5 68 ALA B N 1
ATOM 3366 C CA . ALA B 1 68 ? 2.129 -22.422 -22.141 1 96.5 68 ALA B CA 1
ATOM 3367 C C . ALA B 1 68 ? 1.951 -20.906 -22.203 1 96.5 68 ALA B C 1
ATOM 3369 O O . ALA B 1 68 ? 2.934 -20.172 -22.234 1 96.5 68 ALA B O 1
ATOM 3370 N N . LEU B 1 69 ? 0.691 -20.453 -22.125 1 94.81 69 LEU B N 1
ATOM 3371 C CA . LEU B 1 69 ? 0.298 -19.062 -22.281 1 94.81 69 LEU B CA 1
ATOM 3372 C C . LEU B 1 69 ? -0.245 -18.5 -20.984 1 94.81 69 LEU B C 1
ATOM 3374 O O . LEU B 1 69 ? -0.53 -19.234 -20.047 1 94.81 69 LEU B O 1
ATOM 3378 N N . PRO B 1 70 ? -0.333 -17.172 -20.953 1 90.88 70 PRO B N 1
ATOM 3379 C CA . PRO B 1 70 ? -0.997 -16.578 -19.781 1 90.88 70 PRO B CA 1
ATOM 3380 C C . PRO B 1 70 ? -2.41 -17.125 -19.578 1 90.88 70 PRO B C 1
ATOM 3382 O O . PRO B 1 70 ? -3.082 -17.5 -20.531 1 90.88 70 PRO B O 1
ATOM 3385 N N . GLY B 1 71 ? -2.789 -17.094 -18.344 1 90.12 71 GLY B N 1
ATOM 3386 C CA . GLY B 1 71 ? -4.055 -17.672 -17.938 1 90.12 71 GLY B CA 1
ATOM 3387 C C . GLY B 1 71 ? -5.238 -17.172 -18.734 1 90.12 71 GLY B C 1
ATOM 3388 O O . GLY B 1 71 ? -6.141 -17.938 -19.078 1 90.12 71 GLY B O 1
ATOM 3389 N N . ARG B 1 72 ? -5.207 -15.914 -19.094 1 88.56 72 ARG B N 1
ATOM 3390 C CA . ARG B 1 72 ? -6.34 -15.289 -19.766 1 88.56 72 ARG B CA 1
ATOM 3391 C C . ARG B 1 72 ? -6.574 -15.914 -21.141 1 88.56 72 ARG B C 1
ATOM 3393 O O . ARG B 1 72 ? -7.656 -15.773 -21.719 1 88.56 72 ARG B O 1
ATOM 3400 N N . LEU B 1 73 ? -5.605 -16.656 -21.625 1 93.38 73 LEU B N 1
ATOM 3401 C CA . LEU B 1 73 ? -5.707 -17.234 -22.953 1 93.38 73 LEU B CA 1
ATOM 3402 C C . LEU B 1 73 ? -5.93 -18.734 -22.875 1 93.38 73 LEU B C 1
ATOM 3404 O O . LEU B 1 73 ? -6.09 -19.406 -23.906 1 93.38 73 LEU B O 1
ATOM 3408 N N . GLY B 1 74 ? -5.973 -19.25 -21.688 1 94.19 74 GLY B N 1
ATOM 3409 C CA . GLY B 1 74 ? -6.027 -20.688 -21.5 1 94.19 74 GLY B CA 1
ATOM 3410 C C . GLY B 1 74 ? -7.266 -21.328 -22.094 1 94.19 74 GLY B C 1
ATOM 3411 O O . GLY B 1 74 ? -7.168 -22.25 -22.906 1 94.19 74 GLY B O 1
ATOM 3412 N N . PHE B 1 75 ? -8.375 -20.766 -21.797 1 95.25 75 PHE B N 1
ATOM 3413 C CA . PHE B 1 75 ? -9.648 -21.359 -22.188 1 95.25 75 PHE B CA 1
ATOM 3414 C C . PHE B 1 75 ? -9.828 -21.266 -23.703 1 95.25 75 PHE B C 1
ATOM 3416 O O . PHE B 1 75 ? -10.266 -22.219 -24.344 1 95.25 75 PHE B O 1
ATOM 3423 N N . THR B 1 76 ? -9.445 -20.156 -24.219 1 95.25 76 THR B N 1
ATOM 3424 C CA . THR B 1 76 ? -9.531 -19.969 -25.672 1 95.25 76 THR B CA 1
ATOM 3425 C C . THR B 1 76 ? -8.609 -20.938 -26.391 1 95.25 76 THR B C 1
ATOM 3427 O O . THR B 1 76 ? -8.945 -21.422 -27.484 1 95.25 76 THR B O 1
ATOM 3430 N N . THR B 1 77 ? -7.57 -21.188 -25.844 1 97.5 77 THR B N 1
ATOM 3431 C CA . THR B 1 77 ? -6.613 -22.125 -26.438 1 97.5 77 THR B CA 1
ATOM 3432 C C . THR B 1 77 ? -7.18 -23.531 -26.453 1 97.5 77 THR B C 1
ATOM 3434 O O . THR B 1 77 ? -7.004 -24.266 -27.438 1 97.5 77 THR B O 1
ATOM 3437 N N . LEU B 1 78 ? -7.863 -23.938 -25.391 1 98.12 78 LEU B N 1
ATOM 3438 C CA . LEU B 1 78 ? -8.508 -25.25 -25.359 1 98.12 78 LEU B CA 1
ATOM 3439 C C . LEU B 1 78 ? -9.578 -25.344 -26.438 1 98.12 78 LEU B C 1
ATOM 3441 O O . LEU B 1 78 ? -9.656 -26.359 -27.141 1 98.12 78 LEU B O 1
ATOM 3445 N N . LYS B 1 79 ? -10.305 -24.312 -26.562 1 98.06 79 LYS B N 1
ATOM 3446 C CA . LYS B 1 79 ? -11.344 -24.281 -27.594 1 98.06 79 LYS B CA 1
ATOM 3447 C C . LYS B 1 79 ? -10.742 -24.406 -28.984 1 98.06 79 LYS B C 1
ATOM 3449 O O . LYS B 1 79 ? -11.289 -25.094 -29.859 1 98.06 79 LYS B O 1
ATOM 3454 N N . ALA B 1 80 ? -9.664 -23.719 -29.156 1 98.44 80 ALA B N 1
ATOM 3455 C CA . ALA B 1 80 ? -8.977 -23.781 -30.438 1 98.44 80 ALA B CA 1
ATOM 3456 C C . ALA B 1 80 ? -8.516 -25.203 -30.75 1 98.44 80 ALA B C 1
ATOM 3458 O O . ALA B 1 80 ? -8.633 -25.672 -31.891 1 98.44 80 ALA B O 1
ATOM 3459 N N . ALA B 1 81 ? -8.008 -25.906 -29.828 1 98.62 81 ALA B N 1
ATOM 3460 C CA . ALA B 1 81 ? -7.555 -27.297 -30 1 98.62 81 ALA B CA 1
ATOM 3461 C C . ALA B 1 81 ? -8.711 -28.203 -30.375 1 98.62 81 ALA B C 1
ATOM 3463 O O . ALA B 1 81 ? -8.578 -29.078 -31.25 1 98.62 81 ALA B O 1
ATOM 3464 N N . ILE B 1 82 ? -9.836 -28.016 -29.719 1 98.62 82 ILE B N 1
ATOM 3465 C CA . ILE B 1 82 ? -11.031 -28.812 -29.984 1 98.62 82 ILE B CA 1
ATOM 3466 C C . ILE B 1 82 ? -11.492 -28.578 -31.422 1 98.62 82 ILE B C 1
ATOM 3468 O O . ILE B 1 82 ? -11.742 -29.531 -32.156 1 98.62 82 ILE B O 1
ATOM 3472 N N . LYS B 1 83 ? -11.5 -27.328 -31.766 1 98.44 83 LYS B N 1
ATOM 3473 C CA . LYS B 1 83 ? -11.906 -26.969 -33.125 1 98.44 83 LYS B CA 1
ATOM 3474 C C . LYS B 1 83 ? -10.938 -27.547 -34.156 1 98.44 83 LYS B C 1
ATOM 3476 O O . LYS B 1 83 ? -11.344 -27.953 -35.25 1 98.44 83 LYS B O 1
ATOM 3481 N N . ALA B 1 84 ? -9.703 -27.547 -33.844 1 98.56 84 ALA B N 1
ATOM 3482 C CA . ALA B 1 84 ? -8.664 -28.047 -34.75 1 98.56 84 ALA B CA 1
ATOM 3483 C C . ALA B 1 84 ? -8.578 -29.562 -34.688 1 98.56 84 ALA B C 1
ATOM 3485 O O . ALA B 1 84 ? -7.875 -30.188 -35.469 1 98.56 84 ALA B O 1
ATOM 3486 N N . LYS B 1 85 ? -9.273 -30.203 -33.75 1 98.19 85 LYS B N 1
ATOM 3487 C CA . LYS B 1 85 ? -9.258 -31.641 -33.5 1 98.19 85 LYS B CA 1
ATOM 3488 C C . LYS B 1 85 ? -7.848 -32.125 -33.188 1 98.19 85 LYS B C 1
ATOM 3490 O O . LYS B 1 85 ? -7.379 -33.094 -33.812 1 98.19 85 LYS B O 1
ATOM 3495 N N . LYS B 1 86 ? -7.242 -31.453 -32.281 1 98.12 86 LYS B N 1
ATOM 3496 C CA . LYS B 1 86 ? -5.883 -31.797 -31.891 1 98.12 86 LYS B CA 1
ATOM 3497 C C . LYS B 1 86 ? -5.797 -32.094 -30.391 1 98.12 86 LYS B C 1
ATOM 3499 O O . LYS B 1 86 ? -6.391 -31.359 -29.594 1 98.12 86 LYS B O 1
ATOM 3504 N N . ASP B 1 87 ? -5.117 -33.219 -30.047 1 98.25 87 ASP B N 1
ATOM 3505 C CA . ASP B 1 87 ? -4.785 -33.469 -28.641 1 98.25 87 ASP B CA 1
ATOM 3506 C C . ASP B 1 87 ? -3.855 -32.375 -28.094 1 98.25 87 ASP B C 1
ATOM 3508 O O . ASP B 1 87 ? -3.074 -31.797 -28.844 1 98.25 87 ASP B O 1
ATOM 3512 N N . MET B 1 88 ? -3.992 -32.219 -26.781 1 98.5 88 MET B N 1
ATOM 3513 C CA . MET B 1 88 ? -3.254 -31.078 -26.234 1 98.5 88 MET B CA 1
ATOM 3514 C C . MET B 1 88 ? -2.934 -31.297 -24.766 1 98.5 88 MET B C 1
ATOM 3516 O O . MET B 1 88 ? -3.654 -32 -24.062 1 98.5 88 MET B O 1
ATOM 3520 N N . VAL B 1 89 ? -1.814 -30.734 -24.344 1 98.69 89 VAL B N 1
ATOM 3521 C CA . VAL B 1 89 ? -1.49 -30.5 -22.938 1 98.69 89 VAL B CA 1
ATOM 3522 C C . VAL B 1 89 ? -1.398 -29.016 -22.656 1 98.69 89 VAL B C 1
ATOM 3524 O O . VAL B 1 89 ? -0.831 -28.25 -23.453 1 98.69 89 VAL B O 1
ATOM 3527 N N . ASP B 1 90 ? -2.004 -28.594 -21.562 1 98.44 90 ASP B N 1
ATOM 3528 C CA . ASP B 1 90 ? -2.01 -27.156 -21.266 1 98.44 90 ASP B CA 1
ATOM 3529 C C . ASP B 1 90 ? -1.587 -26.906 -19.828 1 98.44 90 ASP B C 1
ATOM 3531 O O . ASP B 1 90 ? -2 -27.625 -18.906 1 98.44 90 ASP B O 1
ATOM 3535 N N . VAL B 1 91 ? -0.714 -25.891 -19.656 1 96.25 91 VAL B N 1
ATOM 3536 C CA . VAL B 1 91 ? -0.219 -25.578 -18.328 1 96.25 91 VAL B CA 1
ATOM 3537 C C . VAL B 1 91 ? -0.812 -24.266 -17.844 1 96.25 91 VAL B C 1
ATOM 3539 O O . VAL B 1 91 ? -0.703 -23.922 -16.672 1 96.25 91 VAL B O 1
ATOM 3542 N N . SER B 1 92 ? -1.654 -23.625 -18.578 1 91.31 92 SER B N 1
ATOM 3543 C CA . SER B 1 92 ? -2.178 -22.297 -18.25 1 91.31 92 SER B CA 1
ATOM 3544 C C . SER B 1 92 ? -3.205 -22.375 -17.125 1 91.31 92 SER B C 1
ATOM 3546 O O . SER B 1 92 ? -4.051 -23.281 -17.109 1 91.31 92 SER B O 1
ATOM 3548 N N . PHE B 1 93 ? -3.033 -21.438 -16.172 1 90.25 93 PHE B N 1
ATOM 3549 C CA . PHE B 1 93 ? -4.055 -21.344 -15.133 1 90.25 93 PHE B CA 1
ATOM 3550 C C . PHE B 1 93 ? -5.215 -20.469 -15.609 1 90.25 93 PHE B C 1
ATOM 3552 O O . PHE B 1 93 ? -5.219 -19.25 -15.383 1 90.25 93 PHE B O 1
ATOM 3559 N N . MET B 1 94 ? -6.219 -21.094 -16.094 1 89.25 94 MET B N 1
ATOM 3560 C CA . MET B 1 94 ? -7.359 -20.344 -16.609 1 89.25 94 MET B CA 1
ATOM 3561 C C . MET B 1 94 ? -8.43 -20.172 -15.539 1 89.25 94 MET B C 1
ATOM 3563 O O . MET B 1 94 ? -8.672 -21.078 -14.742 1 89.25 94 MET B O 1
ATOM 3567 N N . PRO B 1 95 ? -9.07 -19.016 -15.555 1 85.5 95 PRO B N 1
ATOM 3568 C CA . PRO B 1 95 ? -10.109 -18.781 -14.547 1 85.5 95 PRO B CA 1
ATOM 3569 C C . PRO B 1 95 ? -11.336 -19.672 -14.75 1 85.5 95 PRO B C 1
ATOM 3571 O O . PRO B 1 95 ? -12.023 -20.016 -13.781 1 85.5 95 PRO B O 1
ATOM 3574 N N . GLU B 1 96 ? -11.547 -20.078 -15.969 1 90.88 96 GLU B N 1
ATOM 3575 C CA . GLU B 1 96 ? -12.695 -20.922 -16.281 1 90.88 96 GLU B CA 1
ATOM 3576 C C . GLU B 1 96 ? -12.453 -22.359 -15.852 1 90.88 96 GLU B C 1
ATOM 3578 O O . GLU B 1 96 ? -11.305 -22.797 -15.727 1 90.88 96 GLU B O 1
ATOM 3583 N N . ASP B 1 97 ? -13.547 -23.031 -15.609 1 92.38 97 ASP B N 1
ATOM 3584 C CA . ASP B 1 97 ? -13.469 -24.469 -15.375 1 92.38 97 ASP B CA 1
ATOM 3585 C C . ASP B 1 97 ? -13.234 -25.234 -16.672 1 92.38 97 ASP B C 1
ATOM 3587 O O . ASP B 1 97 ? -14.117 -25.281 -17.531 1 92.38 97 ASP B O 1
ATOM 3591 N N . PRO B 1 98 ? -12.125 -25.844 -16.766 1 96 98 PRO B N 1
ATOM 3592 C CA . PRO B 1 98 ? -11.844 -26.531 -18.031 1 96 98 PRO B CA 1
ATOM 3593 C C . PRO B 1 98 ? -12.789 -27.703 -18.281 1 96 98 PRO B C 1
ATOM 3595 O O . PRO B 1 98 ? -12.977 -28.094 -19.438 1 96 98 PRO B O 1
ATOM 3598 N N . LEU B 1 99 ? -13.391 -28.234 -17.297 1 96.06 99 LEU B N 1
ATOM 3599 C CA . LEU B 1 99 ? -14.281 -29.391 -17.422 1 96.06 99 LEU B CA 1
ATOM 3600 C C . LEU B 1 99 ? -15.523 -29.016 -18.219 1 96.06 99 LEU B C 1
ATOM 3602 O O . LEU B 1 99 ? -16.234 -29.891 -18.719 1 96.06 99 LEU B O 1
ATOM 3606 N N . ARG B 1 100 ? -15.734 -27.781 -18.359 1 96.69 100 ARG B N 1
ATOM 3607 C CA . ARG B 1 100 ? -16.859 -27.297 -19.141 1 96.69 100 ARG B CA 1
ATOM 3608 C C . ARG B 1 100 ? -16.703 -27.672 -20.609 1 96.69 100 ARG B C 1
ATOM 3610 O O . ARG B 1 100 ? -17.672 -27.688 -21.375 1 96.69 100 ARG B O 1
ATOM 3617 N N . LEU B 1 101 ? -15.516 -27.984 -21.016 1 97.81 101 LEU B N 1
ATOM 3618 C CA . LEU B 1 101 ? -15.25 -28.312 -22.406 1 97.81 101 LEU B CA 1
ATOM 3619 C C . LEU B 1 101 ? -15.141 -29.812 -22.609 1 97.81 101 LEU B C 1
ATOM 3621 O O . LEU B 1 101 ? -14.773 -30.281 -23.703 1 97.81 101 LEU B O 1
ATOM 3625 N N . ASP B 1 102 ? -15.461 -30.594 -21.578 1 98.06 102 ASP B N 1
ATOM 3626 C CA . ASP B 1 102 ? -15.273 -32.031 -21.625 1 98.06 102 ASP B CA 1
ATOM 3627 C C . ASP B 1 102 ? -16.109 -32.656 -22.734 1 98.06 102 ASP B C 1
ATOM 3629 O O . ASP B 1 102 ? -15.609 -33.438 -23.531 1 98.06 102 ASP B O 1
ATOM 3633 N N . GLU B 1 103 ? -17.391 -32.344 -22.797 1 98.25 103 GLU B N 1
ATOM 3634 C CA . GLU B 1 103 ? -18.281 -32.906 -23.797 1 98.25 103 GLU B CA 1
ATOM 3635 C C . GLU B 1 103 ? -17.875 -32.5 -25.219 1 98.25 103 GLU B C 1
ATOM 3637 O O . GLU B 1 103 ? -17.969 -33.312 -26.141 1 98.25 103 GLU B O 1
ATOM 3642 N N . ASP B 1 104 ? -17.484 -31.281 -25.328 1 98.44 104 ASP B N 1
ATOM 3643 C CA . ASP B 1 104 ? -17.031 -30.812 -26.641 1 98.44 104 ASP B CA 1
ATOM 3644 C C . ASP B 1 104 ? -15.812 -31.594 -27.109 1 98.44 104 ASP B C 1
ATOM 3646 O O . ASP B 1 104 ? -15.711 -31.938 -28.281 1 98.44 104 ASP B O 1
ATOM 3650 N N . ALA B 1 105 ? -14.906 -31.828 -26.219 1 98.62 105 ALA B N 1
ATOM 3651 C CA . ALA B 1 105 ? -13.719 -32.594 -26.547 1 98.62 105 ALA B CA 1
ATOM 3652 C C . ALA B 1 105 ? -14.086 -34.031 -26.922 1 98.62 105 ALA B C 1
ATOM 3654 O O . ALA B 1 105 ? -13.562 -34.594 -27.906 1 98.62 105 ALA B O 1
ATOM 3655 N N . LYS B 1 106 ? -14.992 -34.625 -26.188 1 98.44 106 LYS B N 1
ATOM 3656 C CA . LYS B 1 106 ? -15.445 -36 -26.453 1 98.44 106 LYS B CA 1
ATOM 3657 C C . LYS B 1 106 ? -16.109 -36.094 -27.812 1 98.44 106 LYS B C 1
ATOM 3659 O O . LYS B 1 106 ? -15.859 -37.062 -28.562 1 98.44 106 LYS B O 1
ATOM 3664 N N . LYS B 1 107 ? -16.859 -35.156 -28.125 1 98.25 107 LYS B N 1
ATOM 3665 C CA . LYS B 1 107 ? -17.609 -35.156 -29.359 1 98.25 107 LYS B CA 1
ATOM 3666 C C . LYS B 1 107 ? -16.672 -35.219 -30.578 1 98.25 107 LYS B C 1
ATOM 3668 O O . LYS B 1 107 ? -17.016 -35.844 -31.594 1 98.25 107 LYS B O 1
ATOM 3673 N N . VAL B 1 108 ? -15.57 -34.594 -30.438 1 97.88 108 VAL B N 1
ATOM 3674 C CA . VAL B 1 108 ? -14.695 -34.531 -31.609 1 97.88 108 VAL B CA 1
ATOM 3675 C C . VAL B 1 108 ? -13.555 -35.531 -31.453 1 97.88 108 VAL B C 1
ATOM 3677 O O . VAL B 1 108 ? -12.672 -35.594 -32.312 1 97.88 108 VAL B O 1
ATOM 3680 N N . GLY B 1 109 ? -13.453 -36.219 -30.344 1 97.56 109 GLY B N 1
ATOM 3681 C CA . GLY B 1 109 ? -12.516 -37.312 -30.172 1 97.56 109 GLY B CA 1
ATOM 3682 C C . GLY B 1 109 ? -11.125 -36.875 -29.781 1 97.56 109 GLY B C 1
ATOM 3683 O O . GLY B 1 109 ? -10.133 -37.469 -30.188 1 97.56 109 GLY B O 1
ATOM 3684 N N . VAL B 1 110 ? -11.031 -35.781 -29.078 1 97.69 110 VAL B N 1
ATOM 3685 C CA . VAL B 1 110 ? -9.703 -35.312 -28.719 1 97.69 110 VAL B CA 1
ATOM 3686 C C . VAL B 1 110 ? -9.516 -35.406 -27.203 1 97.69 110 VAL B C 1
ATOM 3688 O O . VAL B 1 110 ? -10.492 -35.344 -26.453 1 97.69 110 VAL B O 1
ATOM 3691 N N . SER B 1 111 ? -8.273 -35.625 -26.766 1 98.31 111 SER B N 1
ATOM 3692 C CA . SER B 1 111 ? -7.883 -35.656 -25.359 1 98.31 111 SER B CA 1
ATOM 3693 C C . SER B 1 111 ? -7.051 -34.469 -24.969 1 98.31 111 SER B C 1
ATOM 3695 O O . SER B 1 111 ? -6.035 -34.156 -25.609 1 98.31 111 SER B O 1
ATOM 3697 N N . ILE B 1 112 ? -7.496 -33.781 -23.938 1 98.62 112 ILE B N 1
ATOM 3698 C CA . ILE B 1 112 ? -6.785 -32.594 -23.5 1 98.62 112 ILE B CA 1
ATOM 3699 C C . ILE B 1 112 ? -6.457 -32.688 -22.016 1 98.62 112 ILE B C 1
ATOM 3701 O O . ILE B 1 112 ? -7.359 -32.719 -21.172 1 98.62 112 ILE B O 1
ATOM 3705 N N . ALA B 1 113 ? -5.168 -32.781 -21.719 1 98.56 113 ALA B N 1
ATOM 3706 C CA . ALA B 1 113 ? -4.723 -32.688 -20.328 1 98.56 113 ALA B CA 1
ATOM 3707 C C . ALA B 1 113 ? -4.555 -31.25 -19.891 1 98.56 113 ALA B C 1
ATOM 3709 O O . ALA B 1 113 ? -3.818 -30.484 -20.516 1 98.56 113 ALA B O 1
ATOM 3710 N N . VAL B 1 114 ? -5.215 -30.922 -18.812 1 98.06 114 VAL B N 1
ATOM 3711 C CA . VAL B 1 114 ? -5.184 -29.531 -18.359 1 98.06 114 VAL B CA 1
ATOM 3712 C C . VAL B 1 114 ? -4.371 -29.438 -17.062 1 98.06 114 VAL B C 1
ATOM 3714 O O . VAL B 1 114 ? -4.027 -30.453 -16.469 1 98.06 114 VAL B O 1
ATOM 3717 N N . ASP B 1 115 ? -4.012 -28.266 -16.703 1 97.31 115 ASP B N 1
ATOM 3718 C CA . ASP B 1 115 ? -3.332 -28 -15.438 1 97.31 115 ASP B CA 1
ATOM 3719 C C . ASP B 1 115 ? -2.102 -28.891 -15.273 1 97.31 115 ASP B C 1
ATOM 3721 O O . ASP B 1 115 ? -1.908 -29.5 -14.219 1 97.31 115 ASP B O 1
ATOM 3725 N N . ALA B 1 116 ? -1.369 -28.938 -16.375 1 97.69 116 ALA B N 1
ATOM 3726 C CA . ALA B 1 116 ? -0.224 -29.844 -16.391 1 97.69 116 ALA B CA 1
ATOM 3727 C C . ALA B 1 116 ? 1.059 -29.109 -16 1 97.69 116 ALA B C 1
ATOM 3729 O O . ALA B 1 116 ? 2.059 -29.188 -16.719 1 97.69 116 ALA B O 1
ATOM 3730 N N . GLY B 1 117 ? 1.056 -28.484 -14.844 1 97.31 117 GLY B N 1
ATOM 3731 C CA . GLY B 1 117 ? 2.213 -27.734 -14.391 1 97.31 117 GLY B CA 1
ATOM 3732 C C . GLY B 1 117 ? 2.66 -28.109 -12.984 1 97.31 117 GLY B C 1
ATOM 3733 O O . GLY B 1 117 ? 2.691 -29.297 -12.641 1 97.31 117 GLY B O 1
ATOM 3734 N N . PHE B 1 118 ? 3.172 -27.047 -12.273 1 97.12 118 PHE B N 1
ATOM 3735 C CA . PHE B 1 118 ? 3.662 -27.188 -10.906 1 97.12 118 PHE B CA 1
ATOM 3736 C C . PHE B 1 118 ? 2.502 -27.281 -9.922 1 97.12 118 PHE B C 1
ATOM 3738 O O . PHE B 1 118 ? 2.215 -28.359 -9.391 1 97.12 118 PHE B O 1
ATOM 3745 N N . ALA B 1 119 ? 1.826 -26.25 -9.805 1 97 119 ALA B N 1
ATOM 3746 C CA . ALA B 1 119 ? 0.605 -26.125 -9.016 1 97 119 ALA B CA 1
ATOM 3747 C C . ALA B 1 119 ? -0.351 -25.109 -9.625 1 97 119 ALA B C 1
ATOM 3749 O O . ALA B 1 119 ? -0.154 -23.906 -9.477 1 97 119 ALA B O 1
ATOM 3750 N N . PRO B 1 120 ? -1.444 -25.547 -10.281 1 96.88 120 PRO B N 1
ATOM 3751 C CA . PRO B 1 120 ? -1.871 -26.953 -10.352 1 96.88 120 PRO B CA 1
ATOM 3752 C C . PRO B 1 120 ? -0.987 -27.797 -11.273 1 96.88 120 PRO B C 1
ATOM 3754 O O . PRO B 1 120 ? -0.285 -27.25 -12.133 1 96.88 120 PRO B O 1
ATOM 3757 N N . GLY B 1 121 ? -1.016 -29.047 -11.141 1 98.25 121 GLY B N 1
ATOM 3758 C CA . GLY B 1 121 ? -0.248 -30 -11.914 1 98.25 121 GLY B CA 1
ATOM 3759 C C . GLY B 1 121 ? 0.284 -31.156 -11.086 1 98.25 121 GLY B C 1
ATOM 3760 O O . GLY B 1 121 ? -0.453 -32.094 -10.766 1 98.25 121 GLY B O 1
ATOM 3761 N N . LEU B 1 122 ? 1.584 -30.984 -10.75 1 98.81 122 LEU B N 1
ATOM 3762 C CA . LEU B 1 122 ? 2.168 -32 -9.883 1 98.81 122 LEU B CA 1
ATOM 3763 C C . LEU B 1 122 ? 1.413 -32.062 -8.555 1 98.81 122 LEU B C 1
ATOM 3765 O O . LEU B 1 122 ? 1.233 -33.156 -8 1 98.81 122 LEU B O 1
ATOM 3769 N N . SER B 1 123 ? 0.986 -30.938 -8.047 1 98.81 123 SER B N 1
ATOM 3770 C CA . SER B 1 123 ? 0.193 -30.891 -6.82 1 98.81 123 SER B CA 1
ATOM 3771 C C . SER B 1 123 ? -1.048 -31.781 -6.934 1 98.81 123 SER B C 1
ATOM 3773 O O . SER B 1 123 ? -1.353 -32.531 -6.02 1 98.81 123 SER B O 1
ATOM 3775 N N . ASN B 1 124 ? -1.727 -31.688 -8.055 1 98.69 124 ASN B N 1
ATOM 3776 C CA . ASN B 1 124 ? -2.924 -32.469 -8.312 1 98.69 124 ASN B CA 1
ATOM 3777 C C . ASN B 1 124 ? -2.598 -33.969 -8.43 1 98.69 124 ASN B C 1
ATOM 3779 O O . ASN B 1 124 ? -3.34 -34.812 -7.918 1 98.69 124 ASN B O 1
ATOM 3783 N N . ILE B 1 125 ? -1.541 -34.219 -9.133 1 98.81 125 ILE B N 1
ATOM 3784 C CA . ILE B 1 125 ? -1.117 -35.625 -9.328 1 98.81 125 ILE B CA 1
ATOM 3785 C C . ILE B 1 125 ? -0.845 -36.281 -7.98 1 98.81 125 ILE B C 1
ATOM 3787 O O . ILE B 1 125 ? -1.323 -37.375 -7.715 1 98.81 125 ILE B O 1
ATOM 3791 N N . LEU B 1 126 ? -0.115 -35.594 -7.113 1 98.88 126 LEU B N 1
ATOM 3792 C CA . LEU B 1 126 ? 0.226 -36.094 -5.797 1 98.88 126 LEU B CA 1
ATOM 3793 C C . LEU B 1 126 ? -1.023 -36.281 -4.941 1 98.88 126 LEU B C 1
ATOM 3795 O O . LEU B 1 126 ? -1.174 -37.312 -4.262 1 98.88 126 LEU B O 1
ATOM 3799 N N . MET B 1 127 ? -1.922 -35.344 -4.973 1 98.88 127 MET B N 1
ATOM 3800 C CA . MET B 1 127 ? -3.168 -35.438 -4.219 1 98.88 127 MET B CA 1
ATOM 3801 C C . MET B 1 127 ? -4.016 -36.594 -4.73 1 98.88 127 MET B C 1
ATOM 3803 O O . MET B 1 127 ? -4.652 -37.312 -3.947 1 98.88 127 MET B O 1
ATOM 3807 N N . GLY B 1 128 ? -4.07 -36.781 -6.074 1 98.69 128 GLY B N 1
ATOM 3808 C CA . GLY B 1 128 ? -4.746 -37.938 -6.652 1 98.69 128 GLY B CA 1
ATOM 3809 C C . GLY B 1 128 ? -4.203 -39.25 -6.152 1 98.69 128 GLY B C 1
ATOM 3810 O O . GLY B 1 128 ? -4.969 -40.156 -5.855 1 98.69 128 GLY B O 1
ATOM 3811 N N . ARG B 1 129 ? -2.873 -39.312 -6.078 1 98.62 129 ARG B N 1
ATOM 3812 C CA . ARG B 1 129 ? -2.246 -40.531 -5.566 1 98.62 129 ARG B CA 1
ATOM 3813 C C . ARG B 1 129 ? -2.658 -40.812 -4.121 1 98.62 129 ARG B C 1
ATOM 3815 O O . ARG B 1 129 ? -3 -41.938 -3.764 1 98.62 129 ARG B O 1
ATOM 3822 N N . ILE B 1 130 ? -2.633 -39.781 -3.299 1 98.69 130 ILE B N 1
ATOM 3823 C CA . ILE B 1 130 ? -3.006 -39.875 -1.892 1 98.69 130 ILE B CA 1
ATOM 3824 C C . ILE B 1 130 ? -4.449 -40.375 -1.772 1 98.69 130 ILE B C 1
ATOM 3826 O O . ILE B 1 130 ? -4.734 -41.312 -1.029 1 98.69 130 ILE B O 1
ATOM 3830 N N . ALA B 1 131 ? -5.332 -39.812 -2.529 1 98.31 131 ALA B N 1
ATOM 3831 C CA . ALA B 1 131 ? -6.75 -40.156 -2.471 1 98.31 131 ALA B CA 1
ATOM 3832 C C . ALA B 1 131 ? -6.988 -41.562 -2.938 1 98.31 131 ALA B C 1
ATOM 3834 O O . ALA B 1 131 ? -7.875 -42.25 -2.428 1 98.31 131 ALA B O 1
ATOM 3835 N N . SER B 1 132 ? -6.23 -41.969 -3.928 1 97.88 132 SER B N 1
ATOM 3836 C CA . SER B 1 132 ? -6.379 -43.344 -4.434 1 97.88 132 SER B CA 1
ATOM 3837 C C . SER B 1 132 ? -6 -44.375 -3.375 1 97.88 132 SER B C 1
ATOM 3839 O O . SER B 1 132 ? -6.52 -45.5 -3.373 1 97.88 132 SER B O 1
ATOM 3841 N N . GLN B 1 133 ? -5.152 -44.031 -2.494 1 97.31 133 GLN B N 1
ATOM 3842 C CA . GLN B 1 133 ? -4.66 -44.938 -1.474 1 97.31 133 GLN B CA 1
ATOM 3843 C C . GLN B 1 133 ? -5.504 -44.875 -0.204 1 97.31 133 GLN B C 1
ATOM 3845 O O . GLN B 1 133 ? -5.77 -45.875 0.44 1 97.31 133 GLN B O 1
ATOM 3850 N N . LEU B 1 134 ? -5.969 -43.656 0.116 1 97.56 134 LEU B N 1
ATOM 3851 C CA . LEU B 1 134 ? -6.594 -43.469 1.416 1 97.56 134 LEU B CA 1
ATOM 3852 C C . LEU B 1 134 ? -8.109 -43.375 1.282 1 97.56 134 LEU B C 1
ATOM 3854 O O . LEU B 1 134 ? -8.836 -43.469 2.275 1 97.56 134 LEU B O 1
ATOM 3858 N N . GLY B 1 135 ? -8.562 -43.219 0.068 1 96.94 135 GLY B N 1
ATOM 3859 C CA . GLY B 1 135 ? -9.984 -42.969 -0.124 1 96.94 135 GLY B CA 1
ATOM 3860 C C . GLY B 1 135 ? -10.406 -41.562 0.224 1 96.94 135 GLY B C 1
ATOM 3861 O O . GLY B 1 135 ? -9.766 -40.594 -0.194 1 96.94 135 GLY B O 1
ATOM 3862 N N . LYS B 1 136 ? -11.594 -41.5 0.876 1 97.94 136 LYS B N 1
ATOM 3863 C CA . LYS B 1 136 ? -12.07 -40.188 1.306 1 97.94 136 LYS B CA 1
ATOM 3864 C C . LYS B 1 136 ? -11.141 -39.594 2.348 1 97.94 136 LYS B C 1
ATOM 3866 O O . LYS B 1 136 ? -10.734 -40.25 3.297 1 97.94 136 LYS B O 1
ATOM 3871 N N . LEU B 1 137 ? -10.898 -38.281 2.199 1 98.69 137 LEU B N 1
ATOM 3872 C CA . LEU B 1 137 ? -9.945 -37.625 3.086 1 98.69 137 LEU B CA 1
ATOM 3873 C C . LEU B 1 137 ? -10.672 -36.812 4.148 1 98.69 137 LEU B C 1
ATOM 3875 O O . LEU B 1 137 ? -11.656 -36.125 3.85 1 98.69 137 LEU B O 1
ATOM 3879 N N . ASP B 1 138 ? -10.133 -36.938 5.402 1 98.69 138 ASP B N 1
ATOM 3880 C CA . ASP B 1 138 ? -10.539 -35.969 6.406 1 98.69 138 ASP B CA 1
ATOM 3881 C C . ASP B 1 138 ? -9.961 -34.594 6.105 1 98.69 138 ASP B C 1
ATOM 3883 O O . ASP B 1 138 ? -10.633 -33.562 6.277 1 98.69 138 ASP B O 1
ATOM 3887 N N . LYS B 1 139 ? -8.75 -34.656 5.727 1 98.69 139 LYS B N 1
ATOM 3888 C CA . LYS B 1 139 ? -8.039 -33.438 5.445 1 98.69 139 LYS B CA 1
ATOM 3889 C C . LYS B 1 139 ? -7.012 -33.625 4.328 1 98.69 139 LYS B C 1
ATOM 3891 O O . LYS B 1 139 ? -6.25 -34.594 4.34 1 98.69 139 LYS B O 1
ATOM 3896 N N . GLY B 1 140 ? -7.016 -32.781 3.297 1 98.81 140 GLY B N 1
ATOM 3897 C CA . GLY B 1 140 ? -6.016 -32.656 2.25 1 98.81 140 GLY B CA 1
ATOM 3898 C C . GLY B 1 140 ? -5.465 -31.266 2.119 1 98.81 140 GLY B C 1
ATOM 3899 O O . GLY B 1 140 ? -6.227 -30.297 2.027 1 98.81 140 GLY B O 1
ATOM 3900 N N . VAL B 1 141 ? -4.125 -31.125 2.16 1 98.81 141 VAL B N 1
ATOM 3901 C CA . VAL B 1 141 ? -3.51 -29.812 2.135 1 98.81 141 VAL B CA 1
ATOM 3902 C C . VAL B 1 141 ? -2.365 -29.781 1.124 1 98.81 141 VAL B C 1
ATOM 3904 O O . VAL B 1 141 ? -1.581 -30.734 1.046 1 98.81 141 VAL B O 1
ATOM 3907 N N . ILE B 1 142 ? -2.365 -28.75 0.313 1 98.88 142 ILE B N 1
ATOM 3908 C CA . ILE B 1 142 ? -1.253 -28.453 -0.583 1 98.88 142 ILE B CA 1
ATOM 3909 C C . ILE B 1 142 ? -0.577 -27.156 -0.155 1 98.88 142 ILE B C 1
ATOM 3911 O O . ILE B 1 142 ? -1.232 -26.125 -0.03 1 98.88 142 ILE B O 1
ATOM 3915 N N . ASN B 1 143 ? 0.662 -27.203 0.18 1 98.75 143 ASN B N 1
ATOM 3916 C CA . ASN B 1 143 ? 1.513 -26.031 0.383 1 98.75 143 ASN B CA 1
ATOM 3917 C C . ASN B 1 143 ? 2.516 -25.859 -0.755 1 98.75 143 ASN B C 1
ATOM 3919 O O . ASN B 1 143 ? 3.311 -26.766 -1.025 1 98.75 143 ASN B O 1
ATOM 3923 N N . VAL B 1 144 ? 2.471 -24.75 -1.389 1 98.44 144 VAL B N 1
ATOM 3924 C CA . VAL B 1 144 ? 3.318 -24.594 -2.566 1 98.44 144 VAL B CA 1
ATOM 3925 C C . VAL B 1 144 ? 3.916 -23.188 -2.594 1 98.44 144 VAL B C 1
ATOM 3927 O O . VAL B 1 144 ? 3.289 -22.234 -2.135 1 98.44 144 VAL B O 1
ATOM 3930 N N . GLY B 1 145 ? 5.172 -23.094 -3.115 1 97.62 145 GLY B N 1
ATOM 3931 C CA . GLY B 1 145 ? 5.797 -21.781 -3.238 1 97.62 145 GLY B CA 1
ATOM 3932 C C . GLY B 1 145 ? 6.941 -21.766 -4.234 1 97.62 145 GLY B C 1
ATOM 3933 O O . GLY B 1 145 ? 7.695 -22.734 -4.348 1 97.62 145 GLY B O 1
ATOM 3934 N N . GLY B 1 146 ? 7.008 -20.812 -5.059 1 96.88 146 GLY B N 1
ATOM 3935 C CA . GLY B 1 146 ? 8.172 -20.359 -5.809 1 96.88 146 GLY B CA 1
ATOM 3936 C C . GLY B 1 146 ? 8.75 -19.062 -5.285 1 96.88 146 GLY B C 1
ATOM 3937 O O . GLY B 1 146 ? 8.109 -18.016 -5.359 1 96.88 146 GLY B O 1
ATOM 3938 N N . LEU B 1 147 ? 9.961 -19.125 -4.754 1 97.56 147 LEU B N 1
ATOM 3939 C CA . LEU B 1 147 ? 10.469 -18 -3.979 1 97.56 147 LEU B CA 1
ATOM 3940 C C . LEU B 1 147 ? 11.914 -17.688 -4.355 1 97.56 147 LEU B C 1
ATOM 3942 O O . LEU B 1 147 ? 12.648 -18.578 -4.809 1 97.56 147 LEU B O 1
ATOM 3946 N N . PRO B 1 148 ? 12.312 -16.422 -4.176 1 97.5 148 PRO B N 1
ATOM 3947 C CA . PRO B 1 148 ? 13.742 -16.109 -4.309 1 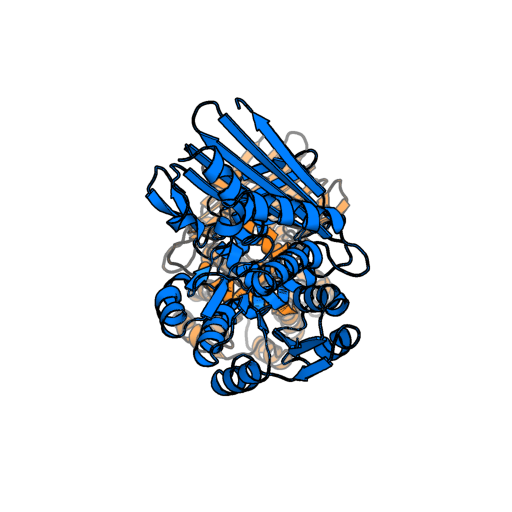97.5 148 PRO B CA 1
ATOM 3948 C C . PRO B 1 148 ? 14.57 -16.688 -3.162 1 97.5 148 PRO B C 1
ATOM 3950 O O . PRO B 1 148 ? 14.125 -16.672 -2.01 1 97.5 148 PRO B O 1
ATOM 3953 N N . LYS B 1 149 ? 15.711 -17.172 -3.496 1 97.06 149 LYS B N 1
ATOM 3954 C CA . LYS B 1 149 ? 16.625 -17.656 -2.473 1 97.06 149 LYS B CA 1
ATOM 3955 C C . LYS B 1 149 ? 17.109 -16.516 -1.577 1 97.06 149 LYS B C 1
ATOM 3957 O O . LYS B 1 149 ? 17.359 -16.719 -0.386 1 97.06 149 LYS B O 1
ATOM 3962 N N . ASN B 1 150 ? 17.266 -15.398 -2.26 1 96.44 150 ASN B N 1
ATOM 3963 C CA . ASN B 1 150 ? 17.719 -14.203 -1.558 1 96.44 150 ASN B CA 1
ATOM 3964 C C . ASN B 1 150 ? 16.688 -13.086 -1.633 1 96.44 150 ASN B C 1
ATOM 3966 O O . ASN B 1 150 ? 16.828 -12.141 -2.416 1 96.44 150 ASN B O 1
ATOM 3970 N N . PRO B 1 151 ? 15.688 -13.188 -0.698 1 96.88 151 PRO B N 1
ATOM 3971 C CA . PRO B 1 151 ? 14.656 -12.148 -0.727 1 96.88 151 PRO B CA 1
ATOM 3972 C C . PRO B 1 151 ? 15.195 -10.773 -0.327 1 96.88 151 PRO B C 1
ATOM 3974 O O . PRO B 1 151 ? 16.078 -10.68 0.531 1 96.88 151 PRO B O 1
ATOM 3977 N N . LYS B 1 152 ? 14.664 -9.758 -0.957 1 96.81 152 LYS B N 1
ATOM 3978 C CA . LYS B 1 152 ? 15.07 -8.391 -0.656 1 96.81 152 LYS B CA 1
ATOM 3979 C C . LYS B 1 152 ? 13.875 -7.527 -0.271 1 96.81 152 LYS B C 1
ATOM 3981 O O . LYS B 1 152 ? 12.797 -7.664 -0.848 1 96.81 152 LYS B O 1
ATOM 3986 N N . PRO B 1 153 ? 14.133 -6.656 0.697 1 95.62 153 PRO B N 1
ATOM 3987 C CA . PRO B 1 153 ? 13.086 -5.668 0.971 1 95.62 153 PRO B CA 1
ATOM 3988 C C . PRO B 1 153 ? 12.836 -4.734 -0.208 1 95.62 153 PRO B C 1
ATOM 3990 O O . PRO B 1 153 ? 13.695 -4.586 -1.079 1 95.62 153 PRO B O 1
ATOM 3993 N N . PRO B 1 154 ? 11.68 -4.172 -0.296 1 96.69 154 PRO B N 1
ATOM 3994 C CA . PRO B 1 154 ? 10.633 -4.18 0.727 1 96.69 154 PRO B CA 1
ATOM 3995 C C . PRO B 1 154 ? 9.617 -5.301 0.523 1 96.69 154 PRO B C 1
ATOM 3997 O O . PRO B 1 154 ? 8.82 -5.59 1.421 1 96.69 154 PRO B O 1
ATOM 4000 N N . LEU B 1 155 ? 9.578 -6.016 -0.579 1 97.69 155 LEU B N 1
ATOM 4001 C CA . LEU B 1 155 ? 8.492 -6.945 -0.862 1 97.69 155 LEU B CA 1
ATOM 4002 C C . LEU B 1 155 ? 8.945 -8.391 -0.651 1 97.69 155 LEU B C 1
ATOM 4004 O O . LEU B 1 155 ? 8.117 -9.297 -0.58 1 97.69 155 LEU B O 1
ATOM 4008 N N . TYR B 1 156 ? 10.188 -8.625 -0.604 1 97.25 156 TYR B N 1
ATOM 4009 C CA . TYR B 1 156 ? 10.766 -9.922 -0.291 1 97.25 156 TYR B CA 1
ATOM 4010 C C . TYR B 1 156 ? 10.281 -10.984 -1.275 1 97.25 156 TYR B C 1
ATOM 4012 O O . TYR B 1 156 ? 10.125 -12.148 -0.912 1 97.25 156 TYR B O 1
ATOM 4020 N N . TYR B 1 157 ? 9.922 -10.57 -2.475 1 97.12 157 TYR B N 1
ATOM 4021 C CA . TYR B 1 157 ? 9.477 -11.484 -3.52 1 97.12 157 TYR B CA 1
ATOM 4022 C C . TYR B 1 157 ? 10.031 -11.078 -4.879 1 97.12 157 TYR B C 1
ATOM 4024 O O . TYR B 1 157 ? 10.156 -9.883 -5.172 1 97.12 157 TYR B O 1
ATOM 4032 N N . LYS B 1 158 ? 10.352 -12.078 -5.566 1 95.56 158 LYS B N 1
ATOM 4033 C CA . LYS B 1 158 ? 10.781 -11.906 -6.949 1 95.56 158 LYS B CA 1
ATOM 4034 C C . LYS B 1 158 ? 9.82 -12.594 -7.914 1 95.56 158 LYS B C 1
ATOM 4036 O O . LYS B 1 158 ? 9.445 -13.75 -7.711 1 95.56 158 LYS B O 1
ATOM 4041 N N . VAL B 1 159 ? 9.484 -11.875 -8.93 1 90.94 159 VAL B N 1
ATOM 4042 C CA . VAL B 1 159 ? 8.531 -12.43 -9.891 1 90.94 159 VAL B CA 1
ATOM 4043 C C . VAL B 1 159 ? 9.188 -13.562 -10.672 1 90.94 159 VAL B C 1
ATOM 4045 O O . VAL B 1 159 ? 10.219 -13.367 -11.32 1 90.94 159 VAL B O 1
ATOM 4048 N N . VAL B 1 160 ? 8.562 -14.625 -10.562 1 83.69 160 VAL B N 1
ATOM 4049 C CA . VAL B 1 160 ? 9.148 -15.797 -11.219 1 83.69 160 VAL B CA 1
ATOM 4050 C C . VAL B 1 160 ? 8.188 -16.328 -12.273 1 83.69 160 VAL B C 1
ATOM 4052 O O . VAL B 1 160 ? 8.469 -17.328 -12.93 1 83.69 160 VAL B O 1
ATOM 4055 N N . PHE B 1 161 ? 7.094 -15.75 -12.414 1 81.19 161 PHE B N 1
ATOM 4056 C CA . PHE B 1 161 ? 6.102 -16.047 -13.438 1 81.19 161 PHE B CA 1
ATOM 4057 C C . PHE B 1 161 ? 5.332 -14.789 -13.828 1 81.19 161 PHE B C 1
ATOM 4059 O O . PHE B 1 161 ? 5.828 -13.672 -13.656 1 81.19 161 PHE B O 1
ATOM 4066 N N . SER B 1 162 ? 4.133 -15.039 -14.453 1 80.38 162 SER B N 1
ATOM 4067 C CA . SER B 1 162 ? 3.369 -13.883 -14.898 1 80.38 162 SER B CA 1
ATOM 4068 C C . SER B 1 162 ? 3.029 -12.961 -13.727 1 80.38 162 SER B C 1
ATOM 4070 O O . SER B 1 162 ? 2.352 -13.375 -12.781 1 80.38 162 SER B O 1
ATOM 4072 N N . PRO B 1 163 ? 3.404 -11.648 -13.875 1 87.75 163 PRO B N 1
ATOM 4073 C CA . PRO B 1 163 ? 3.121 -10.719 -12.781 1 87.75 163 PRO B CA 1
ATOM 4074 C C . PRO B 1 163 ? 1.625 -10.516 -12.555 1 87.75 163 PRO B C 1
ATOM 4076 O O . PRO B 1 163 ? 1.189 -10.336 -11.414 1 87.75 163 PRO B O 1
ATOM 4079 N N . TYR B 1 164 ? 0.901 -10.562 -13.578 1 86.44 164 TYR B N 1
ATOM 4080 C CA . TYR B 1 164 ? -0.536 -10.359 -13.438 1 86.44 164 TYR B CA 1
ATOM 4081 C C . TYR B 1 164 ? -1.202 -11.578 -12.82 1 86.44 164 TYR B C 1
ATOM 4083 O O . TYR B 1 164 ? -2.123 -11.453 -12.008 1 86.44 164 TYR B O 1
ATOM 4091 N N . ASP B 1 165 ? -0.714 -12.703 -13.164 1 88.19 165 ASP B N 1
ATOM 4092 C CA . ASP B 1 165 ? -1.214 -13.922 -12.523 1 88.19 165 ASP B CA 1
ATOM 4093 C C . ASP B 1 165 ? -0.865 -13.938 -11.039 1 88.19 165 ASP B C 1
ATOM 4095 O O . ASP B 1 165 ? -1.639 -14.445 -10.219 1 88.19 165 ASP B O 1
ATOM 4099 N N . LEU B 1 166 ? 0.261 -13.352 -10.797 1 92.06 166 LEU B N 1
ATOM 4100 C CA . LEU B 1 166 ? 0.699 -13.242 -9.414 1 92.06 166 LEU B CA 1
ATOM 4101 C C . LEU B 1 166 ? -0.3 -12.43 -8.594 1 92.06 166 LEU B C 1
ATOM 4103 O O . LEU B 1 166 ? -0.734 -12.875 -7.523 1 92.06 166 LEU B O 1
ATOM 4107 N N . ILE B 1 167 ? -0.663 -11.305 -9.133 1 94.88 167 ILE B N 1
ATOM 4108 C CA . ILE B 1 167 ? -1.592 -10.438 -8.414 1 94.88 167 ILE B CA 1
ATOM 4109 C C . ILE B 1 167 ? -2.965 -11.102 -8.344 1 94.88 167 ILE B C 1
ATOM 4111 O O . ILE B 1 167 ? -3.662 -10.984 -7.332 1 94.88 167 ILE B O 1
ATOM 4115 N N . GLU B 1 168 ? -3.334 -11.828 -9.359 1 92.19 168 GLU B N 1
ATOM 4116 C CA . GLU B 1 168 ? -4.613 -12.531 -9.375 1 92.19 168 GLU B CA 1
ATOM 4117 C C . GLU B 1 168 ? -4.684 -13.578 -8.266 1 92.19 168 GLU B C 1
ATOM 4119 O O . GLU B 1 168 ? -5.754 -13.82 -7.699 1 92.19 168 GLU B O 1
ATOM 4124 N N . GLU B 1 169 ? -3.605 -14.148 -8 1 93.69 169 GLU B N 1
ATOM 4125 C CA . GLU B 1 169 ? -3.566 -15.133 -6.926 1 93.69 169 GLU B CA 1
ATOM 4126 C C . GLU B 1 169 ? -3.98 -14.516 -5.59 1 93.69 169 GLU B C 1
ATOM 4128 O O . GLU B 1 169 ? -4.59 -15.188 -4.754 1 93.69 169 GLU B O 1
ATOM 4133 N N . TYR B 1 170 ? -3.629 -13.242 -5.426 1 97 170 TYR B N 1
ATOM 4134 C CA . TYR B 1 170 ? -3.912 -12.555 -4.172 1 97 170 TYR B CA 1
ATOM 4135 C C . TYR B 1 170 ? -5.352 -12.062 -4.129 1 97 170 TYR B C 1
ATOM 4137 O O . TYR B 1 170 ? -5.875 -11.742 -3.061 1 97 170 TYR B O 1
ATOM 4145 N N . THR B 1 171 ? -5.98 -11.93 -5.297 1 95.81 171 THR B N 1
ATOM 4146 C CA . THR B 1 171 ? -7.234 -11.188 -5.336 1 95.81 171 THR B CA 1
ATOM 4147 C C . THR B 1 171 ? -8.398 -12.109 -5.684 1 95.81 171 THR B C 1
ATOM 4149 O O . THR B 1 171 ? -9.531 -11.875 -5.262 1 95.81 171 THR B O 1
ATOM 4152 N N . ARG B 1 172 ? -8.164 -13.172 -6.41 1 93.38 172 ARG B N 1
ATOM 4153 C CA . ARG B 1 172 ? -9.219 -14.094 -6.805 1 93.38 172 ARG B CA 1
ATOM 4154 C C . ARG B 1 172 ? -9.734 -14.883 -5.605 1 93.38 172 ARG B C 1
ATOM 4156 O O . ARG B 1 172 ? -8.953 -15.484 -4.871 1 93.38 172 ARG B O 1
ATOM 4163 N N . PRO B 1 173 ? -11.094 -14.82 -5.402 1 96.19 173 PRO B N 1
ATOM 4164 C CA . PRO B 1 173 ? -11.617 -15.672 -4.328 1 96.19 173 PRO B CA 1
ATOM 4165 C C . PRO B 1 173 ? -11.211 -17.141 -4.48 1 96.19 173 PRO B C 1
ATOM 4167 O O . PRO B 1 173 ? -11.211 -17.672 -5.594 1 96.19 173 PRO B O 1
ATOM 4170 N N . ALA B 1 174 ? -10.867 -17.688 -3.387 1 97.31 174 ALA B N 1
ATOM 4171 C CA . ALA B 1 174 ? -10.359 -19.062 -3.402 1 97.31 174 ALA B CA 1
ATOM 4172 C C . ALA B 1 174 ? -11.477 -20.062 -3.115 1 97.31 174 ALA B C 1
ATOM 4174 O O . ALA B 1 174 ? -12.188 -19.938 -2.115 1 97.31 174 ALA B O 1
ATOM 4175 N N . ARG B 1 175 ? -11.688 -21.047 -3.996 1 97.56 175 ARG B N 1
ATOM 4176 C CA . ARG B 1 175 ? -12.633 -22.141 -3.783 1 97.56 175 ARG B CA 1
ATOM 4177 C C . ARG B 1 175 ? -11.961 -23.312 -3.07 1 97.56 175 ARG B C 1
ATOM 4179 O O . ARG B 1 175 ? -10.938 -23.828 -3.525 1 97.56 175 ARG B O 1
ATOM 4186 N N . ILE B 1 176 ? -12.57 -23.734 -1.919 1 98.31 176 ILE B N 1
ATOM 4187 C CA . ILE B 1 176 ? -12.016 -24.828 -1.12 1 98.31 176 ILE B CA 1
ATOM 4188 C C . ILE B 1 176 ? -13.141 -25.719 -0.601 1 98.31 176 ILE B C 1
ATOM 4190 O O . ILE B 1 176 ? -14.32 -25.406 -0.792 1 98.31 176 ILE B O 1
ATOM 4194 N N . ILE B 1 177 ? -12.742 -26.891 -0.072 1 98.62 177 ILE B N 1
ATOM 4195 C CA . ILE B 1 177 ? -13.703 -27.734 0.62 1 98.62 177 ILE B CA 1
ATOM 4196 C C . ILE B 1 177 ? -13.523 -27.594 2.129 1 98.62 177 ILE B C 1
ATOM 4198 O O . ILE B 1 177 ? -12.43 -27.797 2.658 1 98.62 177 ILE B O 1
ATOM 4202 N N . LYS B 1 178 ? -14.516 -27.156 2.76 1 98.25 178 LYS B N 1
ATOM 4203 C CA . LYS B 1 178 ? -14.562 -27.047 4.215 1 98.25 178 LYS B CA 1
ATOM 4204 C C . LYS B 1 178 ? -15.797 -27.75 4.781 1 98.25 178 LYS B C 1
ATOM 4206 O O . LYS B 1 178 ? -16.922 -27.406 4.426 1 98.25 178 LYS B O 1
ATOM 4211 N N . GLY B 1 179 ? -15.617 -28.688 5.668 1 97.75 179 GLY B N 1
ATOM 4212 C CA . GLY B 1 179 ? -16.734 -29.453 6.199 1 97.75 179 GLY B CA 1
ATOM 4213 C C . GLY B 1 179 ? -17.5 -30.219 5.133 1 97.75 179 GLY B C 1
ATOM 4214 O O . GLY B 1 179 ? -18.734 -30.281 5.176 1 97.75 179 GLY B O 1
ATOM 4215 N N . GLY B 1 180 ? -16.844 -30.578 4.219 1 97.62 180 GLY B N 1
ATOM 4216 C CA . GLY B 1 180 ? -17.453 -31.359 3.148 1 97.62 180 GLY B CA 1
ATOM 4217 C C . GLY B 1 180 ? -18.203 -30.516 2.141 1 97.62 180 GLY B C 1
ATOM 4218 O O . GLY B 1 180 ? -18.828 -31.031 1.219 1 97.62 180 GLY B O 1
ATOM 4219 N N . ARG B 1 181 ? -18.109 -29.219 2.338 1 97.69 181 ARG B N 1
ATOM 4220 C CA . ARG B 1 181 ? -18.844 -28.328 1.457 1 97.69 181 ARG B CA 1
ATOM 4221 C C . ARG B 1 181 ? -17.922 -27.391 0.706 1 97.69 181 ARG B C 1
ATOM 4223 O O . ARG B 1 181 ? -16.906 -26.938 1.255 1 97.69 181 ARG B O 1
ATOM 4230 N N . LEU B 1 182 ? -18.266 -27.109 -0.561 1 97.81 182 LEU B N 1
ATOM 4231 C CA . LEU B 1 182 ? -17.547 -26.109 -1.348 1 97.81 182 LEU B CA 1
ATOM 4232 C C . LEU B 1 182 ? -17.781 -24.703 -0.811 1 97.81 182 LEU B C 1
ATOM 4234 O O . LEU B 1 182 ? -18.938 -24.281 -0.688 1 97.81 182 LEU B O 1
ATOM 4238 N N . VAL B 1 183 ? -16.734 -24.047 -0.397 1 97.81 183 VAL B N 1
ATOM 4239 C CA . VAL B 1 183 ? -16.844 -22.688 0.12 1 97.81 183 VAL B CA 1
ATOM 4240 C C . VAL B 1 183 ? -15.852 -21.766 -0.606 1 97.81 183 VAL B C 1
ATOM 4242 O O . VAL B 1 183 ? -14.836 -22.234 -1.115 1 97.81 183 VAL B O 1
ATOM 4245 N N . THR B 1 184 ? -16.203 -20.547 -0.722 1 97.75 184 THR B N 1
ATOM 4246 C CA . THR B 1 184 ? -15.32 -19.531 -1.288 1 97.75 184 THR B CA 1
ATOM 4247 C C . THR B 1 184 ? -14.805 -18.594 -0.198 1 97.75 184 THR B C 1
ATOM 4249 O O . THR B 1 184 ? -15.586 -18.109 0.627 1 97.75 184 THR B O 1
ATOM 4252 N N . VAL B 1 185 ? -13.461 -18.375 -0.177 1 97.69 185 VAL B N 1
ATOM 4253 C CA . VAL B 1 185 ? -12.875 -17.531 0.866 1 97.69 185 VAL B CA 1
ATOM 4254 C C . VAL B 1 185 ? -11.992 -16.453 0.231 1 97.69 185 VAL B C 1
ATOM 4256 O O . VAL B 1 185 ? -11.555 -16.594 -0.913 1 97.69 185 VAL B O 1
ATOM 4259 N N . ASP B 1 186 ? -11.781 -15.375 0.968 1 97.19 186 ASP B N 1
ATOM 4260 C CA . ASP B 1 186 ? -10.812 -14.352 0.583 1 97.19 186 ASP B CA 1
ATOM 4261 C C . ASP B 1 186 ? -9.383 -14.82 0.858 1 97.19 186 ASP B C 1
ATOM 4263 O O . ASP B 1 186 ? -9.039 -15.148 1.996 1 97.19 186 ASP B O 1
ATOM 4267 N N . PRO B 1 187 ? -8.547 -14.82 -0.134 1 97.38 187 PRO B N 1
ATOM 4268 C CA . PRO B 1 187 ? -7.195 -15.359 0.033 1 97.38 187 PRO B CA 1
ATOM 4269 C C . PRO B 1 187 ? -6.426 -14.688 1.167 1 97.38 187 PRO B C 1
ATOM 4271 O O . PRO B 1 187 ? -5.648 -15.344 1.864 1 97.38 187 PRO B O 1
ATOM 4274 N N . LEU B 1 188 ? -6.617 -13.43 1.411 1 96.88 188 LEU B N 1
ATOM 4275 C CA . LEU B 1 188 ? -5.785 -12.719 2.373 1 96.88 188 LEU B CA 1
ATOM 4276 C C . LEU B 1 188 ? -6.539 -12.484 3.676 1 96.88 188 LEU B C 1
ATOM 4278 O O . LEU B 1 188 ? -6.098 -11.703 4.52 1 96.88 188 LEU B O 1
ATOM 4282 N N . GLU B 1 189 ? -7.648 -13.18 3.781 1 93.5 189 GLU B N 1
ATOM 4283 C CA . GLU B 1 189 ? -8.406 -13.055 5.023 1 93.5 189 GLU B CA 1
ATOM 4284 C C . GLU B 1 189 ? -7.617 -13.617 6.207 1 93.5 189 GLU B C 1
ATOM 4286 O O . GLU B 1 189 ? -7.621 -13.031 7.289 1 93.5 189 GLU B O 1
ATOM 4291 N N . GLU B 1 190 ? -6.984 -14.711 5.965 1 93.5 190 GLU B N 1
ATOM 4292 C CA . GLU B 1 190 ? -6.176 -15.328 7.008 1 93.5 190 GLU B CA 1
ATOM 4293 C C . GLU B 1 190 ? -4.762 -15.625 6.508 1 93.5 190 GLU B C 1
ATOM 4295 O O . GLU B 1 190 ? -4.586 -16.328 5.512 1 93.5 190 GLU B O 1
ATOM 4300 N N . ILE B 1 191 ? -3.77 -15.016 7.172 1 97.06 191 ILE B N 1
ATOM 4301 C CA . ILE B 1 191 ? -2.359 -15.289 6.914 1 97.06 191 ILE B CA 1
ATOM 4302 C C . ILE B 1 191 ? -1.795 -16.172 8.023 1 97.06 191 ILE B C 1
ATOM 4304 O O . ILE B 1 191 ? -1.956 -15.875 9.211 1 97.06 191 ILE B O 1
ATOM 4308 N N . LYS B 1 192 ? -1.192 -17.266 7.617 1 97.5 192 LYS B N 1
ATOM 4309 C CA . LYS B 1 192 ? -0.683 -18.219 8.609 1 97.5 192 LYS B CA 1
ATOM 4310 C C . LYS B 1 192 ? 0.814 -18.453 8.422 1 97.5 192 LYS B C 1
ATOM 4312 O O . LYS B 1 192 ? 1.321 -18.391 7.297 1 97.5 192 LYS B O 1
ATOM 4317 N N . GLU B 1 193 ? 1.465 -18.719 9.547 1 97.62 193 GLU B N 1
ATOM 4318 C CA . GLU B 1 193 ? 2.854 -19.156 9.492 1 97.62 193 GLU B CA 1
ATOM 4319 C C . GLU B 1 193 ? 2.943 -20.656 9.234 1 97.62 193 GLU B C 1
ATOM 4321 O O . GLU B 1 193 ? 2.152 -21.438 9.773 1 97.62 193 GLU B O 1
ATOM 4326 N N . VAL B 1 194 ? 3.852 -21.031 8.375 1 97.5 194 VAL B N 1
ATOM 4327 C CA . VAL B 1 194 ? 4.035 -22.438 8.023 1 97.5 194 VAL B CA 1
ATOM 4328 C C . VAL B 1 194 ? 5.52 -22.797 8.055 1 97.5 194 VAL B C 1
ATOM 4330 O O . VAL B 1 194 ? 6.355 -22.047 7.535 1 97.5 194 VAL B O 1
ATOM 4333 N N . LYS B 1 195 ? 5.727 -23.875 8.688 1 97.12 195 LYS B N 1
ATOM 4334 C CA . LYS B 1 195 ? 7.09 -24.391 8.719 1 97.12 195 LYS B CA 1
ATOM 4335 C C . LYS B 1 195 ? 7.211 -25.656 7.875 1 97.12 195 LYS B C 1
ATOM 4337 O O . LYS B 1 195 ? 6.418 -26.594 8.031 1 97.12 195 LYS B O 1
ATOM 4342 N N . ILE B 1 196 ? 8.102 -25.734 6.922 1 96.94 196 ILE B N 1
ATOM 4343 C CA . ILE B 1 196 ? 8.43 -26.891 6.109 1 96.94 196 ILE B CA 1
ATOM 4344 C C . ILE B 1 196 ? 9.93 -27.156 6.172 1 96.94 196 ILE B C 1
ATOM 4346 O O . ILE B 1 196 ? 10.727 -26.422 5.59 1 96.94 196 ILE B O 1
ATOM 4350 N N . GLY B 1 197 ? 10.289 -28.219 6.809 1 93.69 197 GLY B N 1
ATOM 4351 C CA . GLY B 1 197 ? 11.703 -28.422 7.078 1 93.69 197 GLY B CA 1
ATOM 4352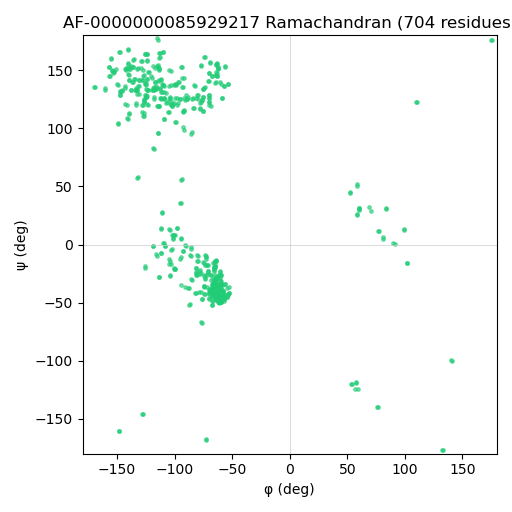 C C . GLY B 1 197 ? 12.328 -27.281 7.855 1 93.69 197 GLY B C 1
ATOM 4353 O O . GLY B 1 197 ? 11.844 -26.906 8.922 1 93.69 197 GLY B O 1
ATOM 4354 N N . ASN B 1 198 ? 13.328 -26.656 7.223 1 94.31 198 ASN B N 1
ATOM 4355 C CA . ASN B 1 198 ? 14.039 -25.562 7.879 1 94.31 198 ASN B CA 1
ATOM 4356 C C . ASN B 1 198 ? 13.539 -24.203 7.395 1 94.31 198 ASN B C 1
ATOM 4358 O O . ASN B 1 198 ? 14.078 -23.156 7.773 1 94.31 198 ASN B O 1
ATOM 4362 N N . PHE B 1 199 ? 12.484 -24.297 6.648 1 97.06 199 PHE B N 1
ATOM 4363 C CA . PHE B 1 199 ? 11.945 -23.047 6.109 1 97.06 199 PHE B CA 1
ATOM 4364 C C . PHE B 1 199 ? 10.773 -22.547 6.945 1 97.06 199 PHE B C 1
ATOM 4366 O O . PHE B 1 199 ? 9.961 -23.359 7.418 1 97.06 199 PHE B O 1
ATOM 4373 N N . GLU B 1 200 ? 10.773 -21.281 7.176 1 97.88 200 GLU B N 1
ATOM 4374 C CA . GLU B 1 200 ? 9.641 -20.609 7.797 1 97.88 200 GLU B CA 1
ATOM 4375 C C . GLU B 1 200 ? 8.984 -19.625 6.836 1 97.88 200 GLU B C 1
ATOM 4377 O O . GLU B 1 200 ? 9.625 -18.656 6.406 1 97.88 200 GLU B O 1
ATOM 4382 N N . PHE B 1 201 ? 7.703 -19.875 6.543 1 98.5 201 PHE B N 1
ATOM 4383 C CA . PHE B 1 201 ? 6.988 -19.078 5.559 1 98.5 201 PHE B CA 1
ATOM 4384 C C . PHE B 1 201 ? 5.73 -18.469 6.168 1 98.5 201 PHE B C 1
ATOM 4386 O O . PHE B 1 201 ? 5.309 -18.859 7.258 1 98.5 201 PHE B O 1
ATOM 4393 N N . GLU B 1 202 ? 5.258 -17.406 5.57 1 98.56 202 GLU B N 1
ATOM 4394 C CA . GLU B 1 202 ? 3.838 -17.078 5.66 1 98.56 202 GLU B CA 1
ATOM 4395 C C . GLU B 1 202 ? 3.062 -17.641 4.477 1 98.56 202 GLU B C 1
ATOM 4397 O O . GLU B 1 202 ? 3.643 -17.938 3.428 1 98.56 202 GLU B O 1
ATOM 4402 N N . SER B 1 203 ? 1.78 -17.891 4.746 1 98.56 203 SER B N 1
ATOM 4403 C CA . SER B 1 203 ? 0.99 -18.531 3.697 1 98.56 203 SER B CA 1
ATOM 4404 C C . SER B 1 203 ? -0.412 -17.938 3.623 1 98.56 203 SER B C 1
ATOM 4406 O O . SER B 1 203 ? -0.857 -17.266 4.555 1 98.56 203 SER B O 1
ATOM 4408 N N . PHE B 1 204 ? -1.011 -18.062 2.453 1 98.44 204 PHE B N 1
ATOM 4409 C CA . PHE B 1 204 ? -2.406 -17.719 2.225 1 98.44 204 PHE B CA 1
ATOM 4410 C C . PHE B 1 204 ? -3.094 -18.75 1.346 1 98.44 204 PHE B C 1
ATOM 4412 O O . PHE B 1 204 ? -2.439 -19.422 0.544 1 98.44 204 PHE B O 1
ATOM 4419 N N . ILE B 1 205 ? -4.445 -18.922 1.521 1 98.31 205 ILE B N 1
ATOM 4420 C CA . ILE B 1 205 ? -5.234 -19.875 0.749 1 98.31 205 ILE B CA 1
ATOM 4421 C C . ILE B 1 205 ? -5.461 -19.344 -0.663 1 98.31 205 ILE B C 1
ATOM 4423 O O . ILE B 1 205 ? -5.859 -18.188 -0.837 1 98.31 205 ILE B O 1
ATOM 4427 N N . ASN B 1 206 ? -5.125 -20.156 -1.635 1 97 206 ASN B N 1
ATOM 4428 C CA . ASN B 1 206 ? -5.32 -19.734 -3.018 1 97 206 ASN B CA 1
ATOM 4429 C C . ASN B 1 206 ? -6.359 -20.594 -3.727 1 97 206 ASN B C 1
ATOM 4431 O O . ASN B 1 206 ? -6.93 -21.516 -3.129 1 97 206 ASN B O 1
ATOM 4435 N N . ASP B 1 207 ? -6.695 -20.281 -4.969 1 96.44 207 ASP B N 1
ATOM 4436 C CA . ASP B 1 207 ? -7.719 -20.969 -5.754 1 96.44 207 ASP B CA 1
ATOM 4437 C C . ASP B 1 207 ? -7.102 -22.062 -6.629 1 96.44 207 ASP B C 1
ATOM 4439 O O . ASP B 1 207 ? -7.586 -22.328 -7.727 1 96.44 207 ASP B O 1
ATOM 4443 N N . GLY B 1 208 ? -6.113 -22.734 -6.176 1 96.12 208 GLY B N 1
ATOM 4444 C CA . GLY B 1 208 ? -5.305 -23.609 -7.012 1 96.12 208 GLY B CA 1
ATOM 4445 C C . GLY B 1 208 ? -5.824 -25.031 -7.055 1 96.12 208 GLY B C 1
ATOM 4446 O O . GLY B 1 208 ? -5.289 -25.875 -7.789 1 96.12 208 GLY B O 1
ATOM 4447 N N . LEU B 1 209 ? -6.906 -25.344 -6.348 1 97.19 209 LEU B N 1
ATOM 4448 C CA . LEU B 1 209 ? -7.391 -26.734 -6.305 1 97.19 209 LEU B CA 1
ATOM 4449 C C . LEU B 1 209 ? -7.938 -27.156 -7.66 1 97.19 209 LEU B C 1
ATOM 4451 O O . LEU B 1 209 ? -7.82 -28.312 -8.047 1 97.19 209 LEU B O 1
ATOM 4455 N N . ARG B 1 210 ? -8.617 -26.281 -8.336 1 95.25 210 ARG B N 1
ATOM 4456 C CA . ARG B 1 210 ? -9.117 -26.516 -9.688 1 95.25 210 ARG B CA 1
ATOM 4457 C C . ARG B 1 210 ? -9.938 -27.797 -9.758 1 95.25 210 ARG B C 1
ATOM 4459 O O . ARG B 1 210 ? -10.969 -27.922 -9.094 1 95.25 210 ARG B O 1
ATOM 4466 N N . THR B 1 211 ? -9.555 -28.734 -10.539 1 96.31 211 THR B N 1
ATOM 4467 C CA . THR B 1 211 ? -10.336 -29.953 -10.781 1 96.31 211 THR B CA 1
ATOM 4468 C C . THR B 1 211 ? -10.438 -30.797 -9.516 1 96.31 211 THR B C 1
ATOM 4470 O O . THR B 1 211 ? -11.328 -31.625 -9.398 1 96.31 211 THR B O 1
ATOM 4473 N N . LEU B 1 212 ? -9.586 -30.625 -8.562 1 97.81 212 LEU B N 1
ATOM 4474 C CA . LEU B 1 212 ? -9.602 -31.391 -7.32 1 97.81 212 LEU B CA 1
ATOM 4475 C C . LEU B 1 212 ? -10.914 -31.156 -6.562 1 97.81 212 LEU B C 1
ATOM 4477 O O . LEU B 1 212 ? -11.344 -32.031 -5.793 1 97.81 212 LEU B O 1
ATOM 4481 N N . LEU B 1 213 ? -11.5 -30.031 -6.785 1 97.12 213 LEU B N 1
ATOM 4482 C CA . LEU B 1 213 ? -12.75 -29.688 -6.109 1 97.12 213 LEU B CA 1
ATOM 4483 C C . LEU B 1 213 ? -13.852 -30.672 -6.465 1 97.12 213 LEU B C 1
ATOM 4485 O O . LEU B 1 213 ? -14.758 -30.922 -5.664 1 97.12 213 LEU B O 1
ATOM 4489 N N . THR B 1 214 ? -13.734 -31.234 -7.664 1 94.94 214 THR B N 1
ATOM 4490 C CA . THR B 1 214 ? -14.773 -32.125 -8.188 1 94.94 214 THR B CA 1
ATOM 4491 C C . THR B 1 214 ? -14.336 -33.594 -8.094 1 94.94 214 THR B C 1
ATOM 4493 O O . THR B 1 214 ? -15.172 -34.469 -7.914 1 94.94 214 THR B O 1
ATOM 4496 N N . THR B 1 215 ? -13.055 -33.844 -8.102 1 96.12 215 THR B N 1
ATOM 4497 C CA . THR B 1 215 ? -12.578 -35.188 -8.312 1 96.12 215 THR B CA 1
ATOM 4498 C C . THR B 1 215 ? -12.195 -35.844 -6.988 1 96.12 215 THR B C 1
ATOM 4500 O O . THR B 1 215 ? -12.07 -37.094 -6.906 1 96.12 215 THR B O 1
ATOM 4503 N N . ILE B 1 216 ? -11.938 -35.062 -5.965 1 97.62 216 ILE B N 1
ATOM 4504 C CA . ILE B 1 216 ? -11.469 -35.625 -4.699 1 97.62 216 ILE B CA 1
ATOM 4505 C C . ILE B 1 216 ? -12.547 -35.438 -3.629 1 97.62 216 ILE B C 1
ATOM 4507 O O . ILE B 1 216 ? -13.086 -34.344 -3.445 1 97.62 216 ILE B O 1
ATOM 4511 N N . GLU B 1 217 ? -12.906 -36.531 -3.01 1 97.94 217 GLU B N 1
ATOM 4512 C CA . GLU B 1 217 ? -13.812 -36.469 -1.869 1 97.94 217 GLU B CA 1
ATOM 4513 C C . GLU B 1 217 ? -13.062 -36.156 -0.579 1 97.94 217 GLU B C 1
ATOM 4515 O O . GLU B 1 217 ? -12.18 -36.906 -0.174 1 97.94 217 GLU B O 1
ATOM 4520 N N . ALA B 1 218 ? -13.367 -35.031 0.063 1 98.62 218 ALA B N 1
ATOM 4521 C CA . ALA B 1 218 ? -12.672 -34.625 1.285 1 98.62 218 ALA B CA 1
ATOM 4522 C C . ALA B 1 218 ? -13.578 -33.75 2.17 1 98.62 218 ALA B C 1
ATOM 4524 O O . ALA B 1 218 ? -14.453 -33.062 1.672 1 98.62 218 ALA B O 1
ATOM 4525 N N . ASP B 1 219 ? -13.367 -33.844 3.471 1 98.75 219 ASP B N 1
ATOM 4526 C CA . ASP B 1 219 ? -14.047 -32.938 4.398 1 98.75 219 ASP B CA 1
ATOM 4527 C C . ASP B 1 219 ? -13.406 -31.562 4.402 1 98.75 219 ASP B C 1
ATOM 4529 O O . ASP B 1 219 ? -14.094 -30.547 4.5 1 98.75 219 ASP B O 1
ATOM 4533 N N . ASN B 1 220 ? -12.117 -31.578 4.371 1 98.75 220 ASN B N 1
ATOM 4534 C CA . ASN B 1 220 ? -11.344 -30.344 4.289 1 98.75 220 ASN B CA 1
ATOM 4535 C C . ASN B 1 220 ? -10.242 -30.438 3.23 1 98.75 220 ASN B C 1
ATOM 4537 O O . ASN B 1 220 ? -9.391 -31.328 3.299 1 98.75 220 ASN B O 1
ATOM 4541 N N . LEU B 1 221 ? -10.273 -29.578 2.232 1 98.88 221 LEU B N 1
ATOM 4542 C CA . LEU B 1 221 ? -9.312 -29.562 1.134 1 98.88 221 LEU B CA 1
ATOM 4543 C C . LEU B 1 221 ? -8.969 -28.125 0.733 1 98.88 221 LEU B C 1
ATOM 4545 O O . LEU B 1 221 ? -9.859 -27.344 0.387 1 98.88 221 LEU B O 1
ATOM 4549 N N . TYR B 1 222 ? -7.656 -27.766 0.837 1 98.62 222 TYR B N 1
ATOM 4550 C CA . TYR B 1 222 ? -7.277 -26.406 0.439 1 98.62 222 TYR B CA 1
ATOM 4551 C C . TYR B 1 222 ? -5.809 -26.359 0.027 1 98.62 222 TYR B C 1
ATOM 4553 O O . TYR B 1 222 ? -5.047 -27.281 0.292 1 98.62 222 TYR B O 1
ATOM 4561 N N . GLU B 1 223 ? -5.461 -25.359 -0.704 1 98.56 223 GLU B N 1
ATOM 4562 C CA . GLU B 1 223 ? -4.094 -25.094 -1.142 1 98.56 223 GLU B CA 1
ATOM 4563 C C . GLU B 1 223 ? -3.594 -23.75 -0.619 1 98.56 223 GLU B C 1
ATOM 4565 O O . GLU B 1 223 ? -4.32 -22.75 -0.651 1 98.56 223 GLU B O 1
ATOM 4570 N N . ASN B 1 224 ? -2.387 -23.797 -0.089 1 98.5 224 ASN B N 1
ATOM 4571 C CA . ASN B 1 224 ? -1.724 -22.578 0.392 1 98.5 224 ASN B CA 1
ATOM 4572 C C . ASN B 1 224 ? -0.547 -22.203 -0.5 1 98.5 224 ASN B C 1
ATOM 4574 O O . ASN B 1 224 ? 0.227 -23.062 -0.92 1 98.5 224 ASN B O 1
ATOM 4578 N N . THR B 1 225 ? -0.485 -20.891 -0.758 1 98.31 225 THR B N 1
ATOM 4579 C CA . THR B 1 225 ? 0.726 -20.344 -1.364 1 98.31 225 THR B CA 1
ATOM 4580 C C . THR B 1 225 ? 1.686 -19.844 -0.293 1 98.31 225 THR B C 1
ATOM 4582 O O . THR B 1 225 ? 1.271 -19.156 0.646 1 98.31 225 THR B O 1
ATOM 4585 N N . LEU B 1 226 ? 2.951 -20.172 -0.461 1 98.5 226 LEU B N 1
ATOM 4586 C CA . LEU B 1 226 ? 3.98 -19.797 0.505 1 98.5 226 LEU B CA 1
ATOM 4587 C C . LEU B 1 226 ? 4.699 -18.531 0.072 1 98.5 226 LEU B C 1
ATOM 4589 O O . LEU B 1 226 ? 4.98 -18.344 -1.113 1 98.5 226 LEU B O 1
ATOM 4593 N N . ARG B 1 227 ? 4.98 -17.656 1.034 1 98.5 227 ARG B N 1
ATOM 4594 C CA . ARG B 1 227 ? 5.754 -16.438 0.837 1 98.5 227 ARG B CA 1
ATOM 4595 C C . ARG B 1 227 ? 6.727 -16.219 1.989 1 98.5 227 ARG B C 1
ATOM 4597 O O . ARG B 1 227 ? 6.535 -16.75 3.082 1 98.5 227 ARG B O 1
ATOM 4604 N N . TRP B 1 228 ? 7.836 -15.484 1.659 1 98.12 228 TRP B N 1
ATOM 4605 C CA . TRP B 1 228 ? 8.703 -15.047 2.752 1 98.12 228 TRP B CA 1
ATOM 4606 C C . TRP B 1 228 ? 7.961 -14.086 3.68 1 98.12 228 TRP B C 1
ATOM 4608 O O . TRP B 1 228 ? 7.117 -13.312 3.23 1 98.12 228 TRP B O 1
ATOM 4618 N N . LYS B 1 229 ? 8.367 -14.188 4.93 1 97.19 229 LYS B N 1
ATOM 4619 C CA . LYS B 1 229 ? 7.734 -13.328 5.926 1 97.19 229 LYS B CA 1
ATOM 4620 C C . LYS B 1 229 ? 7.879 -11.859 5.555 1 97.19 229 LYS B C 1
ATOM 4622 O O . LYS B 1 229 ? 8.953 -11.422 5.129 1 97.19 229 LYS B O 1
ATOM 4627 N N . GLY B 1 230 ? 6.773 -11.109 5.715 1 96.19 230 GLY B N 1
ATOM 4628 C CA . GLY B 1 230 ? 6.797 -9.68 5.457 1 96.19 230 GLY B CA 1
ATOM 4629 C C . GLY B 1 230 ? 6.184 -9.305 4.121 1 96.19 230 GLY B C 1
ATOM 4630 O O . GLY B 1 230 ? 5.863 -8.133 3.889 1 96.19 230 GLY B O 1
ATOM 4631 N N . HIS B 1 231 ? 6.008 -10.219 3.268 1 98.06 231 HIS B N 1
ATOM 4632 C CA . HIS B 1 231 ? 5.461 -9.961 1.94 1 98.06 231 HIS B CA 1
ATOM 4633 C C . HIS B 1 231 ? 3.953 -9.742 1.997 1 98.06 231 HIS B C 1
ATOM 4635 O O . HIS B 1 231 ? 3.443 -8.758 1.453 1 98.06 231 HIS B O 1
ATOM 4641 N N . LEU B 1 232 ? 3.24 -10.57 2.672 1 98.25 232 LEU B N 1
ATOM 4642 C CA . LEU B 1 232 ? 1.787 -10.625 2.561 1 98.25 232 LEU B CA 1
ATOM 4643 C C . LEU B 1 232 ? 1.14 -9.438 3.264 1 98.25 232 LEU B C 1
ATOM 4645 O O . LEU B 1 232 ? 0.07 -8.977 2.857 1 98.25 232 LEU B O 1
ATOM 4649 N N . GLU B 1 233 ? 1.797 -8.953 4.266 1 96.38 233 GLU B N 1
ATOM 4650 C CA . GLU B 1 233 ? 1.261 -7.773 4.934 1 96.38 233 GLU B CA 1
ATOM 4651 C C . GLU B 1 233 ? 1.184 -6.586 3.975 1 96.38 233 GLU B C 1
ATOM 4653 O O . GLU B 1 233 ? 0.2 -5.844 3.977 1 96.38 233 GLU B O 1
ATOM 4658 N N . LYS B 1 234 ? 2.199 -6.414 3.225 1 97.88 234 LYS B N 1
ATOM 4659 C CA . LYS B 1 234 ? 2.244 -5.309 2.275 1 97.88 234 LYS B CA 1
ATOM 4660 C C . LYS B 1 234 ? 1.218 -5.496 1.162 1 97.88 234 LYS B C 1
ATOM 4662 O O . LYS B 1 234 ? 0.53 -4.551 0.777 1 97.88 234 LYS B O 1
ATOM 4667 N N . ILE B 1 235 ? 1.118 -6.711 0.74 1 98.31 235 ILE B N 1
ATOM 4668 C CA . ILE B 1 235 ? 0.167 -7.016 -0.324 1 98.31 235 ILE B CA 1
ATOM 4669 C C . ILE B 1 235 ? -1.258 -6.805 0.183 1 98.31 235 ILE B C 1
ATOM 4671 O O . ILE B 1 235 ? -2.115 -6.305 -0.547 1 98.31 235 ILE B O 1
ATOM 4675 N N . LYS B 1 236 ? -1.487 -7.219 1.366 1 97.75 236 LYS B N 1
ATOM 4676 C CA . LYS B 1 236 ? -2.809 -7.055 1.968 1 97.75 236 LYS B CA 1
ATOM 4677 C C . LYS B 1 236 ? -3.203 -5.586 2.037 1 97.75 236 LYS B C 1
ATOM 4679 O O . LYS B 1 236 ? -4.34 -5.227 1.729 1 97.75 236 LYS B O 1
ATOM 4684 N N . VAL B 1 237 ? -2.283 -4.746 2.375 1 97.81 237 VAL B N 1
ATOM 4685 C CA . VAL B 1 237 ? -2.539 -3.312 2.461 1 97.81 237 VAL B CA 1
ATOM 4686 C C . VAL B 1 237 ? -2.908 -2.77 1.082 1 97.81 237 VAL B C 1
ATOM 4688 O O . VAL B 1 237 ? -3.891 -2.037 0.937 1 97.81 237 VAL B O 1
ATOM 4691 N N . LEU B 1 238 ? -2.143 -3.111 0.092 1 98.44 238 LEU B N 1
ATOM 4692 C CA . LEU B 1 238 ? -2.414 -2.648 -1.265 1 98.44 238 LEU B CA 1
ATOM 4693 C C . LEU B 1 238 ? -3.791 -3.107 -1.731 1 98.44 238 LEU B C 1
ATOM 4695 O O . LEU B 1 238 ? -4.527 -2.34 -2.355 1 98.44 238 LEU B O 1
ATOM 4699 N N . LYS B 1 239 ? -4.098 -4.328 -1.394 1 97.94 239 LYS B N 1
ATOM 4700 C CA . LYS B 1 239 ? -5.402 -4.863 -1.765 1 97.94 239 LYS B CA 1
ATOM 4701 C C . LYS B 1 239 ? -6.527 -4.105 -1.069 1 97.94 239 LYS B C 1
ATOM 4703 O O . LYS B 1 239 ? -7.488 -3.684 -1.715 1 97.94 239 LYS B O 1
ATOM 4708 N N . GLU B 1 240 ? -6.406 -3.885 0.2 1 96.94 240 GLU B N 1
ATOM 4709 C CA . GLU B 1 240 ? -7.43 -3.225 1.006 1 96.94 240 GLU B CA 1
ATOM 4710 C C . GLU B 1 240 ? -7.672 -1.797 0.524 1 96.94 240 GLU B C 1
ATOM 4712 O O . GLU B 1 240 ? -8.805 -1.311 0.558 1 96.94 240 GLU B O 1
ATOM 4717 N N . LEU B 1 241 ? -6.637 -1.161 0.066 1 98.12 241 LEU B N 1
ATOM 4718 C CA . LEU B 1 241 ? -6.738 0.244 -0.311 1 98.12 241 LEU B CA 1
ATOM 4719 C C . LEU B 1 241 ? -7.215 0.387 -1.752 1 98.12 241 LEU B C 1
ATOM 4721 O O . LEU B 1 241 ? -7.461 1.501 -2.221 1 98.12 241 LEU B O 1
ATOM 4725 N N . GLY B 1 242 ? -7.273 -0.714 -2.479 1 97.44 242 GLY B N 1
ATOM 4726 C CA . GLY B 1 242 ? -7.867 -0.676 -3.807 1 97.44 242 GLY B CA 1
ATOM 4727 C C . GLY B 1 242 ? -6.84 -0.578 -4.918 1 97.44 242 GLY B C 1
ATOM 4728 O O . GLY B 1 242 ? -7.188 -0.316 -6.07 1 97.44 242 GLY B O 1
ATOM 4729 N N . PHE B 1 243 ? -5.617 -0.809 -4.59 1 98.31 243 PHE B N 1
ATOM 4730 C CA . PHE B 1 243 ? -4.559 -0.661 -5.582 1 98.31 243 PHE B CA 1
ATOM 4731 C C . PHE B 1 243 ? -4.617 -1.787 -6.605 1 98.31 243 PHE B C 1
ATOM 4733 O O . PHE B 1 243 ? -4.055 -1.67 -7.699 1 98.31 243 PHE B O 1
ATOM 4740 N N . PHE B 1 244 ? -5.324 -2.902 -6.305 1 97.69 244 PHE B N 1
ATOM 4741 C CA . PHE B 1 244 ? -5.379 -4.027 -7.23 1 97.69 244 PHE B CA 1
ATOM 4742 C C . PHE B 1 244 ? -6.695 -4.035 -7.996 1 97.69 244 PHE B C 1
ATOM 4744 O O . PHE B 1 244 ? -6.984 -4.98 -8.734 1 97.69 244 PHE B O 1
ATOM 4751 N N . ARG B 1 245 ? -7.504 -3.025 -7.805 1 96.5 245 ARG B N 1
ATOM 4752 C CA . ARG B 1 245 ? -8.688 -2.885 -8.648 1 96.5 245 ARG B CA 1
ATOM 4753 C C . ARG B 1 245 ? -8.297 -2.695 -10.109 1 96.5 245 ARG B C 1
ATOM 4755 O O . ARG B 1 245 ? -7.234 -2.143 -10.406 1 96.5 245 ARG B O 1
ATOM 4762 N N . LYS B 1 246 ? -9.156 -3.121 -10.984 1 94.81 246 LYS B N 1
ATOM 4763 C CA . LYS B 1 246 ? -8.875 -3.143 -12.414 1 94.81 246 LYS B CA 1
ATOM 4764 C C . LYS B 1 246 ? -8.414 -1.774 -12.906 1 94.81 246 LYS B C 1
ATOM 4766 O O . LYS B 1 246 ? -7.434 -1.675 -13.648 1 94.81 246 LYS B O 1
ATOM 4771 N N . GLU B 1 247 ? -9.023 -0.717 -12.453 1 96.38 247 GLU B N 1
ATOM 4772 C CA . GLU B 1 247 ? -8.75 0.637 -12.93 1 96.38 247 GLU B CA 1
ATOM 4773 C C . GLU B 1 247 ? -7.406 1.142 -12.406 1 96.38 247 GLU B C 1
ATOM 4775 O O . GLU B 1 247 ? -6.848 2.1 -12.945 1 96.38 247 GLU B O 1
ATOM 4780 N N . ASN B 1 248 ? -6.871 0.504 -11.359 1 97.62 248 ASN B N 1
ATOM 4781 C CA . ASN B 1 248 ? -5.645 0.982 -10.727 1 97.62 248 ASN B CA 1
ATOM 4782 C C . ASN B 1 248 ? -4.484 0.024 -10.961 1 97.62 248 ASN B C 1
ATOM 4784 O O . ASN B 1 248 ? -3.33 0.358 -10.68 1 97.62 248 ASN B O 1
ATOM 4788 N N . LEU B 1 249 ? -4.711 -1.105 -11.531 1 96.81 249 LEU B N 1
ATOM 4789 C CA . LEU B 1 249 ? -3.783 -2.23 -11.531 1 96.81 249 LEU B CA 1
ATOM 4790 C C . LEU B 1 249 ? -2.531 -1.904 -12.344 1 96.81 249 LEU B C 1
ATOM 4792 O O . LEU B 1 249 ? -1.412 -2.139 -11.883 1 96.81 249 LEU B O 1
ATOM 4796 N N . ASP B 1 250 ? -2.684 -1.411 -13.492 1 96.12 250 ASP B N 1
ATOM 4797 C CA . ASP B 1 250 ? -1.541 -1.143 -14.359 1 96.12 250 ASP B CA 1
ATOM 4798 C C . ASP B 1 250 ? -0.558 -0.185 -13.688 1 96.12 250 ASP B C 1
ATOM 4800 O O . ASP B 1 250 ? 0.654 -0.41 -13.719 1 96.12 250 ASP B O 1
ATOM 4804 N N . PHE B 1 251 ? -1.038 0.824 -13.102 1 96.31 251 PHE B N 1
ATOM 4805 C CA . PHE B 1 251 ? -0.17 1.779 -12.43 1 96.31 251 PHE B CA 1
ATOM 4806 C C . PHE B 1 251 ? 0.48 1.146 -11.203 1 96.31 251 PHE B C 1
ATOM 4808 O O . PHE B 1 251 ? 1.664 1.366 -10.938 1 96.31 251 PHE B O 1
ATOM 4815 N N . THR B 1 252 ? -0.365 0.475 -10.492 1 97.75 252 THR B N 1
ATOM 4816 C CA . THR B 1 252 ? 0.177 -0.212 -9.328 1 97.75 252 THR B CA 1
ATOM 4817 C C . THR B 1 252 ? 1.355 -1.098 -9.719 1 97.75 252 THR B C 1
ATOM 4819 O O . THR B 1 252 ? 2.396 -1.086 -9.055 1 97.75 252 THR B O 1
ATOM 4822 N N . MET B 1 253 ? 1.152 -1.763 -10.805 1 96.75 253 MET B N 1
ATOM 4823 C CA . MET B 1 253 ? 2.203 -2.658 -11.281 1 96.75 253 MET B CA 1
ATOM 4824 C C . MET B 1 253 ? 3.447 -1.872 -11.68 1 96.75 253 MET B C 1
ATOM 4826 O O . MET B 1 253 ? 4.57 -2.334 -11.477 1 96.75 253 MET B O 1
ATOM 4830 N N . LYS B 1 254 ? 3.273 -0.761 -12.234 1 96.19 254 LYS B N 1
ATOM 4831 C CA . LYS B 1 254 ? 4.398 0.097 -12.594 1 96.19 254 LYS B CA 1
ATOM 4832 C C . LYS B 1 254 ? 5.23 0.455 -11.359 1 96.19 254 LYS B C 1
ATOM 4834 O O . LYS B 1 254 ? 6.453 0.577 -11.445 1 96.19 254 LYS B O 1
ATOM 4839 N N . VAL B 1 255 ? 4.586 0.598 -10.289 1 97.38 255 VAL B N 1
ATOM 4840 C CA . VAL B 1 255 ? 5.258 1.024 -9.07 1 97.38 255 VAL B CA 1
ATOM 4841 C C . VAL B 1 255 ? 5.941 -0.173 -8.406 1 97.38 255 VAL B C 1
ATOM 4843 O O . VAL B 1 255 ? 7.098 -0.085 -7.996 1 97.38 255 VAL B O 1
ATOM 4846 N N . ILE B 1 256 ? 5.281 -1.362 -8.352 1 97.44 256 ILE B N 1
ATOM 4847 C CA . ILE B 1 256 ? 5.785 -2.398 -7.461 1 97.44 256 ILE B CA 1
ATOM 4848 C C . ILE B 1 256 ? 6.602 -3.416 -8.25 1 97.44 256 ILE B C 1
ATOM 4850 O O . ILE B 1 256 ? 7.414 -4.148 -7.684 1 97.44 256 ILE B O 1
ATOM 4854 N N . LEU B 1 257 ? 6.426 -3.527 -9.562 1 96.75 257 LEU B N 1
ATOM 4855 C CA . LEU B 1 257 ? 7.113 -4.555 -10.336 1 96.75 257 LEU B CA 1
ATOM 4856 C C . LEU B 1 257 ? 8.625 -4.371 -10.266 1 96.75 257 LEU B C 1
ATOM 4858 O O . LEU B 1 257 ? 9.367 -5.336 -10.078 1 96.75 257 LEU B O 1
ATOM 4862 N N . PRO B 1 258 ? 9.133 -3.078 -10.367 1 96.19 258 PRO B N 1
ATOM 4863 C CA . PRO B 1 258 ? 10.586 -2.893 -10.258 1 96.19 258 PRO B CA 1
ATOM 4864 C C . PRO B 1 258 ? 11.148 -3.379 -8.922 1 96.19 258 PRO B C 1
ATOM 4866 O O . PRO B 1 258 ? 12.305 -3.793 -8.852 1 96.19 258 PRO B O 1
ATOM 4869 N N . LEU B 1 259 ? 10.336 -3.377 -7.922 1 97.19 259 LEU B N 1
ATOM 4870 C CA . LEU B 1 259 ? 10.758 -3.803 -6.594 1 97.19 259 LEU B CA 1
ATOM 4871 C C . LEU B 1 259 ? 10.898 -5.32 -6.527 1 97.19 259 LEU B C 1
ATOM 4873 O O . LEU B 1 259 ? 11.516 -5.852 -5.602 1 97.19 259 LEU B O 1
ATOM 4877 N N . MET B 1 260 ? 10.32 -5.992 -7.523 1 96.88 260 MET B N 1
ATOM 4878 C CA . MET B 1 260 ? 10.32 -7.449 -7.539 1 96.88 260 MET B CA 1
ATOM 4879 C C . MET B 1 260 ? 11.195 -7.98 -8.68 1 96.88 260 MET B C 1
ATOM 4881 O O . MET B 1 260 ? 11.047 -9.133 -9.094 1 96.88 260 MET B O 1
ATOM 4885 N N . LYS B 1 261 ? 11.977 -7.09 -9.227 1 94.06 261 LYS B N 1
ATOM 4886 C CA . LYS B 1 261 ? 12.969 -7.453 -10.234 1 94.06 261 LYS B CA 1
ATOM 4887 C C . LYS B 1 261 ? 14.391 -7.23 -9.719 1 94.06 261 LYS B C 1
ATOM 4889 O O . LYS B 1 261 ? 14.898 -6.109 -9.75 1 94.06 261 LYS B O 1
ATOM 4894 N N . PHE B 1 262 ? 14.984 -8.227 -9.227 1 93.69 262 PHE B N 1
ATOM 4895 C CA . PHE B 1 262 ? 16.344 -8.164 -8.695 1 93.69 262 PHE B CA 1
ATOM 4896 C C . PHE B 1 262 ? 17.062 -9.492 -8.906 1 93.69 262 PHE B C 1
ATOM 4898 O O . PHE B 1 262 ? 16.438 -10.484 -9.289 1 93.69 262 PHE B O 1
ATOM 4905 N N . GLU B 1 263 ? 18.328 -9.477 -8.75 1 92 263 GLU B N 1
ATOM 4906 C CA . GLU B 1 263 ? 19.125 -10.68 -8.977 1 92 263 GLU B CA 1
ATOM 4907 C C . GLU B 1 263 ? 19.016 -11.648 -7.801 1 92 263 GLU B C 1
ATOM 4909 O O . GLU B 1 263 ? 19.359 -11.297 -6.668 1 92 263 GLU B O 1
ATOM 4914 N N . SER B 1 264 ? 18.484 -12.789 -8.117 1 93.44 264 SER B N 1
ATOM 4915 C CA . SER B 1 264 ? 18.375 -13.906 -7.184 1 93.44 264 SER B CA 1
ATOM 4916 C C . SER B 1 264 ? 17.938 -15.18 -7.895 1 93.44 264 SER B C 1
ATOM 4918 O O . SER B 1 264 ? 17.062 -15.148 -8.75 1 93.44 264 SER B O 1
ATOM 4920 N N . GLU B 1 265 ? 18.594 -16.234 -7.551 1 95.38 265 GLU B N 1
ATOM 4921 C CA . GLU B 1 265 ? 18.016 -17.516 -7.973 1 95.38 265 GLU B CA 1
ATOM 4922 C C . GLU B 1 265 ? 16.734 -17.812 -7.219 1 95.38 265 GLU B C 1
ATOM 4924 O O . GLU B 1 265 ? 16.469 -17.234 -6.168 1 95.38 265 GLU B O 1
ATOM 4929 N N . ASP B 1 266 ? 15.984 -18.641 -7.867 1 97.19 266 ASP B N 1
ATOM 4930 C CA . ASP B 1 266 ? 14.75 -19.031 -7.207 1 97.19 266 ASP B CA 1
ATOM 4931 C C . ASP B 1 266 ? 14.773 -20.516 -6.828 1 97.19 266 ASP B C 1
ATOM 4933 O O . ASP B 1 266 ? 15.656 -21.25 -7.262 1 97.19 266 ASP B O 1
ATOM 4937 N N . PHE B 1 267 ? 13.898 -20.828 -5.898 1 98 267 PHE B N 1
ATOM 4938 C CA . PHE B 1 267 ? 13.625 -22.234 -5.609 1 98 267 PHE B CA 1
ATOM 4939 C C . PHE B 1 267 ? 12.125 -22.5 -5.559 1 98 267 PHE B C 1
ATOM 4941 O O . PHE B 1 267 ? 11.336 -21.578 -5.352 1 98 267 PHE B O 1
ATOM 4948 N N . SER B 1 268 ? 11.789 -23.719 -5.883 1 98.19 268 SER B N 1
ATOM 4949 C CA . SER B 1 268 ? 10.406 -24.188 -5.805 1 98.19 268 SER B CA 1
ATOM 4950 C C . SER B 1 268 ? 10.25 -25.25 -4.719 1 98.19 268 SER B C 1
ATOM 4952 O O . SER B 1 268 ? 11.094 -26.141 -4.586 1 98.19 268 SER B O 1
ATOM 4954 N N . ILE B 1 269 ? 9.203 -25.078 -3.928 1 98.62 269 ILE B N 1
ATOM 4955 C CA . ILE B 1 269 ? 8.969 -25.984 -2.805 1 98.62 269 ILE B CA 1
ATOM 4956 C C . ILE B 1 269 ? 7.496 -26.375 -2.742 1 98.62 269 ILE B C 1
ATOM 4958 O O . ILE B 1 269 ? 6.621 -25.547 -3.008 1 98.62 269 ILE B O 1
ATOM 4962 N N . MET B 1 270 ? 7.211 -27.641 -2.439 1 98.69 270 MET B N 1
ATOM 4963 C CA . MET B 1 270 ? 5.84 -28.141 -2.355 1 98.69 270 MET B CA 1
ATOM 4964 C C . MET B 1 270 ? 5.719 -29.234 -1.305 1 98.69 270 MET B C 1
ATOM 4966 O O . MET B 1 270 ? 6.598 -30.094 -1.191 1 98.69 270 MET B O 1
ATOM 4970 N N . GLU B 1 271 ? 4.762 -29.094 -0.497 1 98.81 271 GLU B N 1
ATOM 4971 C CA . GLU B 1 271 ? 4.344 -30.156 0.403 1 98.81 271 GLU B CA 1
ATOM 4972 C C . GLU B 1 271 ? 2.865 -30.5 0.215 1 98.81 271 GLU B C 1
ATOM 4974 O O . GLU B 1 271 ? 2.008 -29.609 0.31 1 98.81 271 GLU B O 1
ATOM 4979 N N . VAL B 1 272 ? 2.547 -31.766 -0.146 1 98.81 272 VAL B N 1
ATOM 4980 C CA . VAL B 1 272 ? 1.176 -32.25 -0.291 1 98.81 272 VAL B CA 1
ATOM 4981 C C . VAL B 1 272 ? 0.912 -33.375 0.715 1 98.81 272 VAL B C 1
ATOM 4983 O O . VAL B 1 272 ? 1.652 -34.344 0.768 1 98.81 272 VAL B O 1
ATOM 4986 N N . TYR B 1 273 ? -0.149 -33.188 1.508 1 98.38 273 TYR B N 1
ATOM 4987 C CA . TYR B 1 273 ? -0.436 -34.281 2.416 1 98.38 273 TYR B CA 1
ATOM 4988 C C . TYR B 1 273 ? -1.938 -34.5 2.561 1 98.38 273 TYR B C 1
ATOM 4990 O O . TYR B 1 273 ? -2.727 -33.594 2.305 1 98.38 273 TYR B O 1
ATOM 4998 N N . GLY B 1 274 ? -2.324 -35.719 2.812 1 98.56 274 GLY B N 1
ATOM 4999 C CA . GLY B 1 274 ? -3.688 -36.156 3.076 1 98.56 274 GLY B CA 1
ATOM 5000 C C . GLY B 1 274 ? -3.799 -37.094 4.273 1 98.56 274 GLY B C 1
ATOM 5001 O O . GLY B 1 274 ? -2.895 -37.875 4.535 1 98.56 274 GLY B O 1
ATOM 5002 N N . ARG B 1 275 ? -4.918 -36.844 4.98 1 98.38 275 ARG B N 1
ATOM 5003 C CA . ARG B 1 275 ? -5.188 -37.656 6.168 1 98.38 275 ARG B CA 1
ATOM 5004 C C . ARG B 1 275 ? -6.566 -38.312 6.09 1 98.38 275 ARG B C 1
ATOM 5006 O O . ARG B 1 275 ? -7.52 -37.688 5.613 1 98.38 275 ARG B O 1
ATOM 5013 N N . SER B 1 276 ? -6.684 -39.531 6.477 1 97.88 276 SER B N 1
ATOM 5014 C CA . SER B 1 276 ? -7.91 -40.281 6.684 1 97.88 276 SER B CA 1
ATOM 5015 C C . SER B 1 276 ? -7.82 -41.156 7.926 1 97.88 276 SER B C 1
ATOM 5017 O O . SER B 1 276 ? -7.051 -42.125 7.957 1 97.88 276 SER B O 1
ATOM 5019 N N . GLY B 1 277 ? -8.602 -40.875 8.961 1 96.38 277 GLY B N 1
ATOM 5020 C CA . GLY B 1 277 ? -8.398 -41.531 10.242 1 96.38 277 GLY B CA 1
ATOM 5021 C C . GLY B 1 277 ? -7.004 -41.344 10.805 1 96.38 277 GLY B C 1
ATOM 5022 O O . GLY B 1 277 ? -6.527 -40.219 10.93 1 96.38 277 GLY B O 1
ATOM 5023 N N . ASP B 1 278 ? -6.359 -42.469 11.086 1 96 278 ASP B N 1
ATOM 5024 C CA . ASP B 1 278 ? -5.027 -42.406 11.672 1 96 278 ASP B CA 1
ATOM 5025 C C . ASP B 1 278 ? -3.945 -42.5 10.602 1 96 278 ASP B C 1
ATOM 5027 O O . ASP B 1 278 ? -2.752 -42.469 10.906 1 96 278 ASP B O 1
ATOM 5031 N N . GLN B 1 279 ? -4.352 -42.5 9.352 1 97.81 279 GLN B N 1
ATOM 5032 C CA . GLN B 1 279 ? -3.4 -42.625 8.25 1 97.81 279 GLN B CA 1
ATOM 5033 C C . GLN B 1 279 ? -3.074 -41.281 7.633 1 97.81 279 GLN B C 1
ATOM 5035 O O . GLN B 1 279 ? -3.945 -40.406 7.523 1 97.81 279 GLN B O 1
ATOM 5040 N N . GLU B 1 280 ? -1.831 -41.094 7.348 1 98.25 280 GLU B N 1
ATOM 5041 C CA . GLU B 1 280 ? -1.369 -39.906 6.668 1 98.25 280 GLU B CA 1
ATOM 5042 C C . GLU B 1 280 ? -0.324 -40.219 5.605 1 98.25 280 GLU B C 1
ATOM 5044 O O . GLU B 1 280 ? 0.554 -41.062 5.832 1 98.25 280 GLU B O 1
ATOM 5049 N N . ILE B 1 281 ? -0.481 -39.656 4.418 1 98.56 281 ILE B N 1
ATOM 5050 C CA . ILE B 1 281 ? 0.529 -39.688 3.367 1 98.56 281 ILE B CA 1
ATOM 5051 C C . ILE B 1 281 ? 0.985 -38.281 3.039 1 98.56 281 ILE B C 1
ATOM 5053 O O . ILE B 1 281 ? 0.162 -37.375 2.92 1 98.56 281 ILE B O 1
ATOM 5057 N N . LYS B 1 282 ? 2.32 -38.062 2.949 1 98.38 282 LYS B N 1
ATOM 5058 C CA . LYS B 1 282 ? 2.9 -36.75 2.66 1 98.38 282 LYS B CA 1
ATOM 5059 C C . LYS B 1 282 ? 3.963 -36.844 1.569 1 98.38 282 LYS B C 1
ATOM 5061 O O . LYS B 1 282 ? 4.777 -37.781 1.57 1 98.38 282 LYS B O 1
ATOM 5066 N N . TYR B 1 283 ? 3.857 -35.938 0.635 1 98.62 283 TYR B N 1
ATOM 5067 C CA . TYR B 1 283 ? 4.887 -35.781 -0.385 1 98.62 283 TYR B CA 1
ATOM 5068 C C . TYR B 1 283 ? 5.594 -34.438 -0.238 1 98.62 283 TYR B C 1
ATOM 5070 O O . TYR B 1 283 ? 4.961 -33.438 0.094 1 98.62 283 TYR B O 1
ATOM 5078 N N . PHE B 1 284 ? 6.914 -34.469 -0.465 1 98.5 284 PHE B N 1
ATOM 5079 C CA . PHE B 1 284 ? 7.742 -33.281 -0.428 1 98.5 284 PHE B CA 1
ATOM 5080 C C . PHE B 1 284 ? 8.523 -33.125 -1.729 1 98.5 284 PHE B C 1
ATOM 5082 O O . PHE B 1 284 ? 9.18 -34.062 -2.182 1 98.5 284 PHE B O 1
ATOM 5089 N N . MET B 1 285 ? 8.453 -31.953 -2.35 1 98.62 285 MET B N 1
ATOM 5090 C CA . MET B 1 285 ? 9.164 -31.625 -3.582 1 98.62 285 MET B CA 1
ATOM 5091 C C . MET B 1 285 ? 10.016 -30.375 -3.41 1 98.62 285 MET B C 1
ATOM 5093 O O . MET B 1 285 ? 9.562 -29.391 -2.818 1 98.62 285 MET B O 1
ATOM 5097 N N . TYR B 1 286 ? 11.219 -30.359 -3.912 1 98.62 286 TYR B N 1
ATOM 5098 C CA . TYR B 1 286 ? 12.133 -29.219 -3.854 1 98.62 286 TYR B CA 1
ATOM 5099 C C . TYR B 1 286 ? 12.984 -29.141 -5.113 1 98.62 286 TYR B C 1
ATOM 5101 O O . TYR B 1 286 ? 13.469 -30.156 -5.609 1 98.62 286 TYR B O 1
ATOM 5109 N N . ASP B 1 287 ? 13.062 -27.984 -5.66 1 98.44 287 ASP B N 1
ATOM 5110 C CA . ASP B 1 287 ? 13.898 -27.75 -6.828 1 98.44 287 ASP B CA 1
ATOM 5111 C C . ASP B 1 287 ? 14.578 -26.375 -6.754 1 98.44 287 ASP B C 1
ATOM 5113 O O . ASP B 1 287 ? 14.078 -25.469 -6.094 1 98.44 287 ASP B O 1
ATOM 5117 N N . GLU B 1 288 ? 15.727 -26.297 -7.375 1 98 288 GLU B N 1
ATOM 5118 C CA . GLU B 1 288 ? 16.438 -25.031 -7.523 1 98 288 GLU B CA 1
ATOM 5119 C C . GLU B 1 288 ? 16.766 -24.75 -8.984 1 98 288 GLU B C 1
ATOM 5121 O O . GLU B 1 288 ? 16.719 -25.656 -9.828 1 98 288 GLU B O 1
ATOM 5126 N N . ALA B 1 289 ? 17.094 -23.5 -9.211 1 96.88 289 ALA B N 1
ATOM 5127 C CA . ALA B 1 289 ? 17.516 -23.109 -10.555 1 96.88 289 ALA B CA 1
ATOM 5128 C C . ALA B 1 289 ? 18.75 -23.891 -10.992 1 96.88 289 ALA B C 1
ATOM 5130 O O . ALA B 1 289 ? 19.656 -24.141 -10.188 1 96.88 289 ALA B O 1
ATOM 5131 N N . ARG B 1 290 ? 18.703 -24.297 -12.258 1 94.94 290 ARG B N 1
ATOM 5132 C CA . ARG B 1 290 ? 19.781 -25.078 -12.812 1 94.94 290 ARG B CA 1
ATOM 5133 C C . ARG B 1 290 ? 19.844 -24.953 -14.328 1 94.94 290 ARG B C 1
ATOM 5135 O O . ARG B 1 290 ? 18.812 -24.797 -14.984 1 94.94 290 ARG B O 1
ATOM 5142 N N . GLU B 1 291 ? 21.016 -24.969 -14.891 1 90.38 291 GLU B N 1
ATOM 5143 C CA . GLU B 1 291 ? 21.266 -25.062 -16.328 1 90.38 291 GLU B CA 1
ATOM 5144 C C . GLU B 1 291 ? 20.641 -23.875 -17.062 1 90.38 291 GLU B C 1
ATOM 5146 O O . GLU B 1 291 ? 20.078 -24.031 -18.141 1 90.38 291 GLU B O 1
ATOM 5151 N N . GLY B 1 292 ? 20.578 -22.797 -16.453 1 90.81 292 GLY B N 1
ATOM 5152 C CA . GLY B 1 292 ? 20.125 -21.578 -17.094 1 90.81 292 GLY B CA 1
ATOM 5153 C C . GLY B 1 292 ? 18.625 -21.375 -16.984 1 90.81 292 GLY B C 1
ATOM 5154 O O . GLY B 1 292 ? 18.078 -20.375 -17.5 1 90.81 292 GLY B O 1
ATOM 5155 N N . PHE B 1 293 ? 17.938 -22.297 -16.312 1 95 293 PHE B N 1
ATOM 5156 C CA . PHE B 1 293 ? 16.5 -22.172 -16.125 1 95 293 PHE B CA 1
ATOM 5157 C C . PHE B 1 293 ? 16.172 -21.922 -14.648 1 95 293 PHE B C 1
ATOM 5159 O O . PHE B 1 293 ? 16.812 -22.469 -13.758 1 95 293 PHE B O 1
ATOM 5166 N N . SER B 1 294 ? 15.172 -21.047 -14.414 1 96.12 294 SER B N 1
ATOM 5167 C CA . SER B 1 294 ? 14.664 -20.859 -13.055 1 96.12 294 SER B CA 1
ATOM 5168 C C . SER B 1 294 ? 14.047 -22.141 -12.516 1 96.12 294 SER B C 1
ATOM 5170 O O . SER B 1 294 ? 13.68 -23.047 -13.281 1 96.12 294 SER B O 1
ATOM 5172 N N . SER B 1 295 ? 14.016 -22.25 -11.211 1 97.62 295 SER B N 1
ATOM 5173 C CA . SER B 1 295 ? 13.352 -23.391 -10.586 1 97.62 295 SER B CA 1
ATOM 5174 C C . SER B 1 295 ? 11.883 -23.453 -11 1 97.62 295 SER B C 1
ATOM 5176 O O . SER B 1 295 ? 11.359 -24.547 -11.25 1 97.62 295 SER B O 1
ATOM 5178 N N . MET B 1 296 ? 11.289 -22.328 -11.086 1 96.25 296 MET B N 1
ATOM 5179 C CA . MET B 1 296 ? 9.883 -22.297 -11.469 1 96.25 296 MET B CA 1
ATOM 5180 C C . MET B 1 296 ? 9.688 -22.844 -12.883 1 96.25 296 MET B C 1
ATOM 5182 O O . MET B 1 296 ? 8.789 -23.641 -13.117 1 96.25 296 MET B O 1
ATOM 5186 N N . ALA B 1 297 ? 10.516 -22.391 -13.797 1 96.19 297 ALA B N 1
ATOM 5187 C CA . ALA B 1 297 ? 10.445 -22.922 -15.156 1 96.19 297 ALA B CA 1
ATOM 5188 C C . ALA B 1 297 ? 10.664 -24.438 -15.164 1 96.19 297 ALA B C 1
ATOM 5190 O O . ALA B 1 297 ? 9.961 -25.156 -15.867 1 96.19 297 ALA B O 1
ATOM 5191 N N . ARG B 1 298 ? 11.562 -24.891 -14.359 1 98 298 ARG B N 1
ATOM 5192 C CA . ARG B 1 298 ? 11.883 -26.312 -14.281 1 98 298 ARG B CA 1
ATOM 5193 C C . ARG B 1 298 ? 10.711 -27.109 -13.695 1 98 298 ARG B C 1
ATOM 5195 O O . ARG B 1 298 ? 10.242 -28.062 -14.305 1 98 298 ARG B O 1
ATOM 5202 N N . SER B 1 299 ? 10.25 -26.656 -12.562 1 97.81 299 SER B N 1
ATOM 5203 C CA . SER B 1 299 ? 9.203 -27.375 -11.828 1 97.81 299 SER B CA 1
ATOM 5204 C C . SER B 1 299 ? 7.906 -27.406 -12.625 1 97.81 299 SER B C 1
ATOM 5206 O O . SER B 1 299 ? 7.141 -28.375 -12.516 1 97.81 299 SER B O 1
ATOM 5208 N N . THR B 1 300 ? 7.656 -26.422 -13.414 1 97.56 300 THR B N 1
ATOM 5209 C CA . THR B 1 300 ? 6.441 -26.344 -14.219 1 97.56 300 THR B CA 1
ATOM 5210 C C . THR B 1 300 ? 6.641 -27.047 -15.562 1 97.56 300 THR B C 1
ATOM 5212 O O . THR B 1 300 ? 5.902 -27.969 -15.898 1 97.56 300 THR B O 1
ATOM 5215 N N . GLY B 1 301 ? 7.684 -26.688 -16.234 1 97.88 301 GLY B N 1
ATOM 5216 C CA . GLY B 1 301 ? 7.914 -27.156 -17.594 1 97.88 301 GLY B CA 1
ATOM 5217 C C . GLY B 1 301 ? 8.172 -28.641 -17.672 1 97.88 301 GLY B C 1
ATOM 5218 O O . GLY B 1 301 ? 7.715 -29.312 -18.609 1 97.88 301 GLY B O 1
ATOM 5219 N N . TYR B 1 302 ? 8.883 -29.203 -16.766 1 98.5 302 TYR B N 1
ATOM 5220 C CA . TYR B 1 302 ? 9.188 -30.625 -16.812 1 98.5 302 TYR B CA 1
ATOM 5221 C C . TYR B 1 302 ? 7.926 -31.453 -16.594 1 98.5 302 TYR B C 1
ATOM 5223 O O . TYR B 1 302 ? 7.758 -32.5 -17.219 1 98.5 302 TYR B O 1
ATOM 5231 N N . ILE B 1 303 ? 7.07 -30.969 -15.742 1 98.62 303 ILE B N 1
ATOM 5232 C CA . ILE B 1 303 ? 5.828 -31.703 -15.531 1 98.62 303 ILE B CA 1
ATOM 5233 C C . ILE B 1 303 ? 4.988 -31.688 -16.797 1 98.62 303 ILE B C 1
ATOM 5235 O O . ILE B 1 303 ? 4.398 -32.688 -17.188 1 98.62 303 ILE B O 1
ATOM 5239 N N . THR B 1 304 ? 4.957 -30.531 -17.438 1 98.69 304 THR B N 1
ATOM 5240 C CA . THR B 1 304 ? 4.23 -30.406 -18.703 1 98.69 304 THR B CA 1
ATOM 5241 C C . THR B 1 304 ? 4.801 -31.344 -19.75 1 98.69 304 THR B C 1
ATOM 5243 O O . THR B 1 304 ? 4.055 -32.031 -20.438 1 98.69 304 THR B O 1
ATOM 5246 N N . ALA B 1 305 ? 6.086 -31.375 -19.906 1 98.62 305 ALA B N 1
ATOM 5247 C CA . ALA B 1 305 ? 6.762 -32.219 -20.891 1 98.62 305 ALA B CA 1
ATOM 5248 C C . ALA B 1 305 ? 6.539 -33.688 -20.594 1 98.62 305 ALA B C 1
ATOM 5250 O O . ALA B 1 305 ? 6.301 -34.5 -21.516 1 98.62 305 ALA B O 1
ATOM 5251 N N . ILE B 1 306 ? 6.629 -34.062 -19.344 1 98.56 306 ILE B N 1
ATOM 5252 C CA . ILE B 1 306 ? 6.398 -35.438 -18.938 1 98.56 306 ILE B CA 1
ATOM 5253 C C . ILE B 1 306 ? 4.965 -35.844 -19.281 1 98.56 306 ILE B C 1
ATOM 5255 O O . ILE B 1 306 ? 4.734 -36.938 -19.828 1 98.56 306 ILE B O 1
ATOM 5259 N N . THR B 1 307 ? 4.027 -34.938 -18.984 1 98.5 307 THR B N 1
ATOM 5260 C CA . THR B 1 307 ? 2.625 -35.219 -19.297 1 98.5 307 THR B CA 1
ATOM 5261 C C . THR B 1 307 ? 2.428 -35.344 -20.797 1 98.5 307 THR B C 1
ATOM 5263 O O . THR B 1 307 ? 1.686 -36.219 -21.266 1 98.5 307 THR B O 1
ATOM 5266 N N . ALA B 1 308 ? 3.08 -34.531 -21.578 1 98.31 308 ALA B N 1
ATOM 5267 C CA . ALA B 1 308 ? 3.008 -34.625 -23.031 1 98.31 308 ALA B CA 1
ATOM 5268 C C . ALA B 1 308 ? 3.516 -35.969 -23.531 1 98.31 308 ALA B C 1
ATOM 5270 O O . ALA B 1 308 ? 2.883 -36.625 -24.375 1 98.31 308 ALA B O 1
ATOM 5271 N N . ARG B 1 309 ? 4.617 -36.5 -22.969 1 97.88 309 ARG B N 1
ATOM 5272 C CA . ARG B 1 309 ? 5.164 -37.781 -23.344 1 97.88 309 ARG B CA 1
ATOM 5273 C C . ARG B 1 309 ? 4.188 -38.906 -23.031 1 97.88 309 ARG B C 1
ATOM 5275 O O . ARG B 1 309 ? 4.035 -39.844 -23.812 1 97.88 309 ARG B O 1
ATOM 5282 N N . ILE B 1 310 ? 3.543 -38.75 -21.891 1 97.81 310 ILE B N 1
ATOM 5283 C CA . ILE B 1 310 ? 2.557 -39.75 -21.5 1 97.81 310 ILE B CA 1
ATOM 5284 C C . ILE B 1 310 ? 1.399 -39.781 -22.484 1 97.81 310 ILE B C 1
ATOM 5286 O O . ILE B 1 310 ? 0.977 -40.844 -22.953 1 97.81 310 ILE B O 1
ATOM 5290 N N . MET B 1 311 ? 0.943 -38.625 -22.875 1 97.06 311 MET B N 1
ATOM 5291 C CA . MET B 1 311 ? -0.194 -38.5 -23.781 1 97.06 311 MET B CA 1
ATOM 5292 C C . MET B 1 311 ? 0.167 -39 -25.172 1 97.06 311 MET B C 1
ATOM 5294 O O . MET B 1 311 ? -0.694 -39.531 -25.906 1 97.06 311 MET B O 1
ATOM 5298 N N . LEU B 1 312 ? 1.427 -38.875 -25.547 1 95.81 312 LEU B N 1
ATOM 5299 C CA . LEU B 1 312 ? 1.895 -39.312 -26.859 1 95.81 312 LEU B CA 1
ATOM 5300 C C . LEU B 1 312 ? 2.143 -40.844 -26.875 1 95.81 312 LEU B C 1
ATOM 5302 O O . LEU B 1 312 ? 2.053 -41.469 -27.922 1 95.81 312 LEU B O 1
ATOM 5306 N N . LYS B 1 313 ? 2.414 -41.344 -25.719 1 94.88 313 LYS B N 1
ATOM 5307 C CA . LYS B 1 313 ? 2.768 -42.781 -25.609 1 94.88 313 LYS B CA 1
ATOM 5308 C C . LYS B 1 313 ? 1.522 -43.625 -25.438 1 94.88 313 LYS B C 1
ATOM 5310 O O . LYS B 1 313 ? 1.471 -44.75 -25.938 1 94.88 313 LYS B O 1
ATOM 5315 N N . TYR B 1 314 ? 0.551 -43.094 -24.688 1 93.44 314 TYR B N 1
ATOM 5316 C CA . TYR B 1 314 ? -0.623 -43.906 -24.344 1 93.44 314 TYR B CA 1
ATOM 5317 C C . TYR B 1 314 ? -1.878 -43.312 -24.984 1 93.44 314 TYR B C 1
ATOM 5319 O O . TYR B 1 314 ? -1.914 -42.125 -25.344 1 93.44 314 TYR B O 1
ATOM 5327 N N . GLU B 1 315 ? -2.812 -44.25 -25.188 1 90.62 315 GLU B N 1
ATOM 5328 C CA . GLU B 1 315 ? -4.121 -43.812 -25.672 1 90.62 315 GLU B CA 1
ATOM 5329 C C . GLU B 1 315 ? -5.043 -43.469 -24.5 1 90.62 315 GLU B C 1
ATOM 5331 O O . GLU B 1 315 ? -5.145 -44.219 -23.531 1 90.62 315 GLU B O 1
ATOM 5336 N N . PHE B 1 316 ? -5.574 -42.312 -24.547 1 94.38 316 PHE B N 1
ATOM 5337 C CA . PHE B 1 316 ? -6.523 -41.875 -23.531 1 94.38 316 PHE B CA 1
ATOM 5338 C C . PHE B 1 316 ? -7.914 -41.688 -24.125 1 94.38 316 PHE B C 1
ATOM 5340 O O . PHE B 1 316 ? -8.055 -41.438 -25.328 1 94.38 316 PHE B O 1
ATOM 5347 N N . GLU B 1 317 ? -8.891 -41.875 -23.281 1 95.06 317 GLU B N 1
ATOM 5348 C CA . GLU B 1 317 ? -10.25 -41.562 -23.703 1 95.06 317 GLU B CA 1
ATOM 5349 C C . GLU B 1 317 ? -10.391 -40.062 -24 1 95.06 317 GLU B C 1
ATOM 5351 O O . GLU B 1 317 ? -9.805 -39.219 -23.312 1 95.06 317 GLU B O 1
ATOM 5356 N N . ALA B 1 318 ? -11.242 -39.812 -25.031 1 97.88 318 ALA B N 1
ATOM 5357 C CA . ALA B 1 318 ? -11.469 -38.406 -25.406 1 97.88 318 ALA B CA 1
ATOM 5358 C C . ALA B 1 318 ? -12.117 -37.625 -24.266 1 97.88 318 ALA B C 1
ATOM 5360 O O . ALA B 1 318 ? -12.93 -38.188 -23.516 1 97.88 318 ALA B O 1
ATOM 5361 N N . GLY B 1 319 ? -11.766 -36.344 -24.125 1 98.38 319 GLY B N 1
ATOM 5362 C CA . GLY B 1 319 ? -12.281 -35.469 -23.062 1 98.38 319 GLY B CA 1
ATOM 5363 C C . GLY B 1 319 ? -11.195 -34.688 -22.359 1 98.38 319 GLY B C 1
ATOM 5364 O O . GLY B 1 319 ? -10.039 -34.656 -22.797 1 98.38 319 GLY B O 1
ATOM 5365 N N . ILE B 1 320 ? -11.641 -33.969 -21.391 1 98.38 320 ILE B N 1
ATOM 5366 C CA . ILE B 1 320 ? -10.703 -33.25 -20.531 1 98.38 320 ILE B CA 1
ATOM 5367 C C . ILE B 1 320 ? -10.109 -34.188 -19.5 1 98.38 320 ILE B C 1
ATOM 5369 O O . ILE B 1 320 ? -10.844 -34.938 -18.859 1 98.38 320 ILE B O 1
ATOM 5373 N N . ILE B 1 321 ? -8.812 -34.188 -19.422 1 98.19 321 ILE B N 1
ATOM 5374 C CA . ILE B 1 321 ? -8.125 -35.094 -18.5 1 98.19 321 ILE B CA 1
ATOM 5375 C C . ILE B 1 321 ? -7.527 -34.281 -17.344 1 98.19 321 ILE B C 1
ATOM 5377 O O . ILE B 1 321 ? -6.496 -33.625 -17.5 1 98.19 321 ILE B O 1
ATOM 5381 N N . PRO B 1 322 ? -8.117 -34.406 -16.156 1 97.81 322 PRO B N 1
ATOM 5382 C CA . PRO B 1 322 ? -7.527 -33.781 -14.969 1 97.81 322 PRO B CA 1
ATOM 5383 C C . PRO B 1 322 ? -6.219 -34.469 -14.539 1 97.81 322 PRO B C 1
ATOM 5385 O O . PRO B 1 322 ? -6.074 -35.688 -14.648 1 97.81 322 PRO B O 1
ATOM 5388 N N . PRO B 1 323 ? -5.324 -33.594 -13.984 1 97.88 323 PRO B N 1
ATOM 5389 C CA . PRO B 1 323 ? -4 -34.156 -13.664 1 97.88 323 PRO B CA 1
ATOM 5390 C C . PRO B 1 323 ? -4.051 -35.219 -12.586 1 97.88 323 PRO B C 1
ATOM 5392 O O . PRO B 1 323 ? -3.223 -36.125 -12.578 1 97.88 323 PRO B O 1
ATOM 5395 N N . GLU B 1 324 ? -5.02 -35.156 -11.672 1 98.19 324 GLU B N 1
ATOM 5396 C CA . GLU B 1 324 ? -5.074 -36.125 -10.57 1 98.19 324 GLU B CA 1
ATOM 5397 C C . GLU B 1 324 ? -5.348 -37.531 -11.086 1 98.19 324 GLU B C 1
ATOM 5399 O O . GLU B 1 324 ? -5.039 -38.5 -10.406 1 98.19 324 GLU B O 1
ATOM 5404 N N . LEU B 1 325 ? -5.875 -37.656 -12.281 1 97 325 LEU B N 1
ATOM 5405 C CA . LEU B 1 325 ? -6.117 -38.969 -12.852 1 97 325 LEU B CA 1
ATOM 5406 C C . LEU B 1 325 ? -4.805 -39.688 -13.125 1 97 325 LEU B C 1
ATOM 5408 O O . LEU B 1 325 ? -4.73 -40.906 -13.008 1 97 325 LEU B O 1
ATOM 5412 N N . PHE B 1 326 ? -3.793 -38.969 -13.477 1 97.81 326 PHE B N 1
ATOM 5413 C CA . PHE B 1 326 ? -2.475 -39.562 -13.656 1 97.81 326 PHE B CA 1
ATOM 5414 C C . PHE B 1 326 ? -1.945 -40.094 -12.336 1 97.81 326 PHE B C 1
ATOM 5416 O O . PHE B 1 326 ? -1.256 -41.125 -12.312 1 97.81 326 PHE B O 1
ATOM 5423 N N . GLY B 1 327 ? -2.236 -39.469 -11.234 1 97.88 327 GLY B N 1
ATOM 5424 C CA . GLY B 1 327 ? -1.812 -39.906 -9.914 1 97.88 327 GLY B CA 1
ATOM 5425 C C . GLY B 1 327 ? -2.57 -41.094 -9.414 1 97.88 327 GLY B C 1
ATOM 5426 O O . GLY B 1 327 ? -2.033 -41.906 -8.648 1 97.88 327 GLY B O 1
ATOM 5427 N N . MET B 1 328 ? -3.799 -41.281 -9.867 1 97.5 328 MET B N 1
ATOM 5428 C CA . MET B 1 328 ? -4.664 -42.344 -9.414 1 97.5 328 MET B CA 1
ATOM 5429 C C . MET B 1 328 ? -4.277 -43.688 -10.07 1 97.5 328 MET B C 1
ATOM 5431 O O . MET B 1 328 ? -4.613 -44.75 -9.562 1 97.5 328 MET B O 1
ATOM 5435 N N . GLU B 1 329 ? -3.613 -43.562 -11.188 1 96.81 329 GLU B N 1
ATOM 5436 C CA . GLU B 1 329 ? -3.096 -44.75 -11.867 1 96.81 329 GLU B CA 1
ATOM 5437 C C . GLU B 1 329 ? -1.667 -45.062 -11.43 1 96.81 329 GLU B C 1
ATOM 5439 O O . GLU B 1 329 ? -0.739 -44.312 -11.758 1 96.81 329 GLU B O 1
ATOM 5444 N N . GLU B 1 330 ? -1.469 -46.125 -10.805 1 97 330 GLU B N 1
ATOM 5445 C CA . GLU B 1 330 ? -0.23 -46.438 -10.102 1 97 330 GLU B CA 1
ATOM 5446 C C . GLU B 1 330 ? 0.963 -46.438 -11.055 1 97 330 GLU B C 1
ATOM 5448 O O . GLU B 1 330 ? 2.02 -45.906 -10.734 1 97 330 GLU B O 1
ATOM 5453 N N . GLU B 1 331 ? 0.836 -47.062 -12.156 1 96.62 331 GLU B N 1
ATOM 5454 C CA . GLU B 1 331 ? 1.953 -47.188 -13.086 1 96.62 331 GLU B CA 1
ATOM 5455 C C . GLU B 1 331 ? 2.332 -45.812 -13.664 1 96.62 331 GLU B C 1
ATOM 5457 O O . GLU B 1 331 ? 3.514 -45.531 -13.836 1 96.62 331 GLU B O 1
ATOM 5462 N N . LEU B 1 332 ? 1.312 -45.094 -13.992 1 97.5 332 LEU B N 1
ATOM 5463 C CA . LEU B 1 332 ? 1.573 -43.75 -14.492 1 97.5 332 LEU B CA 1
ATOM 5464 C C . LEU B 1 332 ? 2.244 -42.875 -13.43 1 97.5 332 LEU B C 1
ATOM 5466 O O . LEU B 1 332 ? 3.172 -42.125 -13.727 1 97.5 332 LEU B O 1
ATOM 5470 N N . PHE B 1 333 ? 1.762 -43 -12.227 1 98.06 333 PHE B N 1
ATOM 5471 C CA . PHE B 1 333 ? 2.328 -42.25 -11.117 1 98.06 333 PHE B CA 1
ATOM 5472 C C . PHE B 1 333 ? 3.801 -42.594 -10.93 1 98.06 333 PHE B C 1
ATOM 5474 O O . PHE B 1 333 ? 4.637 -41.688 -10.797 1 98.06 333 PHE B O 1
ATOM 5481 N N . LYS B 1 334 ? 4.09 -43.844 -10.883 1 97.94 334 LYS B N 1
ATOM 5482 C CA . LYS B 1 334 ? 5.473 -44.281 -10.719 1 97.94 334 LYS B CA 1
ATOM 5483 C C . LYS B 1 334 ? 6.359 -43.75 -11.836 1 97.94 334 LYS B C 1
ATOM 5485 O O . LYS B 1 334 ? 7.5 -43.344 -11.594 1 97.94 334 LYS B O 1
ATOM 5490 N N . TYR B 1 335 ? 5.812 -43.781 -13.031 1 98.06 335 TYR B N 1
ATOM 5491 C CA . TYR B 1 335 ? 6.539 -43.25 -14.172 1 98.06 335 TYR B CA 1
ATOM 5492 C C . TYR B 1 335 ? 6.836 -41.781 -13.984 1 98.06 335 TYR B C 1
ATOM 5494 O O . TYR B 1 335 ? 7.957 -41.312 -14.227 1 98.06 335 TYR B O 1
ATOM 5502 N N . ILE B 1 336 ? 5.863 -41 -13.57 1 98.5 336 ILE B N 1
ATOM 5503 C CA . ILE B 1 336 ? 6.008 -39.562 -13.391 1 98.5 336 ILE B CA 1
ATOM 5504 C C . ILE B 1 336 ? 7.059 -39.281 -12.32 1 98.5 336 ILE B C 1
ATOM 5506 O O . ILE B 1 336 ? 7.949 -38.438 -12.516 1 98.5 336 ILE B O 1
ATOM 5510 N N . VAL B 1 337 ? 7.012 -39.969 -11.18 1 98.5 337 VAL B N 1
ATOM 5511 C CA . VAL B 1 337 ? 7.965 -39.812 -10.086 1 98.5 337 VAL B CA 1
ATOM 5512 C C . VAL B 1 337 ? 9.383 -40.062 -10.586 1 98.5 337 VAL B C 1
ATOM 5514 O O . VAL B 1 337 ? 10.305 -39.312 -10.305 1 98.5 337 VAL B O 1
ATOM 5517 N N . LYS B 1 338 ? 9.484 -41.125 -11.312 1 98.38 338 LYS B N 1
ATOM 5518 C CA . LYS B 1 338 ? 10.789 -41.5 -11.852 1 98.38 338 LYS B CA 1
ATOM 5519 C C . LYS B 1 338 ? 11.336 -40.406 -12.773 1 98.38 338 LYS B C 1
ATOM 5521 O O . LYS B 1 338 ? 12.508 -40.031 -12.672 1 98.38 338 LYS B O 1
ATOM 5526 N N . GLU B 1 339 ? 10.547 -39.938 -13.703 1 98.25 339 GLU B N 1
ATOM 5527 C CA . GLU B 1 339 ? 10.961 -38.938 -14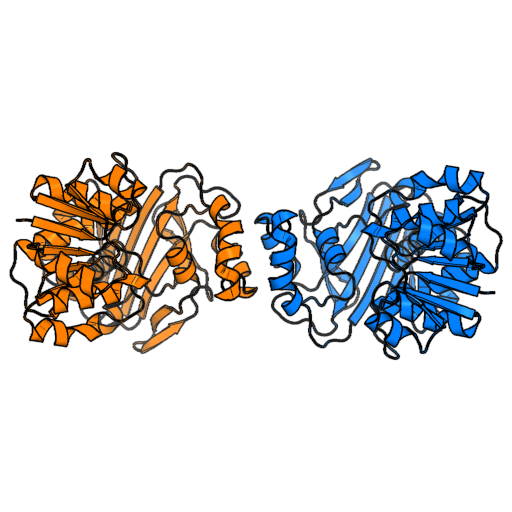.672 1 98.25 339 GLU B CA 1
ATOM 5528 C C . GLU B 1 339 ? 11.297 -37.594 -13.984 1 98.25 339 GLU B C 1
ATOM 5530 O O . GLU B 1 339 ? 12.211 -36.875 -14.414 1 98.25 339 GLU B O 1
ATOM 5535 N N . VAL B 1 340 ? 10.508 -37.25 -12.93 1 98.5 340 VAL B N 1
ATOM 5536 C CA . VAL B 1 340 ? 10.766 -36.031 -12.172 1 98.5 340 VAL B CA 1
ATOM 5537 C C . VAL B 1 340 ? 12.133 -36.125 -11.492 1 98.5 340 VAL B C 1
ATOM 5539 O O . VAL B 1 340 ? 12.945 -35.188 -11.586 1 98.5 340 VAL B O 1
ATOM 5542 N N . ARG B 1 341 ? 12.414 -37.219 -10.898 1 98.25 341 ARG B N 1
ATOM 5543 C CA . ARG B 1 341 ? 13.688 -37.438 -10.203 1 98.25 341 ARG B CA 1
ATOM 5544 C C . ARG B 1 341 ? 14.852 -37.469 -11.188 1 98.25 341 ARG B C 1
ATOM 5546 O O . ARG B 1 341 ? 15.938 -36.969 -10.875 1 98.25 341 ARG B O 1
ATOM 5553 N N . LYS B 1 342 ? 14.633 -38 -12.328 1 97.69 342 LYS B N 1
ATOM 5554 C CA . LYS B 1 342 ? 15.664 -38.031 -13.367 1 97.69 342 LYS B CA 1
ATOM 5555 C C . LYS B 1 342 ? 16.109 -36.625 -13.766 1 97.69 342 LYS B C 1
ATOM 5557 O O . LYS B 1 342 ? 17.234 -36.469 -14.25 1 97.69 342 LYS B O 1
ATOM 5562 N N . ARG B 1 343 ? 15.328 -35.719 -13.547 1 97.31 343 ARG B N 1
ATOM 5563 C CA . ARG B 1 343 ? 15.617 -34.344 -13.914 1 97.31 343 ARG B CA 1
ATOM 5564 C C . ARG B 1 343 ? 16.156 -33.562 -12.719 1 97.31 343 ARG B C 1
ATOM 5566 O O . ARG B 1 343 ? 16.156 -32.312 -12.727 1 97.31 343 ARG B O 1
ATOM 5573 N N . ASN B 1 344 ? 16.531 -34.219 -11.711 1 97.25 344 ASN B N 1
ATOM 5574 C CA . ASN B 1 344 ? 17.203 -33.688 -10.523 1 97.25 344 ASN B CA 1
ATOM 5575 C C . ASN B 1 344 ? 16.266 -32.844 -9.688 1 97.25 344 ASN B C 1
ATOM 5577 O O . ASN B 1 344 ? 16.688 -31.812 -9.141 1 97.25 344 ASN B O 1
ATOM 5581 N N . ILE B 1 345 ? 15.055 -33.094 -9.703 1 98.44 345 ILE B N 1
ATOM 5582 C CA . ILE B 1 345 ? 14.078 -32.531 -8.789 1 98.44 345 ILE B CA 1
ATOM 5583 C C . ILE B 1 345 ? 13.797 -33.5 -7.652 1 98.44 345 ILE B C 1
ATOM 5585 O O . ILE B 1 345 ? 13.516 -34.656 -7.887 1 98.44 345 ILE B O 1
ATOM 5589 N N . THR B 1 346 ? 13.969 -32.938 -6.434 1 98.31 346 THR B N 1
ATOM 5590 C CA . THR B 1 346 ? 13.711 -33.781 -5.262 1 98.31 346 THR B CA 1
ATOM 5591 C C . THR B 1 346 ? 12.219 -34.062 -5.113 1 98.31 346 THR B C 1
ATOM 5593 O O . THR B 1 346 ? 11.398 -33.156 -5.176 1 98.31 346 THR B O 1
ATOM 5596 N N . LEU B 1 347 ? 11.836 -35.312 -4.977 1 98.5 347 LEU B N 1
ATOM 5597 C CA . LEU B 1 347 ? 10.477 -35.75 -4.695 1 98.5 347 LEU B CA 1
ATOM 5598 C C . LEU B 1 347 ? 10.477 -36.906 -3.723 1 98.5 347 LEU B C 1
ATOM 5600 O O . LEU B 1 347 ? 10.867 -38.031 -4.086 1 98.5 347 LEU B O 1
ATOM 5604 N N . GLU B 1 348 ? 10.039 -36.625 -2.475 1 97.88 348 GLU B N 1
ATOM 5605 C CA . GLU B 1 348 ? 10.094 -37.594 -1.398 1 97.88 348 GLU B CA 1
ATOM 5606 C C . GLU B 1 348 ? 8.695 -37.938 -0.89 1 97.88 348 GLU B C 1
ATOM 5608 O O . GLU B 1 348 ? 7.766 -37.156 -1.023 1 97.88 348 GLU B O 1
ATOM 5613 N N . GLU B 1 349 ? 8.586 -39.125 -0.398 1 97.19 349 GLU B N 1
ATOM 5614 C CA . GLU B 1 349 ? 7.316 -39.656 0.115 1 97.19 349 GLU B CA 1
ATOM 5615 C C . GLU B 1 349 ? 7.453 -40.094 1.567 1 97.19 349 GLU B C 1
ATOM 5617 O O . GLU B 1 349 ? 8.453 -40.719 1.943 1 97.19 349 GLU B O 1
ATOM 5622 N N . TYR B 1 350 ? 6.438 -39.656 2.387 1 96.06 350 TYR B N 1
ATOM 5623 C CA . TYR B 1 350 ? 6.363 -40.031 3.791 1 96.06 350 TYR B CA 1
ATOM 5624 C C . TYR B 1 350 ? 4.996 -40.625 4.125 1 96.06 350 TYR B C 1
ATOM 5626 O O . TYR B 1 350 ? 3.98 -40.188 3.574 1 96.06 350 TYR B O 1
ATOM 5634 N N . HIS B 1 351 ? 4.973 -41.625 5.043 1 94.56 351 HIS B N 1
ATOM 5635 C CA . HIS B 1 351 ? 3.734 -42.281 5.465 1 94.56 351 HIS B CA 1
ATOM 5636 C C . HIS B 1 351 ? 3.641 -42.344 6.984 1 94.56 351 HIS B C 1
ATOM 5638 O O . HIS B 1 351 ? 4.656 -42.531 7.664 1 94.56 351 HIS B O 1
ATOM 5644 N N . LYS B 1 352 ? 2.5 -42.156 7.457 1 88.81 352 LYS B N 1
ATOM 5645 C CA . LYS B 1 352 ? 2.182 -42.406 8.859 1 88.81 352 LYS B CA 1
ATOM 5646 C C . LYS B 1 352 ? 0.914 -43.25 9 1 88.81 352 LYS B C 1
ATOM 5648 O O . LYS B 1 352 ? -0.119 -42.906 8.414 1 88.81 352 LYS B O 1
ATOM 5653 N N . GLY B 1 353 ? 0.986 -44.312 9.781 1 78.75 353 GLY B N 1
ATOM 5654 C CA . GLY B 1 353 ? -0.165 -45.125 10.102 1 78.75 353 GLY B CA 1
ATOM 5655 C C . GLY B 1 353 ? -0.557 -46.062 8.969 1 78.75 353 GLY B C 1
ATOM 5656 O O . GLY B 1 353 ? -1.733 -46.406 8.812 1 78.75 353 GLY B O 1
ATOM 5657 N N . LEU B 1 354 ? 0.222 -46.219 8 1 72.56 354 LEU B N 1
ATOM 5658 C CA . LEU B 1 354 ? -0.112 -47.125 6.918 1 72.56 354 LEU B CA 1
ATOM 5659 C C . LEU B 1 354 ? 0.391 -48.531 7.219 1 72.56 354 LEU B C 1
ATOM 5661 O O . LEU B 1 354 ? 1.397 -48.719 7.91 1 72.56 354 LEU B O 1
#

pLDDT: mean 96.61, std 3.06, range [72.56, 98.88]

Secondary structure (DSSP, 8-state):
-EEEEE--SHHHHHHHHHHTTTSEEEEEES-HHHHHHHTTTSEEEE--TT-HHHHHHHHTTSSEEEE---GGGHHHHHHHHHHHT--EEE----SS-GGGGHHHHHHHT-EEE---BTTTBHHHHHHHHHHHHH-SEEEEEEEEEEEESS--TTT-----S-HHHHHHHHHSPEEEEETTEEEEE-TTT--EEEEETTEEEEEEEESTTTTHHHH--EEEEEEEEEE-TTHHHHHHHHHHHTTTSHHHHHHHHHHHGGGG--S--EEEEEEEEEEETTEEEEEEEEEE-BTTB-HHHHHHHHHHHHHHHHHHHS---SEEE-THHHHHSHHHHHHHHHHHHHTT-EEEEEEE--/-EEEEE--SHHHHHHHHHHTTTSEEEEEES-HHHHHHHTTTSEEEE--TT-HHHHHHHHTTSSEEEE---GGGHHHHHHHHHHHT--EEE----SS-GGGGHHHHHHHT-EEE---BTTTBHHHHHHHHHHHHH-SEEEEEEEEEEEESS--TTT-----S-HHHHHHHHHSPEEEEETTEEEEE-TTT--EEEEETTEEEEEEEESTTTTHHHH--EEEEEEEEEE-TTHHHHHHHHHHHTTTSHHHHHHHHHHHGGGG--S--EEEEEEEEEEETTEEEEEEEEEE-BTTB-HHHHHHHHHHHHHHHHHHHS---SEEE-HHHHHHSHHHHHHHHHHHHHTT-EEEEEEE--

Solvent-accessible surface area (backbone atoms only — not comparable to full-atom values): 35414 Å² total; per-residue (Å²): 111,42,35,38,32,38,23,38,46,66,37,25,38,42,27,33,51,63,45,38,76,81,37,49,36,34,37,26,24,69,49,64,74,38,38,61,72,34,47,86,34,30,51,64,44,82,40,59,78,87,40,53,68,62,39,22,60,56,54,56,76,42,69,34,40,34,41,42,46,62,27,91,47,31,60,60,48,53,51,26,30,46,75,38,58,37,37,34,35,27,41,27,67,34,90,64,69,68,68,78,48,20,64,62,21,37,74,64,62,20,34,33,34,39,34,29,13,41,78,39,12,51,54,36,18,53,51,22,33,46,36,63,75,60,45,61,25,55,35,35,44,36,40,35,31,67,43,39,74,58,58,42,82,79,46,34,44,44,69,77,63,61,66,66,59,53,53,42,48,60,65,41,66,11,55,32,30,52,84,58,33,85,45,75,43,60,16,71,74,55,75,43,80,44,75,58,90,94,44,71,29,29,29,29,44,29,52,52,47,63,67,46,72,77,73,50,59,41,27,25,34,48,29,30,40,48,38,48,71,67,26,62,64,51,51,47,47,40,49,70,61,43,40,66,37,81,93,36,29,70,60,42,44,65,54,48,48,65,62,24,61,72,90,54,57,32,30,25,41,36,40,39,37,37,29,35,90,77,26,34,42,35,38,43,36,42,36,56,48,54,96,91,38,48,7,50,25,48,54,22,14,50,42,32,43,52,50,45,52,48,58,72,72,44,91,72,74,48,14,57,38,58,36,26,58,47,17,51,36,62,69,56,32,53,49,49,54,51,57,44,42,73,68,72,31,49,74,46,80,45,77,36,71,120,110,42,36,37,32,37,23,36,47,66,37,25,36,41,28,32,51,63,45,39,76,81,39,50,36,33,36,26,24,71,48,65,72,38,38,60,71,34,44,87,35,30,51,64,45,82,39,60,77,86,40,54,70,60,40,21,58,55,54,55,76,42,70,32,39,36,41,41,46,61,28,92,48,30,62,61,49,53,52,26,30,47,74,38,59,38,37,34,36,27,41,28,68,37,92,64,67,68,68,76,46,20,65,62,20,37,73,63,61,20,35,34,35,40,36,28,12,39,77,39,12,51,54,37,17,52,51,23,32,45,36,63,73,58,47,62,24,56,35,36,44,36,40,36,31,67,40,39,73,59,60,44,82,78,47,34,45,43,70,75,63,62,65,66,59,53,53,42,48,59,65,41,67,11,56,32,30,53,82,56,35,84,43,74,42,62,16,73,74,55,76,45,78,45,73,58,89,93,42,71,28,29,29,29,43,29,52,52,48,65,66,47,74,77,73,52,60,39,28,25,34,50,29,30,42,45,40,48,70,68,26,61,62,51,50,47,46,41,51,71,60,44,40,65,38,81,94,36,28,68,61,43,44,64,55,48,49,65,62,25,61,72,91,55,57,32,30,27,41,35,39,40,38,36,27,34,89,77,27,35,42,36,38,41,37,42,36,55,48,53,95,91,37,48,8,49,23,47,53,22,14,51,41,33,43,52,51,45,51,48,58,72,72,44,90,71,74,49,16,55,38,58,37,27,58,47,19,52,35,62,68,54,30,53,49,50,54,50,58,45,42,74,69,71,31,50,74,45,80,47,77,38,70,121